Protein 4GVO (pdb70)

Secondary structure (DSSP, 8-state):
-EEEEEEE-SEETTTEEE-TTS-EESHHHHHHHHHHHT-TTEEEEEEE--GGGHHHHHHTTS-SEE-S-PBP-HHHHHHSEEPSS--EE--EEEEEETT--S-SSGGGGTT-EEEE-TT-HHHHHHHHHHHHTTS-SEEEE--SGGGSHHHHHHHTS-SBEEE-HHHHHHHHHT-SS-EEEEEEEEE--EE--EE-TT-HHHHHHHHHHHHHHHHTTHHHHHHHHHH-GGG--S--/-EEEEEEE-SEETTTEEE-TTS-EESHHHHHHHHHHHT-TTEEEEEEE--GGGHHHHHHTTS-SEE-S-PBP-HHHHHHSEEPSS--EE--BEEEEETT--S-SSGGG-TT-EEEE-TTSHHHHHHHHHHHHTTS-SEEEE--TT---HHHHHHHTS-SEEEE-HHHHHHHHHH-SS-EEE-SS--B-PEE--EE-TT-HHHHHHHHHHHHHHHHTTHHHHHHHHHH-GGG--S--

Nearest PDB structures (foldseek):
  4gvo-assembly2_B  TM=9.803E-01  e=1.180E-50  Listeria monocytogenes EGD-e
  2o1m-assembly1_A  TM=8.447E-01  e=1.083E-42  Bacillus subtilis
  4eq9-assembly1_A  TM=9.065E-01  e=2.666E-21  Streptococcus pneumoniae str. Canada MDR_19A
  4p11-assembly1_A  TM=8.706E-01  e=7.811E-17  Pseudomonas aeruginosa PAO1
  5aa4-assembly3_C  TM=8.455E-01  e=3.619E-16  Pseudomonas aeruginosa BWHPSA013

B-factor: mean 17.38, std 9.11, range [6.52, 59.14]

Organism: Listeria monocytogenes serovar 1/2a (strain ATCC BAA-679 / EGD-e) (NCBI:txid169963)

Foldseek 3Di:
DAEFEEEEEAPQAQCWHADPVRDTDHLQVVLVVLLQVVDVVYHYDYDYDPPQCRVVCQQVVVGFKYGYQAFDDPVQVVFWDWFDFFQFKWFKFKKAFPPDPQDADPVSQFPFEEEEAPPHPQLVLVVVVCVVVVVRHHYYYADDDCRHRLNCRVVRVHGIYMGGVLRLVVQCVPDPGHMDGHYDGSDITTGTMIGGPVCVVVSVSSVVSVVVCLVVCNSQVSCCVRRNPVGGDSGD/DAEFEEEEEAQQAQCWHADPVRDTDHLQVVLVVLLCVVCVVYHYDYDYFAPQCRVVCQLVVVGFKYGYQAFDDPVVVVFWDWFDFFQFKWFKFKKAFPPDDQDQHVLSAFPFEEEEAPPHPQLVLVVVVCVVVVVRHHYHYADTPDDCRLVCRVVVVHGIYMGGVLRLVVCCVVDPGHMDGHYDGSDITTGTMIGGPPPPVVSVSSVVSVVVCLVVQNSQVSCCVRRNNVGGDSGD

Solvent-accessible surface area: 22197 Å² total

CATH classification: 3.40.190.10 (+1 more: 3.40.190.10)

Structure (mmCIF, N/CA/C/O backbone):
data_4GVO
#
_entry.id   4GVO
#
_cell.length_a   31.990
_cell.length_b   170.628
_cell.length_c   45.049
_cell.angle_alpha   90.00
_cell.angle_beta   96.37
_cell.angle_gamma   90.00
#
_symmetry.space_group_name_H-M   'P 1 21 1'
#
loop_
_entity.id
_entity.type
_entity.pdbx_description
1 polymer 'Lmo2349 protein'
2 non-polymer 'CHLORIDE ION'
3 non-polymer 'SODIUM ION'
4 non-polymer HISTIDINE
5 non-polymer 'S-OXY CYSTEINE'
6 water water
#
loop_
_atom_site.group_PDB
_atom_site.id
_atom_site.type_symbol
_atom_site.label_atom_id
_atom_site.label_alt_id
_atom_site.label_comp_id
_atom_site.label_asym_id
_atom_site.label_entity_id
_atom_s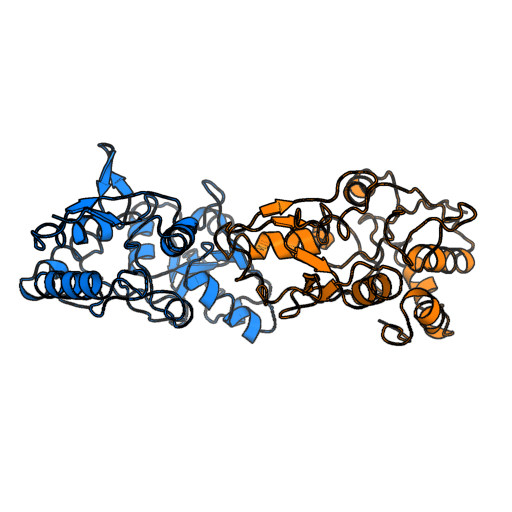ite.label_seq_id
_atom_site.pdbx_PDB_ins_code
_atom_site.Cartn_x
_atom_site.Cartn_y
_atom_site.Cartn_z
_atom_site.occupancy
_atom_site.B_iso_or_equiv
_atom_site.auth_seq_id
_atom_site.auth_comp_id
_atom_site.auth_asym_id
_atom_site.auth_atom_id
_atom_site.pdbx_PDB_model_num
ATOM 1 N N . VAL A 1 8 ? 2.789 59.426 14.176 1.00 30.23 34 VAL A N 1
ATOM 2 C CA . VAL A 1 8 ? 2.395 58.614 12.959 1.00 24.07 34 VAL A CA 1
ATOM 3 C C . VAL A 1 8 ? 2.919 57.166 13.046 1.00 27.45 34 VAL A C 1
ATOM 4 O O . VAL A 1 8 ? 4.119 56.949 13.225 1.00 29.34 34 VAL A O 1
ATOM 8 N N . GLN A 1 9 ? 2.019 56.182 12.915 1.00 20.14 35 GLN A N 1
ATOM 9 C CA A GLN A 1 9 ? 2.404 54.761 12.964 0.60 19.91 35 GLN A CA 1
ATOM 10 C CA B GLN A 1 9 ? 2.411 54.772 12.963 0.40 19.59 35 GLN A CA 1
ATOM 11 C C . GLN A 1 9 ? 2.627 54.206 11.556 1.00 16.59 35 GLN A C 1
ATOM 12 O O . GLN A 1 9 ? 1.770 54.325 10.689 1.00 15.63 35 GLN A O 1
ATOM 23 N N . THR A 1 10 ? 3.774 53.551 11.341 1.00 16.72 36 THR A N 1
ATOM 24 C CA . THR A 1 10 ? 4.062 52.899 10.051 1.00 14.47 36 THR A CA 1
ATOM 25 C C . THR A 1 10 ? 3.410 51.536 10.025 1.00 13.71 36 THR A C 1
ATOM 26 O O . THR A 1 10 ? 3.577 50.730 10.935 1.00 17.26 36 THR A O 1
ATOM 30 N N . ILE A 1 11 ? 2.676 51.286 8.947 1.00 11.47 37 ILE A N 1
ATOM 31 C CA . ILE A 1 11 ? 1.963 50.032 8.726 1.00 10.97 37 ILE A CA 1
ATOM 32 C C . ILE A 1 11 ? 2.567 49.394 7.500 1.00 11.51 37 ILE A C 1
ATOM 33 O O . ILE A 1 11 ? 2.653 50.025 6.468 1.00 13.62 37 ILE A O 1
ATOM 38 N N . THR A 1 12 ? 2.982 48.143 7.631 1.00 9.67 38 THR A N 1
ATOM 39 C CA . THR A 1 12 ? 3.530 47.383 6.518 1.00 10.66 38 THR A CA 1
ATOM 40 C C . THR A 1 12 ? 2.470 46.492 5.893 1.00 9.76 38 THR A C 1
ATOM 41 O O . THR A 1 12 ? 1.830 45.696 6.570 1.00 11.35 38 THR A O 1
ATOM 45 N N . VAL A 1 13 ? 2.264 46.704 4.614 1.00 9.45 39 VAL A N 1
ATOM 46 C CA . VAL A 1 13 ? 1.269 45.991 3.816 1.00 9.05 39 VAL A CA 1
ATOM 47 C C . VAL A 1 13 ? 1.945 44.984 2.915 1.00 9.13 39 VAL A C 1
ATOM 48 O O . VAL A 1 13 ? 2.714 45.351 2.021 1.00 10.95 39 VAL A O 1
ATOM 52 N N . GLY A 1 14 ? 1.659 43.705 3.116 1.00 8.67 40 GLY A N 1
ATOM 53 C CA . GLY A 1 14 ? 2.115 42.698 2.209 1.00 9.37 40 GLY A CA 1
ATOM 54 C C . GLY A 1 14 ? 1.252 42.645 0.970 1.00 9.13 40 GLY A C 1
ATOM 55 O O . GLY A 1 14 ? 0.028 42.629 1.068 1.00 9.47 40 GLY A O 1
ATOM 56 N N . THR A 1 15 ? 1.905 42.597 -0.176 1.00 8.60 41 THR A N 1
ATOM 57 C CA . THR A 1 15 ? 1.234 42.385 -1.437 1.00 8.81 41 THR A CA 1
ATOM 58 C C . THR A 1 15 ? 2.142 41.664 -2.403 1.00 9.12 41 THR A C 1
ATOM 59 O O . THR A 1 15 ? 3.291 41.346 -2.065 1.00 8.69 41 THR A O 1
ATOM 63 N N . GLY A 1 16 ? 1.640 41.392 -3.595 1.00 10.17 42 GLY A N 1
ATOM 64 C CA . GLY A 1 16 ? 2.394 40.714 -4.640 1.00 10.35 42 GLY A CA 1
ATOM 65 C C . GLY A 1 16 ? 2.774 41.649 -5.787 1.00 10.08 42 GLY A C 1
ATOM 66 O O . GLY A 1 16 ? 2.548 42.869 -5.754 1.00 10.50 42 GLY A O 1
ATOM 67 N N . THR A 1 17 ? 3.375 41.045 -6.802 1.00 10.82 43 THR A N 1
ATOM 68 C CA . THR A 1 17 ? 3.697 41.740 -8.043 1.00 10.93 43 THR A CA 1
ATOM 69 C C . THR A 1 17 ? 3.239 40.978 -9.273 1.00 10.27 43 THR A C 1
ATOM 70 O O . THR A 1 17 ? 3.507 41.425 -10.398 1.00 12.56 43 THR A O 1
ATOM 74 N N . GLN A 1 18 ? 2.459 39.904 -9.094 1.00 10.43 44 GLN A N 1
ATOM 75 C CA A GLN A 1 18 ? 2.150 39.001 -10.196 0.70 12.57 44 GLN A CA 1
ATOM 76 C CA B GLN A 1 18 ? 2.156 38.993 -10.187 0.30 12.26 44 GLN A CA 1
ATOM 77 C C . GLN A 1 18 ? 0.662 38.876 -10.442 1.00 11.21 44 GLN A C 1
ATOM 78 O O . GLN A 1 18 ? 0.199 37.859 -10.956 1.00 13.67 44 GLN A O 1
ATOM 89 N N . PHE A 1 19 ? -0.094 39.927 -10.119 1.00 10.60 45 PHE A N 1
ATOM 90 C CA . PHE A 1 19 ? -1.527 39.985 -10.451 1.00 9.83 45 PHE A CA 1
ATOM 91 C C . PHE A 1 19 ? -1.767 41.221 -11.301 1.00 8.56 45 PHE A C 1
ATOM 92 O O . PHE A 1 19 ? -1.919 42.353 -10.791 1.00 9.27 45 PHE A O 1
ATOM 100 N N . PRO A 1 20 ? -1.791 41.043 -12.632 1.00 9.87 46 PRO A N 1
ATOM 101 C CA . PRO A 1 20 ? -1.956 42.210 -13.497 1.00 10.10 46 PRO A CA 1
ATOM 102 C C . PRO A 1 20 ? -3.175 43.042 -13.141 1.00 9.53 46 PRO A C 1
ATOM 103 O O . PRO A 1 20 ? -4.241 42.495 -12.843 1.00 10.16 46 PRO A O 1
ATOM 107 N N . ASN A 1 21 ? -2.994 44.359 -13.139 1.00 10.00 47 ASN A N 1
ATOM 108 C CA . ASN A 1 21 ? -4.008 45.309 -12.776 1.00 8.71 47 ASN A CA 1
ATOM 109 C C . ASN A 1 21 ? -4.447 45.329 -11.322 1.00 9.03 47 ASN A C 1
ATOM 110 O O . ASN A 1 21 ? -5.333 46.121 -10.961 1.00 10.07 47 ASN A O 1
ATOM 115 N N . VAL A 1 22 ? -3.818 44.509 -10.498 1.00 9.61 48 VAL A N 1
ATOM 116 C CA . VAL A 1 22 ? -4.180 44.379 -9.069 1.00 8.14 48 VAL A CA 1
ATOM 117 C C . VAL A 1 22 ? -2.990 44.714 -8.174 1.00 8.57 48 VAL A C 1
ATOM 118 O O . VAL A 1 22 ? -3.074 45.556 -7.286 1.00 8.99 48 VAL A O 1
ATOM 122 N N . CYS A 1 23 ? -1.869 44.052 -8.437 1.00 8.38 49 CYS A N 1
ATOM 123 C CA . CYS A 1 23 ? -0.606 44.318 -7.733 1.00 8.92 49 CYS A CA 1
ATOM 124 C C . CYS A 1 23 ? 0.515 43.860 -8.654 1.00 8.56 49 CYS A C 1
ATOM 125 O O . CYS A 1 23 ? 0.719 42.692 -8.887 1.00 10.17 49 CYS A O 1
ATOM 128 N N . PHE A 1 24 ? 1.208 44.836 -9.221 1.00 9.76 50 PHE A N 1
ATOM 129 C CA . PHE A 1 24 ? 2.177 44.586 -10.249 1.00 10.68 50 PHE A CA 1
ATOM 130 C C . PHE A 1 24 ? 3.094 45.792 -10.390 1.00 10.53 50 PHE A C 1
ATOM 131 O O . PHE A 1 24 ? 2.804 46.846 -9.882 1.00 10.63 50 PHE A O 1
ATOM 139 N N . LEU A 1 25 ? 4.230 45.594 -11.061 1.00 12.72 51 LEU A N 1
ATOM 140 C CA . LEU A 1 25 ? 5.176 46.649 -11.320 1.00 14.95 51 LEU A CA 1
ATOM 141 C C . LEU A 1 25 ? 4.969 47.167 -12.746 1.00 15.89 51 LEU A C 1
ATOM 142 O O . LEU A 1 25 ? 4.960 46.382 -13.709 1.00 18.66 51 LEU A O 1
ATOM 147 N N . ASP A 1 26 ? 4.814 48.474 -12.885 1.00 18.88 52 ASP A N 1
ATOM 148 C CA . ASP A 1 26 ? 4.649 49.073 -14.231 1.00 20.25 52 ASP A CA 1
ATOM 149 C C . ASP A 1 26 ? 6.000 49.225 -14.953 1.00 26.09 52 ASP A C 1
ATOM 150 O O . ASP A 1 26 ? 7.022 48.750 -14.451 1.00 27.39 52 ASP A O 1
ATOM 155 N N . GLU A 1 27 ? 5.994 49.947 -16.076 1.00 32.66 53 GLU A N 1
ATOM 156 C CA A GLU A 1 27 ? 7.187 50.089 -16.921 0.60 34.23 53 GLU A CA 1
ATOM 157 C CA B GLU A 1 27 ? 7.181 50.116 -16.928 0.40 33.18 53 GLU A CA 1
ATOM 158 C C . GLU A 1 27 ? 8.308 50.864 -16.229 1.00 30.12 53 GLU A C 1
ATOM 159 O O . GLU A 1 27 ? 9.475 50.808 -16.663 1.00 45.35 53 GLU A O 1
ATOM 170 N N . ASN A 1 28 ? 7.966 51.633 -15.209 1.00 27.32 54 ASN A N 1
ATOM 171 C CA . ASN A 1 28 ? 8.946 52.429 -14.497 1.00 30.19 54 ASN A CA 1
ATOM 172 C C . ASN A 1 28 ? 9.321 51.827 -13.153 1.00 28.34 54 ASN A C 1
ATOM 173 O O . ASN A 1 28 ? 9.874 52.546 -12.274 1.00 30.00 54 ASN A O 1
ATOM 178 N N . GLY A 1 29 ? 8.972 50.533 -12.977 1.00 26.35 55 GLY A N 1
ATOM 179 C CA . GLY A 1 29 ? 9.304 49.778 -11.775 1.00 29.13 55 GLY A CA 1
ATOM 180 C C . GLY A 1 29 ? 8.551 50.262 -10.565 1.00 22.64 55 GLY A C 1
ATOM 181 O O . GLY A 1 29 ? 9.007 50.128 -9.411 1.00 22.82 55 GLY A O 1
ATOM 182 N N . LYS A 1 30 ? 7.392 50.849 -10.831 1.00 21.58 56 LYS A N 1
ATOM 183 C CA . LYS A 1 30 ? 6.552 51.404 -9.785 1.00 19.60 56 LYS A CA 1
ATOM 184 C C . LYS A 1 30 ? 5.430 50.394 -9.482 1.00 16.06 56 LYS A C 1
ATOM 185 O O . LYS A 1 30 ? 4.796 49.864 -10.398 1.00 15.47 56 LYS A O 1
ATOM 191 N N . LEU A 1 31 ? 5.259 50.111 -8.199 1.00 16.04 57 LEU A N 1
ATOM 192 C CA . LEU A 1 31 ? 4.226 49.182 -7.767 1.00 11.97 57 LEU A CA 1
ATOM 193 C C . LEU A 1 31 ? 2.849 49.867 -7.908 1.00 10.42 57 LEU A C 1
ATOM 194 O O . LEU A 1 31 ? 2.647 50.983 -7.438 1.00 13.47 57 LEU A 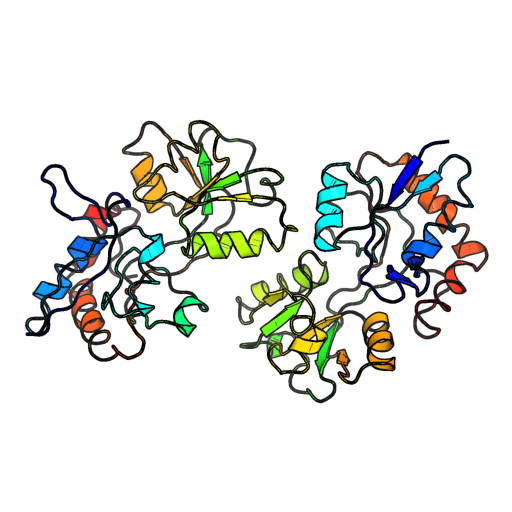O 1
ATOM 199 N N . THR A 1 32 ? 1.925 49.181 -8.571 1.00 11.63 58 THR A N 1
ATOM 200 C CA . THR A 1 32 ? 0.616 49.778 -8.809 1.00 11.32 58 THR A CA 1
ATOM 201 C C . THR A 1 32 ? -0.431 48.675 -9.013 1.00 10.31 58 THR A C 1
ATOM 202 O O . THR A 1 32 ? -0.167 47.530 -8.707 1.00 10.23 58 THR A O 1
ATOM 206 N N . GLY A 1 33 ? -1.631 49.035 -9.491 1.00 10.04 59 GLY A N 1
ATOM 207 C CA . GLY A 1 33 ? -2.773 48.162 -9.608 1.00 10.74 59 GLY A CA 1
ATOM 208 C C . GLY A 1 33 ? -3.832 48.492 -8.573 1.00 9.12 59 GLY A C 1
ATOM 209 O O . GLY A 1 33 ? -3.581 49.233 -7.632 1.00 9.47 59 GLY A O 1
ATOM 210 N N . TYR A 1 34 ? -5.017 47.906 -8.747 1.00 8.86 60 TYR A N 1
ATOM 211 C CA . TYR A 1 34 ? -6.179 48.216 -7.914 1.00 8.23 60 TYR A CA 1
ATOM 212 C C . TYR A 1 34 ? -5.882 48.172 -6.411 1.00 8.56 60 TYR A C 1
ATOM 213 O O . TYR A 1 34 ? -6.180 49.087 -5.699 1.00 9.92 60 TYR A O 1
ATOM 222 N N . ASP A 1 35 ? -5.316 47.077 -5.915 1.00 8.72 61 ASP A N 1
ATOM 223 C CA . ASP A 1 35 ? -5.147 46.918 -4.477 1.00 8.95 61 ASP A CA 1
ATOM 224 C C . ASP A 1 35 ? -4.121 47.910 -3.951 1.00 7.96 61 ASP A C 1
ATOM 225 O O . ASP A 1 35 ? -4.303 48.489 -2.861 1.00 9.04 61 ASP A O 1
ATOM 230 N N . VAL A 1 36 ? -3.045 48.082 -4.702 1.00 9.06 62 VAL A N 1
ATOM 231 C CA . VAL A 1 36 ? -1.993 49.016 -4.326 1.00 9.45 62 VAL A CA 1
ATOM 232 C C . VAL A 1 36 ? -2.509 50.436 -4.287 1.00 9.50 62 VAL A C 1
ATOM 233 O O . VAL A 1 36 ? -2.296 51.155 -3.285 1.00 9.93 62 VAL A O 1
ATOM 237 N N . GLU A 1 37 ? -3.213 50.847 -5.346 1.00 10.05 63 GLU A N 1
ATOM 238 C CA . GLU A 1 37 ? -3.750 52.190 -5.398 1.00 10.23 63 GLU A CA 1
ATOM 239 C C . GLU A 1 37 ? -4.833 52.420 -4.346 1.00 9.54 63 GLU A C 1
ATOM 240 O O . GLU A 1 37 ? -4.925 53.514 -3.770 1.00 10.32 63 GLU A O 1
ATOM 246 N N . LEU A 1 38 ? -5.632 51.392 -4.043 1.00 9.01 64 LEU A N 1
ATOM 247 C CA . LEU A 1 38 ? -6.613 51.529 -2.959 1.00 8.75 64 LEU A CA 1
ATOM 248 C C . LEU A 1 38 ? -5.913 51.771 -1.620 1.00 8.63 64 LEU A C 1
ATOM 249 O O . LEU A 1 38 ? -6.323 52.618 -0.861 1.00 9.69 64 LEU A O 1
ATOM 254 N N . VAL A 1 39 ? -4.888 50.998 -1.301 1.00 8.79 65 VAL A N 1
ATOM 255 C CA . VAL A 1 39 ? -4.134 51.190 -0.068 1.00 8.74 65 VAL A CA 1
ATOM 256 C C . VAL A 1 39 ? -3.553 52.610 -0.013 1.00 9.44 65 VAL A C 1
ATOM 257 O O . VAL A 1 39 ? -3.550 53.254 1.030 1.00 10.69 65 VAL A O 1
ATOM 261 N N . LYS A 1 40 ? -3.023 53.109 -1.118 1.00 9.67 66 LYS A N 1
ATOM 262 C CA A LYS A 1 40 ? -2.486 54.477 -1.147 0.60 9.96 66 LYS A CA 1
ATOM 263 C CA B LYS A 1 40 ? -2.483 54.475 -1.139 0.40 10.02 66 LYS A CA 1
ATOM 264 C C . LYS A 1 40 ? -3.567 55.531 -0.877 1.00 10.28 66 LYS A C 1
ATOM 265 O O . LYS A 1 40 ? -3.332 56.526 -0.220 1.00 12.13 66 LYS A O 1
ATOM 276 N N . GLU A 1 41 ? -4.756 55.309 -1.405 1.00 10.27 67 GLU A N 1
ATOM 277 C CA . GLU A 1 41 ? -5.898 56.174 -1.147 1.00 9.56 67 GLU A CA 1
ATOM 278 C C . GLU A 1 41 ? -6.324 56.123 0.317 1.00 10.19 67 GLU A C 1
ATOM 279 O O . GLU A 1 41 ? -6.625 57.144 0.925 1.00 12.41 67 GLU A O 1
ATOM 285 N N . ILE A 1 42 ? -6.304 54.929 0.915 1.00 10.58 68 ILE A N 1
ATOM 286 C CA . ILE A 1 42 ? -6.580 54.779 2.318 1.00 9.58 68 ILE A CA 1
ATOM 287 C C . ILE A 1 42 ? -5.549 55.522 3.163 1.00 9.50 68 ILE A C 1
ATOM 288 O O . ILE A 1 42 ? -5.900 56.259 4.095 1.00 11.02 68 ILE A O 1
ATOM 293 N N . ASP A 1 43 ? -4.286 55.380 2.822 1.00 9.86 69 ASP A N 1
ATOM 294 C CA . ASP A 1 43 ? -3.207 56.065 3.541 1.00 10.91 69 ASP A CA 1
ATOM 295 C C . ASP A 1 43 ? -3.439 57.588 3.541 1.00 11.55 69 ASP A C 1
ATOM 296 O O . ASP A 1 43 ? -3.300 58.238 4.577 1.00 11.79 69 ASP A O 1
ATOM 301 N N . LYS A 1 44 ? -3.849 58.129 2.394 1.00 11.68 70 LYS A N 1
ATOM 302 C CA A LYS A 1 44 ? -4.067 59.549 2.263 0.50 12.79 70 LYS A CA 1
ATOM 303 C CA B LYS A 1 44 ? -4.099 59.582 2.274 0.50 13.07 70 LYS A CA 1
ATOM 304 C C . LYS A 1 44 ? -5.131 60.048 3.269 1.00 12.03 70 LYS A C 1
ATOM 305 O O . LYS A 1 44 ? -5.056 61.179 3.775 1.00 14.31 70 LYS A O 1
ATOM 316 N N . ARG A 1 45 ? -6.106 59.191 3.555 1.00 11.54 71 ARG A N 1
ATOM 317 C CA . ARG A 1 45 ? -7.198 59.498 4.410 1.00 10.58 71 ARG A CA 1
ATOM 318 C C . ARG A 1 45 ? -6.999 59.128 5.865 1.00 11.26 71 ARG A C 1
ATOM 319 O O . ARG A 1 45 ? -7.910 59.319 6.699 1.00 13.19 71 ARG A O 1
ATOM 327 N N . LEU A 1 46 ? -5.802 58.668 6.214 1.00 11.47 72 LEU A N 1
ATOM 328 C CA . LEU A 1 46 ? -5.488 58.283 7.609 1.00 11.42 72 LEU A CA 1
ATOM 329 C C . LEU A 1 46 ? -4.199 58.985 8.006 1.00 12.82 72 LEU A C 1
ATOM 330 O O . LEU A 1 46 ? -3.095 58.437 7.861 1.00 13.40 72 LEU A O 1
ATOM 335 N N . PRO A 1 47 ? -4.316 60.221 8.471 1.00 17.14 73 PRO A N 1
ATOM 336 C CA . PRO A 1 47 ? -3.103 60.962 8.800 1.00 18.99 73 PRO A CA 1
ATOM 337 C C . PRO A 1 47 ? -2.281 60.423 9.968 1.00 15.73 73 PRO A C 1
ATOM 338 O O . PRO A 1 47 ? -1.085 60.702 10.047 1.00 20.86 73 PRO A O 1
ATOM 342 N N . GLY A 1 48 ? -2.885 59.570 10.793 1.00 14.06 74 GLY A N 1
ATOM 343 C CA . GLY A 1 48 ? -2.139 58.962 11.894 1.00 14.74 74 GLY A CA 1
ATOM 344 C C . GLY A 1 48 ? -1.340 57.733 11.510 1.00 16.26 74 GLY A C 1
ATOM 345 O O . GLY A 1 48 ? -0.688 57.118 12.348 1.00 16.83 74 GLY A O 1
ATOM 346 N N . TYR A 1 49 ? -1.375 57.365 10.230 1.00 13.81 75 TYR A N 1
ATOM 347 C CA . TYR A 1 49 ? -0.723 56.156 9.784 1.00 14.46 75 TYR A CA 1
ATOM 348 C C . TYR A 1 49 ? 0.068 56.468 8.501 1.00 17.18 75 TYR A C 1
ATOM 349 O O . TYR A 1 49 ? -0.302 57.362 7.741 1.00 19.01 75 TYR A O 1
ATOM 358 N N . LYS A 1 50 ? 1.124 55.707 8.268 1.00 13.50 76 LYS A N 1
ATOM 359 C CA . LYS A 1 50 ? 1.877 55.736 7.004 1.00 15.45 76 LYS A CA 1
ATOM 360 C C . LYS A 1 50 ? 1.955 54.305 6.540 1.00 14.66 76 LYS A C 1
ATOM 361 O O . LYS A 1 50 ? 2.446 53.476 7.243 1.00 18.98 76 LYS A O 1
ATOM 367 N N . PHE A 1 51 ? 1.503 54.045 5.332 1.00 13.31 77 PHE A N 1
ATOM 368 C CA . PHE A 1 51 ? 1.469 52.683 4.797 1.00 12.90 77 PHE A CA 1
ATOM 369 C C . PHE A 1 51 ? 2.645 52.511 3.864 1.00 15.52 77 PHE A C 1
ATOM 370 O O . PHE A 1 51 ? 2.889 53.336 2.975 1.00 20.27 77 PHE A O 1
ATOM 378 N N . LYS A 1 52 ? 3.354 51.422 4.044 1.00 11.20 78 LYS A N 1
ATOM 379 C CA . LYS A 1 52 ? 4.397 51.048 3.138 1.00 13.09 78 LYS A CA 1
ATOM 380 C C . LYS A 1 52 ? 4.203 49.603 2.706 1.00 13.13 78 LYS A C 1
ATOM 381 O O . LYS A 1 52 ? 3.613 48.833 3.427 1.00 17.47 78 LYS A O 1
ATOM 387 N N . PHE A 1 53 ? 4.737 49.248 1.545 1.00 10.89 79 PHE A N 1
ATOM 388 C CA . PHE A 1 53 ? 4.549 47.922 1.019 1.00 10.72 79 PHE A CA 1
ATOM 389 C C . PHE A 1 53 ? 5.778 47.041 1.236 1.00 9.85 79 PHE A C 1
ATOM 390 O O . PHE A 1 53 ? 6.921 47.500 1.236 1.00 13.50 79 PHE A O 1
ATOM 398 N N . LYS A 1 54 ? 5.480 45.746 1.357 1.00 9.82 80 LYS A N 1
ATOM 399 C CA A LYS A 1 54 ? 6.465 44.678 1.352 0.50 9.79 80 LYS A CA 1
ATOM 400 C CA B LYS A 1 54 ? 6.466 44.676 1.354 0.50 9.74 80 LYS A CA 1
ATOM 401 C C . LYS A 1 54 ? 5.967 43.639 0.354 1.00 9.64 80 LYS A C 1
ATOM 402 O O . LYS A 1 54 ? 4.956 42.980 0.588 1.00 11.97 80 LYS A O 1
ATOM 413 N N . THR A 1 55 ? 6.659 43.537 -0.789 1.00 10.02 81 THR A N 1
ATOM 414 C CA . THR A 1 55 ? 6.254 42.626 -1.841 1.00 10.07 81 THR A CA 1
ATOM 415 C C . THR A 1 55 ? 6.880 41.262 -1.632 1.00 11.12 81 THR A C 1
ATOM 416 O O . THR A 1 55 ? 7.976 41.139 -1.120 1.00 11.64 81 THR A O 1
ATOM 420 N N . MET A 1 56 ? 6.119 40.249 -2.010 1.00 8.97 82 MET A N 1
ATOM 421 C CA . MET A 1 56 ? 6.516 38.847 -1.818 1.00 9.43 82 MET A CA 1
ATOM 422 C C . MET A 1 56 ? 5.699 37.982 -2.747 1.00 9.31 82 MET A C 1
ATOM 423 O O . MET A 1 56 ? 4.733 38.452 -3.361 1.00 9.88 82 MET A O 1
ATOM 428 N N . ASP A 1 57 ? 6.071 36.722 -2.842 1.00 9.29 83 ASP A N 1
ATOM 429 C CA . ASP A 1 57 ? 5.219 35.738 -3.518 1.00 9.51 83 ASP A CA 1
ATOM 430 C C . ASP A 1 57 ? 3.853 35.702 -2.808 1.00 9.48 83 ASP A C 1
ATOM 431 O O . ASP A 1 57 ? 3.788 35.725 -1.561 1.00 8.83 83 ASP A O 1
ATOM 436 N N . PHE A 1 58 ? 2.796 35.560 -3.604 1.00 9.16 84 PHE A N 1
ATOM 437 C CA . PHE A 1 58 ? 1.453 35.400 -3.027 1.00 8.56 84 PHE A CA 1
ATOM 438 C C . PHE A 1 58 ? 1.438 34.310 -1.956 1.00 8.16 84 PHE A C 1
ATOM 439 O O . PHE A 1 58 ? 0.815 34.488 -0.895 1.00 8.45 84 PHE A O 1
ATOM 447 N N . SER A 1 59 ? 2.102 33.195 -2.215 1.00 9.23 85 SER A N 1
ATOM 448 C CA . SER A 1 59 ? 2.077 32.061 -1.293 1.00 9.24 85 SER A CA 1
ATOM 449 C C . SER A 1 59 ? 2.701 32.326 0.059 1.00 8.22 85 SER A C 1
ATOM 450 O O . SER A 1 59 ? 2.469 31.541 0.976 1.00 10.34 85 SER A O 1
ATOM 453 N N . ASN A 1 60 ? 3.461 33.422 0.197 1.00 8.66 86 ASN A N 1
ATOM 454 C CA . ASN A 1 60 ? 4.062 33.759 1.469 1.00 8.98 86 ASN A CA 1
ATOM 455 C C . ASN A 1 60 ? 3.294 34.790 2.260 1.00 9.44 86 ASN A C 1
ATOM 456 O O . ASN A 1 60 ? 3.656 35.059 3.394 1.00 9.05 86 ASN A O 1
ATOM 461 N N . LEU A 1 61 ? 2.224 35.367 1.694 1.00 8.08 87 LEU A N 1
ATOM 462 C CA . LEU A 1 61 ? 1.605 36.521 2.328 1.00 8.46 87 LEU A CA 1
ATOM 463 C C . LEU A 1 61 ? 1.031 36.195 3.719 1.00 8.52 87 LEU A C 1
ATOM 464 O O . LEU A 1 61 ? 1.256 36.922 4.686 1.00 8.84 87 LEU A O 1
ATOM 469 N N . LEU A 1 62 ? 0.289 35.087 3.825 1.00 9.55 88 LEU A N 1
ATOM 470 C CA . LEU A 1 62 ? -0.314 34.753 5.130 1.00 9.31 88 LEU A CA 1
ATOM 471 C C . LEU A 1 62 ? 0.702 34.083 6.083 1.00 10.45 88 LEU A C 1
ATOM 472 O O . LEU A 1 62 ? 0.555 34.165 7.316 1.00 11.77 88 LEU A O 1
ATOM 477 N N . VAL A 1 63 ? 1.773 33.509 5.537 1.00 10.78 89 VAL A N 1
ATOM 478 C CA . VAL A 1 63 ? 2.882 33.030 6.383 1.00 10.41 89 VAL A CA 1
ATOM 479 C C . VAL A 1 63 ? 3.464 34.287 7.035 1.00 9.89 89 VAL A C 1
ATOM 480 O O . VAL A 1 63 ? 3.686 34.305 8.262 1.00 11.71 89 VAL A O 1
ATOM 484 N N . SER A 1 64 ? 3.712 35.341 6.256 1.00 9.80 90 SER A N 1
ATOM 485 C CA . SER A 1 64 ? 4.283 36.585 6.769 1.00 9.69 90 SER A CA 1
ATOM 486 C C . SER A 1 64 ? 3.362 37.258 7.779 1.00 10.00 90 SER A C 1
ATOM 487 O O . SER A 1 64 ? 3.791 37.685 8.865 1.00 11.18 90 SER A O 1
ATOM 490 N N . LEU A 1 65 ? 2.078 37.305 7.468 1.00 10.64 91 LEU A N 1
ATOM 491 C CA . LEU A 1 65 ? 1.103 37.919 8.366 1.00 10.47 91 LEU A CA 1
ATOM 492 C C . LEU A 1 65 ? 1.042 37.153 9.684 1.00 10.57 91 LEU A C 1
ATOM 493 O O . LEU A 1 65 ? 1.050 37.776 10.771 1.00 13.36 91 LEU A O 1
ATOM 498 N N . GLY A 1 66 ? 1.017 35.827 9.592 1.00 10.99 92 GLY A N 1
ATOM 499 C CA . GLY A 1 66 ? 0.983 35.047 10.785 1.00 12.53 92 GLY A CA 1
ATOM 500 C C . GLY A 1 66 ? 2.217 35.206 11.646 1.00 14.37 92 GLY A C 1
ATOM 501 O O . GLY A 1 66 ? 2.129 35.126 12.888 1.00 17.15 92 GLY A O 1
ATOM 502 N N . ALA A 1 67 ? 3.353 35.426 11.019 1.00 12.43 93 ALA A N 1
ATOM 503 C CA . ALA A 1 67 ? 4.598 35.650 11.761 1.00 14.46 93 ALA A CA 1
ATOM 504 C C . ALA A 1 67 ? 4.806 37.112 12.230 1.00 14.91 93 ALA A C 1
ATOM 505 O O . ALA A 1 67 ? 5.801 37.449 12.856 1.00 17.94 93 ALA A O 1
ATOM 507 N N . GLY A 1 68 ? 3.859 37.979 11.913 1.00 14.57 94 GLY A N 1
ATOM 508 C CA . GLY A 1 68 ? 3.921 39.381 12.281 1.00 15.32 94 GLY A CA 1
ATOM 509 C C . GLY A 1 68 ? 4.870 40.213 11.474 1.00 14.72 94 GLY A C 1
ATOM 510 O O . GLY A 1 68 ? 5.238 41.345 11.892 1.00 17.18 94 GLY A O 1
ATOM 511 N N . LYS A 1 69 ? 5.244 39.704 10.303 1.00 13.79 95 LYS A N 1
ATOM 512 C CA . LYS A 1 69 ? 6.227 40.413 9.477 1.00 15.27 95 LYS A CA 1
ATOM 513 C C . LYS A 1 69 ? 5.607 41.441 8.502 1.00 12.95 95 LYS A C 1
ATOM 514 O O . LYS A 1 69 ? 6.319 42.227 7.870 1.00 15.97 95 LYS A O 1
ATOM 520 N N . VAL A 1 70 ? 4.286 41.360 8.355 1.00 11.58 96 VAL A N 1
ATOM 521 C CA . VAL A 1 70 ? 3.477 42.426 7.788 1.00 10.96 96 VAL A CA 1
ATOM 522 C C . VAL A 1 70 ? 2.287 42.671 8.751 1.00 11.36 96 VAL A C 1
ATOM 523 O O . VAL A 1 70 ? 1.948 41.807 9.559 1.00 12.25 96 VAL A O 1
ATOM 527 N N . ASP A 1 71 ? 1.672 43.845 8.654 1.00 10.47 97 ASP A N 1
ATOM 528 C CA . ASP A 1 71 ? 0.513 44.205 9.431 1.00 10.08 97 ASP A CA 1
ATOM 529 C C . ASP A 1 71 ? -0.822 43.986 8.746 1.00 9.59 97 ASP A C 1
ATOM 530 O O . ASP A 1 71 ? -1.845 43.760 9.406 1.00 10.45 97 ASP A O 1
ATOM 535 N N . ILE A 1 72 ? -0.820 44.052 7.428 1.00 9.42 98 ILE A N 1
ATOM 536 C CA A ILE A 1 72 ? -2.010 43.904 6.597 0.70 9.81 98 ILE A CA 1
ATOM 537 C CA B ILE A 1 72 ? -2.017 43.867 6.659 0.30 9.38 98 ILE A CA 1
ATOM 538 C C . ILE A 1 72 ? -1.605 43.185 5.360 1.00 8.48 98 ILE A C 1
ATOM 539 O O . ILE A 1 72 ? -0.474 43.396 4.891 1.00 10.34 98 ILE A O 1
ATOM 548 N N . VAL A 1 73 ? -2.519 42.386 4.813 1.00 8.40 99 VAL A N 1
ATOM 549 C CA . VAL A 1 73 ? -2.312 41.793 3.468 1.00 8.08 99 VAL A CA 1
ATOM 550 C C . VAL A 1 73 ? -3.390 42.345 2.549 1.00 8.07 99 VAL A C 1
ATOM 551 O O . VAL A 1 73 ? -4.586 42.364 2.926 1.00 9.44 99 VAL A O 1
ATOM 555 N N . ALA A 1 74 ? -2.953 42.772 1.364 1.00 8.94 100 ALA A N 1
ATOM 556 C CA . ALA A 1 74 ? -3.832 43.247 0.267 1.00 8.69 100 ALA A CA 1
ATOM 557 C C . ALA A 1 74 ? -3.499 42.495 -0.998 1.00 9.03 100 ALA A C 1
ATOM 558 O O . ALA A 1 74 ? -2.456 42.747 -1.585 1.00 11.51 100 ALA A O 1
ATOM 560 N N . HIS A 1 75 ? -4.308 41.503 -1.358 1.00 8.96 101 HIS A N 1
ATOM 561 C CA . HIS A 1 75 ? -4.095 40.734 -2.552 1.00 8.08 101 HIS A CA 1
ATOM 562 C C . HIS A 1 75 ? -5.376 40.058 -2.976 1.00 7.73 101 HIS A C 1
ATOM 563 O O . HIS A 1 75 ? -5.422 38.840 -3.118 1.00 8.49 101 HIS A O 1
ATOM 570 N N . GLN A 1 76 ? -6.439 40.833 -3.121 1.00 8.20 102 GLN A N 1
ATOM 571 C CA . GLN A 1 76 ? -7.742 40.270 -3.509 1.00 7.59 102 GLN A CA 1
ATOM 572 C C . GLN A 1 76 ? -8.137 39.103 -2.601 1.00 7.59 102 GLN A C 1
ATOM 573 O O . GLN A 1 76 ? -8.608 38.052 -3.074 1.00 8.27 102 GLN A O 1
ATOM 579 N N . MET A 1 77 ? -7.942 39.260 -1.286 1.00 7.44 103 MET A N 1
ATOM 580 C CA . MET A 1 77 ? -8.131 38.117 -0.385 1.00 8.22 103 MET A CA 1
ATOM 581 C C . MET A 1 77 ? -9.613 37.873 -0.079 1.00 6.86 103 MET A C 1
ATOM 582 O O . MET A 1 77 ? -10.301 38.716 0.510 1.00 8.64 103 MET A O 1
ATOM 587 N N . GLU A 1 78 ? -10.057 36.672 -0.458 1.00 7.59 104 GLU A N 1
ATOM 588 C CA . GLU A 1 78 ? -11.395 36.198 -0.200 1.00 8.20 104 GLU A CA 1
ATOM 589 C C . GLU A 1 78 ? -11.597 35.825 1.239 1.00 8.73 104 GLU A C 1
ATOM 590 O O . GLU A 1 78 ? -10.766 35.136 1.838 1.00 9.35 104 GLU A O 1
ATOM 596 N N . LYS A 1 79 ? -12.740 36.211 1.811 1.00 8.98 105 LYS A N 1
ATOM 597 C CA A LYS A 1 79 ? -13.079 35.778 3.140 0.60 9.88 105 LYS A CA 1
ATOM 598 C CA B LYS A 1 79 ? -13.067 35.777 3.145 0.40 9.93 105 LYS A CA 1
ATOM 599 C C . LYS A 1 79 ? -13.481 34.313 3.129 1.00 11.38 105 LYS A C 1
ATOM 600 O O . LYS A 1 79 ? -14.278 33.898 2.316 1.00 16.77 105 LYS A O 1
ATOM 611 N N . SER A 1 80 ? -12.901 33.536 4.006 1.00 11.19 106 SER A N 1
ATOM 612 C CA . SER A 1 80 ? -13.273 32.130 4.226 1.00 12.11 106 SER A CA 1
ATOM 613 C C . SER A 1 80 ? -13.288 31.870 5.714 1.00 13.51 106 SER A C 1
ATOM 614 O O . SER A 1 80 ? -12.574 32.513 6.476 1.00 12.20 106 SER A O 1
ATOM 617 N N . LYS A 1 81 ? -14.056 30.866 6.112 1.00 14.92 107 LYS A N 1
ATOM 618 C CA A LYS A 1 81 ? -14.081 30.507 7.518 0.60 15.79 107 LYS A CA 1
ATOM 619 C CA B LYS A 1 81 ? -14.106 30.383 7.493 0.40 15.91 107 LYS A CA 1
ATOM 620 C C . LYS A 1 81 ? -12.715 30.020 8.011 1.00 12.91 107 LYS A C 1
ATOM 621 O O . LYS A 1 81 ? -12.313 30.334 9.148 1.00 14.29 107 LYS A O 1
ATOM 632 N N . GLU A 1 82 ? -11.948 29.342 7.163 1.00 12.87 108 GLU A N 1
ATOM 633 C CA . GLU A 1 82 ? -10.588 28.912 7.511 1.00 13.45 108 GLU A CA 1
ATOM 634 C C . GLU A 1 82 ? -9.686 30.083 7.827 1.00 13.22 108 GLU A C 1
ATOM 635 O O . GLU A 1 82 ? -8.960 30.086 8.834 1.00 14.34 108 GLU A O 1
ATOM 641 N N . ARG A 1 83 ? -9.749 31.117 7.006 1.00 10.98 109 ARG A N 1
ATOM 642 C CA . ARG A 1 83 ? -8.939 32.294 7.248 1.00 10.93 109 ARG A CA 1
ATOM 643 C C . ARG A 1 83 ? -9.405 33.107 8.444 1.00 12.49 109 ARG A C 1
ATOM 644 O O . ARG A 1 83 ? -8.553 33.614 9.185 1.00 14.01 109 ARG A O 1
ATOM 652 N N . GLU A 1 84 ? -10.729 33.176 8.673 1.00 14.88 110 GLU A N 1
ATOM 653 C CA . GLU A 1 84 ? -11.256 33.897 9.822 1.00 18.28 110 GLU A CA 1
ATOM 654 C C . GLU A 1 84 ? -10.899 33.254 11.132 1.00 17.29 110 GLU A C 1
ATOM 655 O O . GLU A 1 84 ? -10.891 33.936 12.167 1.00 20.81 110 GLU A O 1
ATOM 661 N N . LYS A 1 85 ? -10.598 31.961 11.110 1.00 18.61 111 LYS A N 1
ATOM 662 C CA A LYS A 1 85 ? -10.198 31.314 12.350 0.60 21.45 111 LYS A CA 1
ATOM 663 C CA B LYS A 1 85 ? -10.138 31.223 12.296 0.40 20.26 111 LYS A CA 1
ATOM 664 C C . LYS A 1 85 ? -8.817 31.809 12.792 1.00 18.18 111 LYS A C 1
ATOM 665 O O . LYS A 1 85 ? -8.531 31.816 13.984 1.00 26.25 111 LYS A O 1
ATOM 676 N N . LYS A 1 86 ? -7.996 32.296 11.851 1.00 15.67 112 LYS A N 1
ATOM 677 C CA A LYS A 1 86 ? -6.630 32.734 12.122 0.70 13.47 112 LYS A CA 1
ATOM 678 C CA B LYS A 1 86 ? -6.639 32.733 12.166 0.30 14.91 112 LYS A CA 1
ATOM 679 C C . LYS A 1 86 ? -6.429 34.243 12.116 1.00 12.91 112 LYS A C 1
ATOM 680 O O . LYS A 1 86 ? -5.579 34.766 12.855 1.00 14.38 112 LYS A O 1
ATOM 691 N N . PHE A 1 87 ? -7.196 34.943 11.271 1.00 10.27 113 PHE A N 1
ATOM 692 C CA . PHE A 1 87 ? -6.942 36.360 10.954 1.00 9.96 113 PHE A CA 1
ATOM 693 C C . PHE A 1 87 ? -8.211 37.217 11.093 1.00 10.47 113 PHE A C 1
ATOM 694 O O . PHE A 1 87 ? -9.347 36.702 11.056 1.00 11.62 113 PHE A O 1
ATOM 702 N N . LEU A 1 88 ? -7.990 38.522 11.217 1.00 10.73 114 LEU A N 1
ATOM 703 C CA . LEU A 1 88 ? -9.027 39.530 11.192 1.00 10.41 114 LEU A CA 1
ATOM 704 C C . LEU A 1 88 ? -9.269 40.017 9.777 1.00 9.77 114 LEU A C 1
ATOM 705 O O . LEU A 1 88 ? -8.336 40.349 9.065 1.00 11.53 114 LEU A O 1
ATOM 710 N N . PHE A 1 89 ? -10.530 40.053 9.378 1.00 10.50 115 PHE A N 1
ATOM 711 C CA . PHE A 1 89 ? -10.950 40.731 8.149 1.00 9.87 115 PHE A CA 1
ATOM 712 C C . PHE A 1 89 ? -11.596 42.061 8.513 1.00 10.34 115 PHE A C 1
ATOM 713 O O . PHE A 1 89 ? -12.367 42.124 9.472 1.00 11.46 115 PHE A O 1
ATOM 721 N N . ASN A 1 90 ? -11.311 43.126 7.760 1.00 9.60 116 ASN A N 1
ATOM 722 C CA . ASN A 1 90 ? -12.056 44.354 7.970 1.00 9.99 116 ASN A CA 1
ATOM 723 C C . ASN A 1 90 ? -13.519 44.124 7.536 1.00 10.30 116 ASN A C 1
ATOM 724 O O . ASN A 1 90 ? -13.827 43.103 6.904 1.00 11.23 116 ASN A O 1
ATOM 729 N N . ASP A 1 91 ? -14.418 45.055 7.887 1.00 11.91 117 ASP A N 1
ATOM 730 C CA A ASP A 1 91 ? -15.864 44.903 7.617 0.60 12.37 117 ASP A CA 1
ATOM 731 C CA B ASP A 1 91 ? -15.858 44.888 7.611 0.40 12.52 117 ASP A CA 1
ATOM 732 C C . ASP A 1 91 ? -16.296 45.294 6.228 1.00 13.30 117 ASP A C 1
ATOM 733 O O . ASP A 1 91 ? -17.353 44.830 5.756 1.00 17.96 117 ASP A O 1
ATOM 742 N N . VAL A 1 92 ? -15.536 46.165 5.566 1.00 10.78 118 VAL A N 1
ATOM 743 C CA . VAL A 1 92 ? -15.988 46.730 4.303 1.00 10.30 118 VAL A CA 1
ATOM 744 C C . VAL A 1 92 ? -15.281 46.046 3.123 1.00 10.71 118 VAL A C 1
ATOM 745 O O . VAL A 1 92 ? -14.066 46.148 2.985 1.00 10.49 118 VAL A O 1
ATOM 749 N N . ALA A 1 93 ? -16.027 45.377 2.256 1.00 9.79 119 ALA A N 1
ATOM 750 C CA . ALA A 1 93 ? -15.445 44.681 1.107 1.00 8.76 119 ALA A CA 1
ATOM 751 C C . ALA A 1 93 ? -15.041 45.682 0.041 1.00 8.24 119 ALA A C 1
ATOM 752 O O . ALA A 1 93 ? -15.625 46.798 -0.077 1.00 10.86 119 ALA A O 1
ATOM 754 N N . TYR A 1 94 ? -14.045 45.318 -0.759 1.00 8.94 120 TYR A N 1
ATOM 755 C CA . TYR A 1 94 ? -13.666 46.142 -1.876 1.00 8.66 120 TYR A CA 1
ATOM 756 C C . TYR A 1 94 ? -13.633 45.447 -3.244 1.00 8.82 120 TYR A C 1
ATOM 757 O O . TYR A 1 94 ? -13.224 46.045 -4.245 1.00 9.95 120 TYR A O 1
ATOM 766 N N . ASN A 1 95 ? -14.128 44.221 -3.309 1.00 7.93 121 ASN A N 1
ATOM 767 C CA . ASN A 1 95 ? -14.366 43.545 -4.592 1.00 8.16 121 ASN A CA 1
ATOM 768 C C . ASN A 1 95 ? -15.251 42.313 -4.315 1.00 9.51 121 ASN A C 1
ATOM 769 O O . ASN A 1 95 ? -15.407 41.924 -3.147 1.00 9.72 121 ASN A O 1
ATOM 774 N N . ASN A 1 96 ? -15.757 41.728 -5.382 1.00 10.50 122 ASN A N 1
ATOM 775 C CA . ASN A 1 96 ? -16.359 40.389 -5.404 1.00 11.50 122 ASN A CA 1
ATOM 776 C C . ASN A 1 96 ? -15.395 39.455 -6.168 1.00 10.34 122 ASN A C 1
ATOM 777 O O . ASN A 1 96 ? -14.824 39.870 -7.154 1.00 13.55 122 ASN A O 1
ATOM 782 N N . PHE A 1 97 ? -15.268 38.193 -5.765 1.00 9.21 123 PHE A N 1
ATOM 783 C CA . PHE A 1 97 ? -14.350 37.280 -6.424 1.00 8.95 123 PHE A CA 1
ATOM 784 C C . PHE A 1 97 ? -15.082 35.926 -6.640 1.00 9.13 123 PHE A C 1
ATOM 785 O O . PHE A 1 97 ? -14.654 34.882 -6.137 1.00 9.48 123 PHE A O 1
ATOM 793 N N . PRO A 1 98 ? -16.154 35.935 -7.465 1.00 8.38 124 PRO A N 1
ATOM 794 C CA . PRO A 1 98 ? -16.900 34.686 -7.683 1.00 9.01 124 PRO A CA 1
ATOM 795 C C . PRO A 1 98 ? -16.053 33.729 -8.516 1.00 7.26 124 PRO A C 1
ATOM 796 O O . PRO A 1 98 ? -15.505 34.108 -9.568 1.00 9.99 124 PRO A O 1
ATOM 800 N N . LEU A 1 99 ? -15.921 32.487 -8.079 1.00 7.44 125 LEU A N 1
ATOM 801 C CA . LEU A 1 99 ? -15.049 31.500 -8.727 1.00 7.44 125 LEU A CA 1
ATOM 802 C C . LEU A 1 99 ? -15.832 30.507 -9.589 1.00 7.38 125 LEU A C 1
ATOM 803 O O . LEU A 1 99 ? -16.863 30.003 -9.183 1.00 8.50 125 LEU A O 1
ATOM 808 N N . GLN A 1 100 ? -15.296 30.225 -10.756 1.00 8.00 126 GLN A N 1
ATOM 809 C CA . GLN A 1 100 ? -15.795 29.215 -11.660 1.00 7.80 126 GLN A CA 1
ATOM 810 C C . GLN A 1 100 ? -14.641 28.410 -12.223 1.00 6.91 126 GLN A C 1
ATOM 811 O O . GLN A 1 100 ? -13.536 28.953 -12.400 1.00 7.96 126 GLN A O 1
ATOM 817 N N . LEU A 1 101 ? -14.891 27.156 -12.570 1.00 7.25 127 LEU A N 1
ATOM 818 C CA . LEU A 1 101 ? -13.962 26.432 -13.421 1.00 8.16 127 LEU A CA 1
ATOM 819 C C . LEU A 1 101 ? -13.677 27.250 -14.660 1.00 7.72 127 LEU A C 1
ATOM 820 O O . LEU A 1 101 ? -14.547 27.917 -15.207 1.00 8.98 127 LEU A O 1
ATOM 825 N N . THR A 1 102 ? -12.424 27.189 -15.091 1.00 7.98 128 THR A N 1
ATOM 826 C CA . THR A 1 102 ? -11.970 27.987 -16.216 1.00 9.00 128 THR A CA 1
ATOM 827 C C . THR A 1 102 ? -11.166 27.041 -17.114 1.00 8.66 128 THR A C 1
ATOM 828 O O . THR A 1 102 ? -10.354 26.259 -16.646 1.00 8.94 128 THR A O 1
ATOM 832 N N . VAL A 1 103 ? -11.458 27.089 -18.412 1.00 8.75 129 VAL A N 1
ATOM 833 C CA . VAL A 1 103 ? -10.902 26.170 -19.394 1.00 8.77 129 VAL A CA 1
ATOM 834 C C . VAL A 1 103 ? -10.445 26.926 -20.643 1.00 8.31 129 VAL A C 1
ATOM 835 O O . VAL A 1 103 ? -10.711 28.107 -20.807 1.00 9.54 129 VAL A O 1
ATOM 839 N N . LEU A 1 104 ? -9.721 26.239 -21.518 1.00 10.42 130 LEU A N 1
ATOM 840 C CA . LEU A 1 104 ? -9.475 26.789 -22.870 1.00 11.37 130 LEU A CA 1
ATOM 841 C C . LEU A 1 104 ? -10.800 27.083 -23.568 1.00 11.15 130 LEU A C 1
ATOM 842 O O . LEU A 1 104 ? -11.767 26.338 -23.442 1.00 10.96 130 LEU A O 1
ATOM 847 N N . ASP A 1 105 ? -10.844 28.154 -24.340 1.00 12.79 131 ASP A N 1
ATOM 848 C CA . ASP A 1 105 ? -12.082 28.557 -24.973 1.00 12.25 131 ASP A CA 1
ATOM 849 C C . ASP A 1 105 ? -12.667 27.461 -25.871 1.00 11.47 131 ASP A C 1
ATOM 850 O O . ASP A 1 105 ? -13.888 27.336 -25.984 1.00 13.54 131 ASP A O 1
ATOM 855 N N . SER A 1 106 ? -11.794 26.639 -26.455 1.00 11.72 132 SER A N 1
ATOM 856 C CA . SER A 1 106 ? -12.251 25.548 -27.356 1.00 11.24 132 SER A CA 1
ATOM 857 C C . SER A 1 106 ? -12.851 24.342 -26.606 1.00 9.81 132 SER A C 1
ATOM 858 O O . SER A 1 106 ? -13.413 23.426 -27.220 1.00 12.42 132 SER A O 1
ATOM 861 N N . ASN A 1 107 ? -12.645 24.284 -25.292 1.00 10.02 133 ASN A N 1
ATOM 862 C CA . ASN A 1 107 ? -13.002 23.070 -24.524 1.00 9.76 133 ASN A CA 1
ATOM 863 C C . ASN A 1 107 ? -14.433 23.178 -24.005 1.00 10.83 133 ASN A C 1
ATOM 864 O O . ASN A 1 107 ? -14.749 24.096 -23.231 1.00 11.44 133 ASN A O 1
ATOM 869 N N . ASN A 1 108 ? -15.304 22.291 -24.479 1.00 10.16 134 ASN A N 1
ATOM 870 C CA . ASN A 1 108 ? -16.670 22.185 -24.007 1.00 8.96 134 ASN A CA 1
ATOM 871 C C . ASN A 1 108 ? -16.953 20.891 -23.256 1.00 10.06 134 ASN A C 1
ATOM 872 O O . ASN A 1 108 ? -18.112 20.526 -23.024 1.00 11.10 134 ASN A O 1
ATOM 877 N N . SER A 1 109 ? -15.883 20.216 -22.845 1.00 8.75 135 SER A N 1
ATOM 878 C CA . SER A 1 109 ? -16.047 18.920 -22.193 1.00 9.15 135 SER A CA 1
ATOM 879 C C . SER A 1 109 ? -16.368 18.985 -20.709 1.00 9.28 135 SER A C 1
ATOM 880 O O . SER A 1 109 ? -16.789 17.993 -20.101 1.00 10.70 135 SER A O 1
ATOM 883 N N . ILE A 1 110 ? -16.216 20.176 -20.131 1.00 9.21 136 ILE A N 1
ATOM 884 C CA . ILE A 1 110 ? -16.390 20.364 -18.675 1.00 9.24 136 ILE A CA 1
ATOM 885 C C . ILE A 1 110 ? -17.444 21.461 -18.391 1.00 9.43 136 ILE A C 1
ATOM 886 O O . ILE A 1 110 ? -17.357 22.566 -18.912 1.00 10.55 136 ILE A O 1
ATOM 891 N N . ASN A 1 111 ? -18.431 21.104 -17.586 1.00 10.67 137 ASN A N 1
ATOM 892 C CA . ASN A 1 111 ? -19.369 22.045 -17.032 1.00 11.35 137 ASN A CA 1
ATOM 893 C C . ASN A 1 111 ? -19.414 21.842 -15.531 1.00 11.77 137 ASN A C 1
ATOM 894 O O . ASN A 1 111 ? -18.957 22.696 -14.806 1.00 13.95 137 ASN A O 1
ATOM 899 N N . SER A 1 112 ? -19.937 20.724 -15.059 1.00 11.71 138 SER A N 1
ATOM 900 C CA . SER A 1 112 ? -19.925 20.369 -13.652 1.00 10.79 138 SER A CA 1
ATOM 901 C C . SER A 1 112 ? -18.512 19.979 -13.221 1.00 9.46 138 SER A C 1
ATOM 902 O O . SER A 1 112 ? -17.722 19.457 -14.003 1.00 11.41 138 SER A O 1
ATOM 905 N N . THR A 1 113 ? -18.239 20.106 -11.914 1.00 10.49 139 THR A N 1
ATOM 906 C CA . THR A 1 113 ? -17.036 19.503 -11.360 1.00 9.88 139 THR A CA 1
ATOM 907 C C . THR A 1 113 ? -17.025 17.986 -11.521 1.00 9.74 139 THR A C 1
ATOM 908 O O . THR A 1 113 ? -15.970 17.363 -11.488 1.00 8.92 139 THR A O 1
ATOM 912 N N . LYS A 1 114 ? -18.192 17.374 -11.664 1.00 10.47 140 LYS A N 1
ATOM 913 C CA . LYS A 1 114 ? -18.236 15.923 -11.909 1.00 9.69 140 LYS A CA 1
ATOM 914 C C . LYS A 1 114 ? -17.524 15.586 -13.237 1.00 9.22 140 LYS A C 1
ATOM 915 O O . LYS A 1 114 ? -16.952 14.501 -13.368 1.00 11.60 140 LYS A O 1
ATOM 921 N N . ASP A 1 115 ? -17.490 16.529 -14.185 1.00 9.05 141 ASP A N 1
ATOM 922 C CA . ASP A 1 115 ? -16.842 16.334 -15.464 1.00 9.72 141 ASP A CA 1
ATOM 923 C C . ASP A 1 115 ? -15.325 16.362 -15.378 1.00 10.48 141 ASP A C 1
ATOM 924 O O . ASP A 1 115 ? -14.653 16.143 -16.380 1.00 11.33 141 ASP A O 1
ATOM 929 N N . LEU A 1 116 ? -14.774 16.647 -14.207 1.00 8.87 142 LEU A N 1
ATOM 930 C CA . LEU A 1 116 ? -13.349 16.577 -13.985 1.00 9.19 142 LEU A CA 1
ATOM 931 C C . LEU A 1 116 ? -12.823 15.191 -13.676 1.00 9.96 142 LEU A C 1
ATOM 932 O O . LEU A 1 116 ? -11.623 15.038 -13.548 1.00 9.39 142 LEU A O 1
ATOM 937 N N . ALA A 1 117 ? -13.686 14.176 -13.620 1.00 10.42 143 ALA A N 1
ATOM 938 C CA . ALA A 1 117 ? -13.225 12.852 -13.278 1.00 10.22 143 ALA A CA 1
ATOM 939 C C . ALA A 1 117 ? -12.102 12.423 -14.218 1.00 9.65 143 ALA A C 1
ATOM 940 O O . ALA A 1 117 ? -12.252 12.496 -15.462 1.00 12.05 143 ALA A O 1
ATOM 942 N N . GLY A 1 118 ? -10.972 11.991 -13.645 1.00 10.60 144 GLY A N 1
ATOM 943 C CA . GLY A 1 118 ? -9.814 11.541 -14.425 1.00 11.81 144 GLY A CA 1
ATOM 944 C C . GLY A 1 118 ? -8.964 12.630 -15.050 1.00 11.54 144 GLY A C 1
ATOM 945 O O . GLY A 1 118 ? -8.073 12.324 -15.807 1.00 15.71 144 GLY A O 1
ATOM 946 N N . LYS A 1 119 ? -9.279 13.887 -14.753 1.00 9.35 145 LYS A N 1
ATOM 947 C CA . LYS A 1 119 ? -8.622 15.036 -15.330 1.00 10.55 145 LYS A CA 1
ATOM 948 C C . LYS A 1 119 ? -7.740 15.741 -14.300 1.00 10.16 145 LYS A C 1
ATOM 949 O O . LYS A 1 119 ? -7.652 15.338 -13.151 1.00 10.60 145 LYS A O 1
ATOM 955 N N . ARG A 1 120 ? -7.018 16.739 -14.769 1.00 10.09 146 ARG A N 1
ATOM 956 C CA . ARG A 1 120 ? -6.014 17.429 -13.969 1.00 9.60 146 ARG A CA 1
ATOM 957 C C . ARG A 1 120 ? -6.305 18.923 -13.951 1.00 9.81 146 ARG A C 1
ATOM 958 O O . ARG A 1 120 ? -6.439 19.564 -15.017 1.00 11.41 146 ARG A O 1
ATOM 966 N N . VAL A 1 121 ? -6.422 19.477 -12.736 1.00 9.61 147 VAL A N 1
ATOM 967 C CA . VAL A 1 121 ? -6.745 20.881 -12.544 1.00 9.64 147 VAL A CA 1
ATOM 968 C C . VAL A 1 121 ? -5.517 21.565 -11.975 1.00 10.00 147 VAL A C 1
ATOM 969 O O . VAL A 1 121 ? -4.845 21.043 -11.088 1.00 14.30 147 VAL A O 1
ATOM 973 N N . ILE A 1 122 ? -5.191 22.698 -12.538 1.00 8.81 148 ILE A N 1
ATOM 974 C CA . ILE A 1 122 ? -4.039 23.499 -12.117 1.00 9.49 148 ILE A CA 1
ATOM 975 C C . ILE A 1 122 ? -4.549 24.738 -11.373 1.00 10.67 148 ILE A C 1
ATOM 976 O O . ILE A 1 122 ? -5.533 25.350 -11.761 1.00 11.46 148 ILE A O 1
ATOM 981 N N . THR A 1 123 ? -3.896 25.074 -10.276 1.00 10.65 149 THR A N 1
ATOM 982 C CA . THR A 1 123 ? -4.333 26.184 -9.450 1.00 11.38 149 THR A CA 1
ATOM 983 C C . THR A 1 123 ? -3.141 26.814 -8.741 1.00 11.55 149 THR A C 1
ATOM 984 O O . THR A 1 123 ? -2.013 26.404 -8.974 1.00 12.99 149 THR A O 1
ATOM 988 N N . SER A 1 124 ? -3.401 27.867 -7.973 1.00 10.20 150 SER A N 1
ATOM 989 C CA A SER A 1 124 ? -2.378 28.642 -7.260 0.40 11.62 150 SER A CA 1
ATOM 990 C CA B SER A 1 124 ? -2.354 28.601 -7.264 0.30 11.60 150 SER A CA 1
ATOM 991 C CA C SER A 1 124 ? -2.344 28.590 -7.281 0.30 11.37 150 SER A CA 1
ATOM 992 C C . SER A 1 124 ? -2.331 28.134 -5.827 1.00 11.11 150 SER A C 1
ATOM 993 O O . SER A 1 124 ? -3.354 28.195 -5.117 1.00 9.90 150 SER A O 1
ATOM 1000 N N . ALA A 1 125 ? -1.196 27.647 -5.391 1.00 11.95 151 ALA A N 1
ATOM 1001 C CA . ALA A 1 125 ? -1.035 27.203 -4.046 1.00 12.61 151 ALA A CA 1
ATOM 1002 C C . ALA A 1 125 ? -1.376 28.342 -3.041 1.00 11.31 151 ALA A C 1
ATOM 1003 O O . ALA A 1 125 ? -1.004 29.518 -3.224 1.00 12.58 151 ALA A O 1
ATOM 1005 N N . THR A 1 126 ? -2.050 27.945 -1.994 1.00 11.85 152 THR A N 1
ATOM 1006 C CA . THR A 1 126 ? -2.531 28.728 -0.882 1.00 10.67 152 THR A CA 1
ATOM 1007 C C . THR A 1 126 ? -3.760 29.555 -1.203 1.00 10.58 152 THR A C 1
ATOM 1008 O O . THR A 1 126 ? -4.297 30.208 -0.316 1.00 12.81 152 THR A O 1
ATOM 1012 N N . SER A 1 127 ? -4.223 29.553 -2.464 1.00 9.23 153 SER A N 1
ATOM 1013 C CA . SER A 1 127 ? -5.367 30.381 -2.791 1.00 9.90 153 SER A CA 1
ATOM 1014 C C . SER A 1 127 ? -6.680 29.758 -2.234 1.00 8.39 153 SER A C 1
ATOM 1015 O O . SER A 1 127 ? -6.814 28.538 -2.040 1.00 9.22 153 SER A O 1
ATOM 1018 N N . ASN A 1 128 ? -7.684 30.622 -2.076 1.00 7.96 154 ASN A N 1
ATOM 1019 C CA . ASN A 1 128 ? -8.998 30.129 -1.712 1.00 8.37 154 ASN A CA 1
ATOM 1020 C C . ASN A 1 128 ? -9.526 29.164 -2.775 1.00 8.27 154 ASN A C 1
ATOM 1021 O O . ASN A 1 128 ? -10.153 28.161 -2.447 1.00 9.43 154 ASN A O 1
ATOM 1026 N N . GLY A 1 129 ? -9.293 29.434 -4.038 1.00 8.20 155 GLY A N 1
ATOM 1027 C CA . GLY A 1 129 ? -9.772 28.561 -5.093 1.00 8.20 155 GLY A CA 1
ATOM 1028 C C . GLY A 1 129 ? -9.184 27.166 -4.981 1.00 8.57 155 GLY A C 1
ATOM 1029 O O . GLY A 1 129 ? -9.849 26.172 -5.260 1.00 8.77 155 GLY A O 1
ATOM 1030 N N . ALA A 1 130 ? -7.915 27.065 -4.585 1.00 7.49 156 ALA A N 1
ATOM 1031 C CA . ALA A 1 130 ? -7.330 25.758 -4.365 1.00 8.57 156 ALA A CA 1
ATOM 1032 C C . ALA A 1 130 ? -8.083 24.976 -3.274 1.00 8.41 156 ALA A C 1
ATOM 1033 O O . ALA A 1 130 ? -8.249 23.769 -3.403 1.00 10.12 156 ALA A O 1
ATOM 1035 N N . LEU A 1 131 ? -8.469 25.644 -2.196 1.00 8.75 157 LEU A N 1
ATOM 1036 C CA . LEU A 1 131 ? -9.218 25.040 -1.119 1.00 9.68 157 LEU A CA 1
ATOM 1037 C C . LEU A 1 131 ? -10.604 24.582 -1.582 1.00 8.62 157 LEU A C 1
ATOM 1038 O O . LEU A 1 131 ? -11.055 23.485 -1.245 1.00 9.19 157 LEU A O 1
ATOM 1043 N N . VAL A 1 132 ? -11.272 25.459 -2.333 1.00 7.53 158 VAL A N 1
ATOM 1044 C CA . VAL A 1 132 ? -12.586 25.162 -2.892 1.00 8.11 158 VAL A CA 1
ATOM 1045 C C . VAL A 1 132 ? -12.463 23.894 -3.741 1.00 8.82 158 VAL A C 1
ATOM 1046 O O . VAL A 1 132 ? -13.277 22.969 -3.604 1.00 9.53 158 VAL A O 1
ATOM 1050 N N . LEU A 1 133 ? -11.451 23.795 -4.600 1.00 8.70 159 LEU A N 1
ATOM 1051 C CA . LEU A 1 133 ? -11.251 22.590 -5.383 1.00 8.21 159 LEU A CA 1
ATOM 1052 C C . LEU A 1 133 ? -10.933 21.345 -4.544 1.00 8.02 159 LEU A C 1
ATOM 1053 O O . LEU A 1 133 ? -11.412 20.273 -4.825 1.00 9.09 159 LEU A O 1
ATOM 1058 N N . LYS A 1 134 ? -10.109 21.515 -3.510 1.00 7.97 160 LYS A N 1
ATOM 1059 C CA A LYS A 1 134 ? -9.752 20.406 -2.642 0.60 9.44 160 LYS A CA 1
ATOM 1060 C CA B LYS A 1 134 ? -9.753 20.407 -2.638 0.40 9.31 160 LYS A CA 1
ATOM 1061 C C . LYS A 1 134 ? -11.006 19.814 -2.010 1.00 9.10 160 LYS A C 1
ATOM 1062 O O . LYS A 1 134 ? -11.149 18.582 -1.944 1.00 9.48 160 LYS A O 1
ATOM 1073 N N . LYS A 1 135 ? -11.887 20.674 -1.525 1.00 9.26 161 LYS A N 1
ATOM 1074 C CA . LYS A 1 135 ? -13.093 20.182 -0.870 1.00 9.09 161 LYS A CA 1
ATOM 1075 C C . LYS A 1 135 ? -13.984 19.445 -1.856 1.00 8.52 161 LYS A C 1
ATOM 1076 O O . LYS A 1 135 ? -14.579 18.423 -1.515 1.00 11.01 161 LYS A O 1
ATOM 1082 N N . ILE A 1 136 ? -14.104 19.954 -3.080 1.00 9.04 162 ILE A N 1
ATOM 1083 C CA . ILE A 1 136 ? -14.892 19.271 -4.097 1.00 8.92 162 ILE A CA 1
ATOM 1084 C C . ILE A 1 136 ? -14.310 17.922 -4.498 1.00 8.56 162 ILE A C 1
ATOM 1085 O O . ILE A 1 136 ? -15.019 16.956 -4.670 1.00 9.36 162 ILE A O 1
ATOM 1090 N N . ASN A 1 137 ? -12.988 17.853 -4.639 1.00 9.21 163 ASN A N 1
ATOM 1091 C CA . ASN A 1 137 ? -12.335 16.608 -4.910 1.00 8.14 163 ASN A CA 1
ATOM 1092 C C . ASN A 1 137 ? -12.676 15.564 -3.849 1.00 9.11 163 ASN A C 1
ATOM 1093 O O . ASN A 1 137 ? -13.036 14.432 -4.174 1.00 9.49 163 ASN A O 1
ATOM 1098 N N . GLU A 1 138 ? -12.578 15.962 -2.578 1.00 8.94 164 GLU A N 1
ATOM 1099 C CA . GLU A 1 138 ? -12.868 15.044 -1.492 1.00 9.42 164 GLU A CA 1
ATOM 1100 C C . GLU A 1 138 ? -14.331 14.591 -1.564 1.00 8.20 164 GLU A C 1
ATOM 1101 O O . GLU A 1 138 ? -14.636 13.388 -1.431 1.00 10.05 164 GLU A O 1
ATOM 1107 N N . GLU A 1 139 ? -15.230 15.524 -1.815 1.00 9.92 165 GLU A N 1
ATOM 1108 C CA . GLU A 1 139 ? -16.651 15.180 -1.981 1.00 10.16 165 GLU A CA 1
ATOM 1109 C C . GLU A 1 139 ? -16.905 14.154 -3.072 1.00 8.84 165 GLU A C 1
ATOM 1110 O O . GLU A 1 139 ? -17.794 13.322 -2.953 1.00 10.58 165 GLU A O 1
ATOM 1116 N N . GLN A 1 140 ? -16.065 14.191 -4.120 1.00 8.53 166 GLN A N 1
ATOM 1117 C CA . GLN A 1 140 ? -16.153 13.322 -5.273 1.00 8.80 166 GLN A CA 1
ATOM 1118 C C . GLN A 1 140 ? -15.293 12.054 -5.145 1.00 9.35 166 GLN A C 1
ATOM 1119 O O . GLN A 1 140 ? -15.067 11.348 -6.132 1.00 12.18 166 GLN A O 1
ATOM 1125 N N . GLY A 1 141 ? -14.771 11.774 -3.959 1.00 9.40 167 GLY A N 1
ATOM 1126 C CA . GLY A 1 141 ? -13.972 10.556 -3.784 1.00 10.02 167 GLY A CA 1
ATOM 1127 C C . GLY A 1 141 ? -12.576 10.619 -4.366 1.00 11.61 167 GLY A C 1
ATOM 1128 O O . GLY A 1 141 ? -12.038 9.590 -4.755 1.00 13.93 167 GLY A O 1
ATOM 1129 N N . ASN A 1 142 ? -12.010 11.823 -4.436 1.00 10.54 168 ASN A N 1
ATOM 1130 C CA A ASN A 1 142 ? -10.662 12.005 -4.949 0.70 11.94 168 ASN A CA 1
ATOM 1131 C CA B ASN A 1 142 ? -10.674 12.061 -4.967 0.30 12.08 168 ASN A CA 1
ATOM 1132 C C . ASN A 1 142 ? -10.563 11.558 -6.401 1.00 11.87 168 ASN A C 1
ATOM 1133 O O . ASN A 1 142 ? -9.613 10.874 -6.788 1.00 14.06 168 ASN A O 1
ATOM 1142 N N . ASN A 1 143 ? -11.529 11.981 -7.208 1.00 11.56 169 ASN A N 1
ATOM 1143 C CA . ASN A 1 143 ? -11.608 11.491 -8.570 1.00 11.82 169 ASN A CA 1
ATOM 1144 C C . ASN A 1 143 ? -10.908 12.364 -9.618 1.00 10.68 169 ASN A C 1
ATOM 1145 O O . ASN A 1 143 ? -10.965 12.024 -10.798 1.00 11.09 169 ASN A O 1
ATOM 1150 N N . PHE A 1 144 ? -10.291 13.475 -9.205 1.00 9.29 170 PHE A N 1
ATOM 1151 C CA . PHE A 1 144 ? -9.460 14.254 -10.066 1.00 10.75 170 PHE A CA 1
ATOM 1152 C C . PHE A 1 144 ? -8.150 14.598 -9.383 1.00 10.04 170 PHE A C 1
ATOM 1153 O O . PHE A 1 144 ? -7.961 14.299 -8.212 1.00 11.77 170 PHE A O 1
ATOM 1161 N N . GLU A 1 145 ? -7.229 15.163 -10.143 1.00 11.28 171 GLU A N 1
ATOM 1162 C CA A GLU A 1 145 ? -5.900 15.576 -9.667 0.70 10.45 171 GLU A CA 1
ATOM 1163 C CA B GLU A 1 145 ? -5.931 15.569 -9.614 0.30 11.32 171 GLU A CA 1
ATOM 1164 C C . GLU A 1 145 ? -5.862 17.074 -9.584 1.00 9.47 171 GLU A C 1
ATOM 1165 O O . GLU A 1 145 ? -6.274 17.723 -10.528 1.00 11.03 171 GLU A O 1
ATOM 1176 N N . ILE A 1 146 ? -5.334 17.610 -8.471 1.00 9.70 172 ILE A N 1
ATOM 1177 C CA . ILE A 1 146 ? -5.097 19.021 -8.299 1.00 9.92 172 ILE A CA 1
ATOM 1178 C C . ILE A 1 146 ? -3.570 19.211 -8.241 1.00 11.16 172 ILE A C 1
ATOM 1179 O O . ILE A 1 146 ? -2.865 18.560 -7.451 1.00 14.95 172 ILE A O 1
ATOM 1184 N N . ALA A 1 147 ? -3.095 20.092 -9.104 1.00 11.31 173 ALA A N 1
ATOM 1185 C CA . ALA A 1 147 ? -1.680 20.455 -9.158 1.00 11.30 173 ALA A CA 1
ATOM 1186 C C . ALA A 1 147 ? -1.537 21.954 -9.041 1.00 11.45 173 ALA A C 1
ATOM 1187 O O . ALA A 1 147 ? -2.477 22.706 -9.228 1.00 10.58 173 ALA A O 1
ATOM 1189 N N . TYR A 1 148 ? -0.334 22.404 -8.717 1.00 11.35 174 TYR A N 1
ATOM 1190 C CA . TYR A 1 148 ? -0.076 23.814 -8.501 1.00 12.80 174 TYR A CA 1
ATOM 1191 C C . TYR A 1 148 ? 0.795 24.381 -9.608 1.00 11.77 174 TYR A C 1
ATOM 1192 O O . TYR A 1 148 ? 1.770 23.729 -10.015 1.00 13.42 174 TYR A O 1
ATOM 1201 N N . GLU A 1 149 ? 0.443 25.552 -10.125 1.00 11.42 175 GLU A N 1
ATOM 1202 C CA . GLU A 1 149 ? 1.216 26.143 -11.223 1.00 12.22 175 GLU A CA 1
ATOM 1203 C C . GLU A 1 149 ? 2.617 26.495 -10.786 1.00 15.13 175 GLU A C 1
ATOM 1204 O O . GLU A 1 149 ? 2.896 26.787 -9.613 1.00 14.59 175 GLU A O 1
ATOM 1210 N N . GLY A 1 150 ? 3.480 26.522 -11.783 1.00 16.23 176 GLY A N 1
ATOM 1211 C CA . GLY A 1 150 ? 4.805 27.080 -11.694 1.00 14.57 176 GLY A CA 1
ATOM 1212 C C . GLY A 1 150 ? 4.934 28.332 -12.497 1.00 14.78 176 GLY A C 1
ATOM 1213 O O . GLY A 1 150 ? 3.971 29.089 -12.724 1.00 15.29 176 GLY A O 1
ATOM 1214 N N . GLN A 1 151 ? 6.147 28.585 -12.937 1.00 14.35 177 GLN A N 1
ATOM 1215 C CA . GLN A 1 151 ? 6.470 29.855 -13.634 1.00 16.53 177 GLN A CA 1
ATOM 1216 C C . GLN A 1 151 ? 6.655 29.592 -15.133 1.00 16.41 177 GLN A C 1
ATOM 1217 O O . GLN A 1 151 ? 6.919 28.461 -15.552 1.00 17.97 177 GLN A O 1
ATOM 1223 N N . GLY A 1 152 ? 6.516 30.648 -15.923 1.00 19.05 178 GLY A N 1
ATOM 1224 C CA . GLY A 1 152 ? 6.805 30.570 -17.340 1.00 20.92 178 GLY A CA 1
ATOM 1225 C C . GLY A 1 152 ? 5.881 29.618 -18.034 1.00 21.78 178 GLY A C 1
ATOM 1226 O O . GLY A 1 152 ? 4.662 29.702 -17.867 1.00 20.70 178 GLY A O 1
ATOM 1227 N N . SER A 1 153 ? 6.463 28.686 -18.778 1.00 20.99 179 SER A N 1
ATOM 1228 C CA . SER A 1 153 ? 5.719 27.616 -19.466 1.00 23.28 179 SER A CA 1
ATOM 1229 C C . SER A 1 153 ? 4.927 26.710 -18.521 1.00 16.83 179 SER A C 1
ATOM 1230 O O . SER A 1 153 ? 4.107 25.925 -18.953 1.00 19.68 179 SER A O 1
ATOM 1233 N N . ASN A 1 154 ? 5.215 26.800 -17.223 1.00 16.04 180 ASN A N 1
ATOM 1234 C CA . ASN A 1 154 ? 4.489 25.982 -16.228 1.00 14.68 180 ASN A CA 1
ATOM 1235 C C . ASN A 1 154 ? 3.397 26.782 -15.547 1.00 12.11 180 ASN A C 1
ATOM 1236 O O . ASN A 1 154 ? 2.740 26.253 -14.580 1.00 13.04 180 ASN A O 1
ATOM 1241 N N . ASP A 1 155 ? 3.164 28.010 -15.988 1.00 12.91 181 ASP A N 1
ATOM 1242 C CA . ASP A 1 155 ? 2.026 28.750 -15.392 1.00 12.71 181 ASP A CA 1
ATOM 1243 C C . ASP A 1 155 ? 0.669 28.212 -15.851 1.00 12.29 181 ASP A C 1
ATOM 1244 O O . ASP A 1 155 ? 0.610 27.389 -16.751 1.00 12.76 181 ASP A O 1
ATOM 1249 N N . THR A 1 156 ? -0.399 28.651 -15.181 1.00 12.38 182 THR A N 1
ATOM 1250 C CA . THR A 1 156 ? -1.733 28.117 -15.436 1.00 11.19 182 THR A CA 1
ATOM 1251 C C . THR A 1 156 ? -2.084 28.239 -16.915 1.00 11.27 182 THR A C 1
ATOM 1252 O O . THR A 1 156 ? -2.518 27.278 -17.537 1.00 10.96 182 THR A O 1
ATOM 1256 N N . ALA A 1 157 ? -1.936 29.430 -17.494 1.00 11.42 183 ALA A N 1
ATOM 1257 C CA . ALA A 1 157 ? -2.364 29.607 -18.872 1.00 12.49 183 ALA A CA 1
ATOM 1258 C C . ALA A 1 157 ? -1.635 28.665 -19.817 1.00 13.47 183 ALA A C 1
ATOM 1259 O O . ALA A 1 157 ? -2.237 28.078 -20.722 1.00 13.64 183 ALA A O 1
ATOM 1261 N N . ASN A 1 158 ? -0.326 28.541 -19.624 1.00 13.67 184 ASN A N 1
ATOM 1262 C CA . ASN A 1 158 ? 0.430 27.663 -20.462 1.00 13.64 184 ASN A CA 1
ATOM 1263 C C . ASN A 1 158 ? 0.123 26.179 -20.290 1.00 13.45 184 ASN A C 1
ATOM 1264 O O . ASN A 1 158 ? 0.144 25.450 -21.249 1.00 14.85 184 ASN A O 1
ATOM 1269 N N . GLN A 1 159 ? -0.179 25.741 -19.073 1.00 12.92 185 GLN A N 1
ATOM 1270 C CA . GLN A 1 159 ? -0.562 24.382 -18.903 1.00 10.51 185 GLN A CA 1
ATOM 1271 C C . GLN A 1 159 ? -1.960 24.129 -19.486 1.00 10.82 185 GLN A C 1
ATOM 1272 O O . GLN A 1 159 ? -2.194 23.031 -20.024 1.00 11.24 185 GLN A O 1
ATOM 1278 N N . LEU A 1 160 ? -2.839 25.135 -19.497 1.00 11.35 186 LEU A N 1
ATOM 1279 C CA . LEU A 1 160 ? -4.123 24.942 -20.223 1.00 11.58 186 LEU A CA 1
ATOM 1280 C C . LEU A 1 160 ? -3.889 24.868 -21.739 1.00 12.38 186 LEU A C 1
ATOM 1281 O O . LEU A 1 160 ? -4.465 24.045 -22.433 1.00 13.51 186 LEU A O 1
ATOM 1286 N N . LYS A 1 161 ? -2.999 25.731 -22.235 1.00 12.53 187 LYS A N 1
ATOM 1287 C CA A LYS A 1 161 ? -2.699 25.805 -23.675 0.70 16.21 187 LYS A CA 1
ATOM 1288 C CA B LYS A 1 161 ? -2.710 25.802 -23.667 0.30 15.68 187 LYS A CA 1
ATOM 1289 C C . LYS A 1 161 ? -2.278 24.450 -24.211 1.00 15.45 187 LYS A C 1
ATOM 1290 O O . LYS A 1 161 ? -2.722 24.038 -25.271 1.00 21.07 187 LYS A O 1
ATOM 1301 N N . THR A 1 162 ? -1.343 23.803 -23.504 1.00 16.64 188 THR A N 1
ATOM 1302 C CA . THR A 1 162 ? -0.789 22.529 -23.953 1.00 20.47 188 THR A CA 1
ATOM 1303 C C . THR A 1 162 ? -1.641 21.322 -23.664 1.00 18.20 188 THR A C 1
ATOM 1304 O O . THR A 1 162 ? -1.345 20.236 -24.163 1.00 25.07 188 THR A O 1
ATOM 1308 N N . GLY A 1 163 ? -2.699 21.488 -22.860 1.00 14.49 189 GLY A N 1
ATOM 1309 C CA . GLY A 1 163 ? -3.493 20.385 -22.428 1.00 13.24 189 GLY A CA 1
ATOM 1310 C C . GLY A 1 163 ? -2.946 19.637 -21.219 1.00 14.42 189 GLY A C 1
ATOM 1311 O O . GLY A 1 163 ? -3.540 18.680 -20.771 1.00 16.51 189 GLY A O 1
ATOM 1312 N N . ARG A 1 164 ? -1.830 20.079 -20.663 1.00 13.93 190 ARG A N 1
ATOM 1313 C CA A ARG A 1 164 ? -1.289 19.439 -19.462 0.60 14.59 190 ARG A CA 1
ATOM 1314 C CA B ARG A 1 164 ? -1.308 19.413 -19.509 0.40 14.15 190 ARG A CA 1
ATOM 1315 C C . ARG A 1 164 ? -2.254 19.574 -18.310 1.00 11.78 190 ARG A C 1
ATOM 1316 O O . ARG A 1 164 ? -2.317 18.710 -17.443 1.00 12.90 190 ARG A O 1
ATOM 1331 N N . ALA A 1 165 ? -2.962 20.695 -18.273 1.00 10.28 191 ALA A N 1
ATOM 1332 C CA . ALA A 1 165 ? -4.078 20.892 -17.351 1.00 10.59 191 ALA A CA 1
ATOM 1333 C C . ALA A 1 165 ? -5.355 20.954 -18.175 1.00 9.31 191 ALA A C 1
ATOM 1334 O O . ALA A 1 165 ? -5.366 21.570 -19.229 1.00 10.94 191 ALA A O 1
ATOM 1336 N N . ASP A 1 166 ? -6.446 20.377 -17.655 1.00 8.88 192 ASP A N 1
ATOM 1337 C CA . ASP A 1 166 ? -7.759 20.439 -18.280 1.00 9.19 192 ASP A CA 1
ATOM 1338 C C . ASP A 1 166 ? -8.551 21.694 -17.862 1.00 10.01 192 ASP A C 1
ATOM 1339 O O . ASP A 1 166 ? -9.390 22.187 -18.605 1.00 9.63 192 ASP A O 1
ATOM 1344 N N . ALA A 1 167 ? -8.295 22.186 -16.651 1.00 8.66 193 ALA A N 1
ATOM 1345 C CA . ALA A 1 167 ? -9.041 23.307 -16.081 1.00 8.49 193 ALA A CA 1
ATOM 1346 C C . ALA A 1 167 ? -8.237 23.981 -15.012 1.00 7.94 193 ALA A C 1
ATOM 1347 O O . ALA A 1 167 ? -7.259 23.407 -14.512 1.00 9.63 193 ALA A O 1
ATOM 1349 N N . THR A 1 168 ? -8.642 25.218 -14.724 1.00 8.02 194 THR A N 1
ATOM 1350 C CA . THR A 1 168 ? -8.205 25.925 -13.525 1.00 8.08 194 THR A CA 1
ATOM 1351 C C . THR A 1 168 ? -9.477 26.453 -12.832 1.00 8.16 194 THR A C 1
ATOM 1352 O O . THR A 1 168 ? -10.600 26.077 -13.200 1.00 8.37 194 THR A O 1
ATOM 1356 N N . ILE A 1 169 ? -9.288 27.329 -11.841 1.00 7.50 195 ILE A N 1
ATOM 1357 C CA . ILE A 1 169 ? -10.388 28.016 -11.171 1.00 8.50 195 ILE A CA 1
ATOM 1358 C C . ILE A 1 169 ? -10.036 29.492 -11.127 1.00 9.38 195 ILE A C 1
ATOM 1359 O O . ILE A 1 169 ? -8.901 29.855 -10.814 1.00 10.55 195 ILE A O 1
ATOM 1364 N N . SER A 1 170 ? -10.969 30.336 -11.561 1.00 8.94 196 SER A N 1
ATOM 1365 C CA . SER A 1 170 ? -10.696 31.762 -11.676 1.00 8.43 196 SER A CA 1
ATOM 1366 C C . SER A 1 170 ? -11.963 32.590 -11.595 1.00 8.59 196 SER A C 1
ATOM 1367 O O . SER A 1 170 ? -13.034 32.038 -11.295 1.00 8.40 196 SER A O 1
ATOM 1370 N N . THR A 1 171 ? -11.848 33.910 -11.782 1.00 8.87 197 THR A N 1
ATOM 1371 C CA . THR A 1 171 ? -12.986 34.814 -11.676 1.00 8.33 197 THR A CA 1
ATOM 1372 C C . THR A 1 171 ? -13.083 35.596 -12.986 1.00 8.54 197 THR A C 1
ATOM 1373 O O . THR A 1 171 ? -12.049 35.928 -13.567 1.00 9.38 197 THR A O 1
ATOM 1377 N N . PRO A 1 172 ? -14.300 35.926 -13.429 1.00 9.64 198 PRO A N 1
ATOM 1378 C CA . PRO A 1 172 ? -14.452 36.630 -14.696 1.00 10.19 198 PRO A CA 1
ATOM 1379 C C . PRO A 1 172 ? -13.594 37.879 -14.899 1.00 8.87 198 PRO A C 1
ATOM 1380 O O . PRO A 1 172 ? -13.041 38.046 -16.002 1.00 9.91 198 PRO A O 1
ATOM 1384 N N . PHE A 1 173 ? -13.438 38.784 -13.909 1.00 9.22 199 PHE A N 1
ATOM 1385 C CA . PHE A 1 173 ? -12.682 40.004 -14.196 1.00 9.37 199 PHE A CA 1
ATOM 1386 C C . PHE A 1 173 ? -11.261 39.670 -14.589 1.00 8.58 199 PHE A C 1
ATOM 1387 O O . PHE A 1 173 ? -10.655 40.355 -15.405 1.00 10.01 199 PHE A O 1
ATOM 1395 N N . ALA A 1 174 ? -10.702 38.653 -13.953 1.00 8.60 200 ALA A N 1
ATOM 1396 C CA . ALA A 1 174 ? -9.329 38.283 -14.177 1.00 8.12 200 ALA A CA 1
ATOM 1397 C C . ALA A 1 174 ? -9.156 37.583 -15.528 1.00 8.24 200 ALA A C 1
ATOM 1398 O O . ALA A 1 174 ? -8.198 37.853 -16.265 1.00 9.51 200 ALA A O 1
ATOM 1400 N N . VAL A 1 175 ? -10.066 36.674 -15.854 1.00 9.05 201 VAL A N 1
ATOM 1401 C CA . VAL A 1 175 ? -10.096 35.964 -17.116 1.00 9.12 201 VAL A CA 1
ATOM 1402 C C . VAL A 1 175 ? -10.238 36.974 -18.270 1.00 9.77 201 VAL A C 1
ATOM 1403 O O . VAL A 1 175 ? -9.498 36.911 -19.252 1.00 10.37 201 VAL A O 1
ATOM 1407 N N . ASP A 1 176 ? -11.141 37.909 -18.118 1.00 10.60 202 ASP A N 1
ATOM 1408 C CA . ASP A 1 176 ? -11.388 38.843 -19.174 1.00 10.49 202 ASP A CA 1
ATOM 1409 C C . ASP A 1 176 ? -10.163 39.720 -19.464 1.00 9.70 202 ASP A C 1
ATOM 1410 O O . ASP A 1 176 ? -9.807 39.971 -20.634 1.00 11.46 202 ASP A O 1
ATOM 1415 N N . PHE A 1 177 ? -9.495 40.185 -18.406 1.00 9.47 203 PHE A N 1
ATOM 1416 C CA . PHE A 1 177 ? -8.322 41.031 -18.591 1.00 10.23 203 PHE A CA 1
ATOM 1417 C C . PHE A 1 177 ? -7.181 40.251 -19.254 1.00 10.65 203 PHE A C 1
ATOM 1418 O O . PHE A 1 177 ? -6.558 40.716 -20.245 1.00 12.96 203 PHE A O 1
ATOM 1426 N N . GLN A 1 178 ? -6.957 39.022 -18.797 1.00 9.94 204 GLN A N 1
ATOM 1427 C CA . GLN A 1 178 ? -5.900 38.208 -19.379 1.00 11.68 204 GLN A CA 1
ATOM 1428 C C . GLN A 1 178 ? -6.155 37.926 -20.891 1.00 9.97 204 GLN A C 1
ATOM 1429 O O . GLN A 1 178 ? -5.204 37.949 -21.680 1.00 12.82 204 GLN A O 1
ATOM 1435 N N . ASN A 1 179 ? -7.415 37.677 -21.240 1.00 9.28 205 ASN A N 1
ATOM 1436 C CA . ASN A 1 179 ? -7.762 37.362 -22.606 1.00 10.14 205 ASN A CA 1
ATOM 1437 C C . ASN A 1 179 ? -7.462 38.493 -23.588 1.00 13.54 205 ASN A C 1
ATOM 1438 O O . ASN A 1 179 ? -7.202 38.231 -24.760 1.00 15.02 205 ASN A O 1
ATOM 1443 N N . LYS A 1 180 ? -7.473 39.730 -23.096 1.00 11.76 206 LYS A N 1
ATOM 1444 C CA . LYS A 1 180 ? -7.332 40.896 -24.003 1.00 12.83 206 LYS A CA 1
ATOM 1445 C C . LYS A 1 180 ? -6.045 40.881 -24.807 1.00 13.02 206 LYS A C 1
ATOM 1446 O O . LYS A 1 180 ? -6.026 41.323 -25.944 1.00 13.83 206 LYS A O 1
ATOM 1452 N N . THR A 1 181 ? -4.975 40.356 -24.223 1.00 11.41 207 THR A N 1
ATOM 1453 C CA . THR A 1 181 ? -3.662 40.426 -24.807 1.00 11.84 207 THR A CA 1
ATOM 1454 C C . THR A 1 181 ? -2.974 39.084 -24.983 1.00 14.49 207 THR A C 1
ATOM 1455 O O . THR A 1 181 ? -1.750 39.021 -25.226 1.00 18.22 207 THR A O 1
ATOM 1459 N N . SER A 1 182 ? -3.730 38.006 -24.896 1.00 17.32 208 SER A N 1
ATOM 1460 C CA . SER A 1 182 ? -3.094 36.702 -24.837 1.00 17.17 208 SER A CA 1
ATOM 1461 C C . SER A 1 182 ? -3.499 35.910 -26.053 1.00 16.28 208 SER A C 1
ATOM 1462 O O . SER A 1 182 ? -4.610 36.041 -26.553 1.00 17.77 208 SER A O 1
ATOM 1465 N N . ALA A 1 183 ? -2.597 35.072 -26.548 1.00 16.76 209 ALA A N 1
ATOM 1466 C CA . ALA A 1 183 ? -2.948 34.040 -27.536 1.00 17.90 209 ALA A CA 1
ATOM 1467 C C . ALA A 1 183 ? -3.751 32.907 -26.908 1.00 18.40 209 ALA A C 1
ATOM 1468 O O . ALA A 1 183 ? -4.543 32.269 -27.598 1.00 19.23 209 ALA A O 1
ATOM 1470 N N . ILE A 1 184 ? -3.580 32.683 -25.596 1.00 14.35 210 ILE A N 1
ATOM 1471 C CA . ILE A 1 184 ? -4.268 31.595 -24.919 1.00 14.74 210 ILE A CA 1
ATOM 1472 C C . ILE A 1 184 ? -5.579 32.206 -24.417 1.00 14.80 210 ILE A C 1
ATOM 1473 O O . ILE A 1 184 ? -5.559 33.000 -23.462 1.00 20.48 210 ILE A O 1
ATOM 1478 N N . LYS A 1 185 ? -6.700 31.863 -25.032 1.00 14.08 211 LYS A N 1
ATOM 1479 C CA . LYS A 1 185 ? -8.026 32.350 -24.544 1.00 12.60 211 LYS A CA 1
ATOM 1480 C C . LYS A 1 185 ? -8.638 31.355 -23.588 1.00 13.43 211 LYS A C 1
ATOM 1481 O O . LYS A 1 185 ? -8.753 30.159 -23.887 1.00 15.48 211 LYS A O 1
ATOM 1487 N N . GLU A 1 186 ? -9.068 31.875 -22.450 1.00 13.06 212 GLU A N 1
ATOM 1488 C CA . GLU A 1 186 ? -9.736 31.096 -21.424 1.00 11.91 212 GLU A CA 1
ATOM 1489 C C . GLU A 1 186 ? -11.169 31.517 -21.328 1.00 10.18 212 GLU A C 1
ATOM 1490 O O . GLU A 1 186 ? -11.572 32.598 -21.766 1.00 12.01 212 GLU A O 1
ATOM 1496 N N . LYS A 1 187 ? -11.990 30.637 -20.786 1.00 10.42 213 LYS A N 1
ATOM 1497 C CA . LYS A 1 187 ? -13.411 30.974 -20.514 1.00 9.22 213 LYS A CA 1
ATOM 1498 C C . LYS A 1 187 ? -13.837 30.324 -19.198 1.00 8.13 213 LYS A C 1
ATOM 1499 O O . LYS A 1 187 ? -13.391 29.217 -18.881 1.00 8.99 213 LYS A O 1
ATOM 1505 N N . VAL A 1 188 ? -14.737 30.994 -18.474 1.00 9.44 214 VAL A N 1
ATOM 1506 C CA . VAL A 1 188 ? -15.399 30.358 -17.328 1.00 10.14 214 VAL A CA 1
ATOM 1507 C C . VAL A 1 188 ? -16.500 29.435 -17.832 1.00 10.17 214 VAL A C 1
ATOM 1508 O O . VAL A 1 188 ? -17.140 29.691 -18.880 1.00 10.64 214 VAL A O 1
ATOM 1512 N N . VAL A 1 189 ? -16.709 28.343 -17.108 1.00 9.33 215 VAL A N 1
ATOM 1513 C CA . VAL A 1 189 ? -17.752 27.372 -17.422 1.00 9.64 215 VAL A CA 1
ATOM 1514 C C . VAL A 1 189 ? -18.438 26.983 -16.130 1.00 11.27 215 VAL A C 1
ATOM 1515 O O . VAL A 1 189 ? -17.862 27.058 -15.052 1.00 11.07 215 VAL A O 1
ATOM 1519 N N . GLY A 1 190 ? -19.658 26.494 -16.228 1.00 10.70 216 GLY A N 1
ATOM 1520 C CA . GLY A 1 190 ? -20.277 25.876 -15.091 1.00 10.72 216 GLY A CA 1
ATOM 1521 C C . GLY A 1 190 ? -20.772 26.864 -14.066 1.00 11.22 216 GLY A C 1
ATOM 1522 O O . GLY A 1 190 ? -20.880 28.092 -14.292 1.00 11.57 216 GLY A O 1
ATOM 1523 N N . ASP A 1 191 ? -21.028 26.312 -12.891 1.00 10.70 217 ASP A N 1
ATOM 1524 C CA . ASP A 1 191 ? -21.658 27.081 -11.822 1.00 10.27 217 ASP A CA 1
ATOM 1525 C C . ASP A 1 191 ? -20.638 27.838 -11.000 1.00 9.14 217 ASP A C 1
ATOM 1526 O O . ASP A 1 191 ? -19.438 27.491 -10.981 1.00 10.42 217 ASP A O 1
ATOM 1531 N N . VAL A 1 192 ? -21.093 28.878 -10.338 1.00 9.95 218 VAL A N 1
ATOM 1532 C CA . VAL A 1 192 ? -20.251 29.580 -9.368 1.00 9.09 218 VAL A CA 1
ATOM 1533 C C . VAL A 1 192 ? -20.033 28.676 -8.149 1.00 9.50 218 VAL A C 1
ATOM 1534 O O . VAL A 1 192 ? -20.988 28.225 -7.516 1.00 12.59 218 VAL A O 1
ATOM 1538 N N . LEU A 1 193 ? -18.753 28.380 -7.872 1.00 8.87 219 LEU A N 1
ATOM 1539 C CA . LEU A 1 193 ? -18.340 27.444 -6.846 1.00 8.46 219 LEU A CA 1
ATOM 1540 C C . LEU A 1 193 ? -18.069 28.104 -5.513 1.00 8.67 219 LEU A C 1
ATOM 1541 O O . LEU A 1 193 ? -18.022 27.409 -4.502 1.00 11.48 219 LEU A O 1
ATOM 1546 N N . SER A 1 194 ? -17.887 29.413 -5.519 1.00 8.77 220 SER A N 1
ATOM 1547 C CA . SER A 1 194 ? -17.651 30.195 -4.318 1.00 9.47 220 SER A CA 1
ATOM 1548 C C . SER A 1 194 ? -17.953 31.644 -4.687 1.00 9.20 220 SER A C 1
ATOM 1549 O O . SER A 1 194 ? -17.621 32.068 -5.792 1.00 10.07 220 SER A O 1
ATOM 1552 N N . ASN A 1 195 ? -18.540 32.390 -3.753 1.00 8.87 221 ASN A N 1
ATOM 1553 C CA . ASN A 1 195 ? -18.900 33.780 -3.994 1.00 9.42 221 ASN A CA 1
ATOM 1554 C C . ASN A 1 195 ? -18.474 34.682 -2.815 1.00 10.63 221 ASN A C 1
ATOM 1555 O O . ASN A 1 195 ? -19.256 35.499 -2.334 1.00 13.34 221 ASN A O 1
ATOM 1560 N N . ALA A 1 196 ? -17.226 34.509 -2.367 1.00 10.48 222 ALA A N 1
ATOM 1561 C CA . ALA A 1 196 ? -16.643 35.332 -1.308 1.00 9.51 222 ALA A CA 1
ATOM 1562 C C . ALA A 1 196 ? -16.393 36.750 -1.780 1.00 10.59 222 ALA A C 1
ATOM 1563 O O . ALA A 1 196 ? -16.049 36.991 -2.965 1.00 12.00 222 ALA A O 1
ATOM 1565 N N . LYS A 1 197 ? -16.552 37.703 -0.877 1.00 10.82 223 LYS A N 1
ATOM 1566 C CA . LYS A 1 197 ? -16.079 39.058 -1.152 1.00 9.76 223 LYS A CA 1
ATOM 1567 C C . LYS A 1 197 ? -14.616 39.198 -0.706 1.00 9.07 223 LYS A C 1
ATOM 1568 O O . LYS A 1 197 ? -14.083 38.350 -0.006 1.00 8.71 223 LYS A O 1
ATOM 1574 N N . VAL A 1 198 ? -14.014 40.304 -1.123 1.00 8.41 224 VAL A N 1
ATOM 1575 C CA . VAL A 1 198 ? -12.596 40.608 -0.949 1.00 7.13 224 VAL A CA 1
ATOM 1576 C C . VAL A 1 198 ? -12.455 41.689 0.131 1.00 7.78 224 VAL A C 1
ATOM 1577 O O . VAL A 1 198 ? -13.161 42.716 0.104 1.00 8.12 224 VAL A O 1
ATOM 1581 N N . TYR A 1 199 ? -11.538 41.447 1.056 1.00 7.79 225 TYR A N 1
ATOM 1582 C CA . TYR A 1 199 ? -11.259 42.308 2.161 1.00 7.98 225 TYR A CA 1
ATOM 1583 C C . TYR A 1 199 ? -9.751 42.352 2.419 1.00 7.75 225 TYR A C 1
ATOM 1584 O O . TYR A 1 199 ? -9.011 41.504 1.947 1.00 8.66 225 TYR A O 1
ATOM 1593 N N . PHE A 1 200 ? -9.323 43.302 3.243 1.00 8.44 226 PHE A N 1
ATOM 1594 C CA . PHE A 1 200 ? -7.984 43.253 3.824 1.00 8.22 226 PHE A CA 1
ATOM 1595 C C . PHE A 1 200 ? -7.923 42.234 4.964 1.00 7.87 226 PHE A C 1
ATOM 1596 O O . PHE A 1 200 ? -8.931 41.981 5.633 1.00 9.71 226 PHE A O 1
ATOM 1604 N N . MET A 1 201 ? -6.740 41.667 5.171 1.00 8.46 227 MET A N 1
ATOM 1605 C CA . MET A 1 201 ? -6.523 40.756 6.249 1.00 8.86 227 MET A CA 1
ATOM 1606 C C . MET A 1 201 ? -5.501 41.310 7.188 1.00 8.89 227 MET A C 1
ATOM 1607 O O . MET A 1 201 ? -4.485 41.863 6.749 1.00 9.18 227 MET A O 1
ATOM 1612 N N . LEU A 1 202 ? -5.766 41.158 8.478 1.00 8.30 228 LEU A N 1
ATOM 1613 C CA . LEU A 1 202 ? -4.919 41.706 9.548 1.00 9.44 228 LEU A CA 1
ATOM 1614 C C . LEU A 1 202 ? -4.729 40.648 10.631 1.00 9.80 228 LEU A C 1
ATOM 1615 O O . LEU A 1 202 ? -5.405 39.650 10.672 1.00 9.75 228 LEU A O 1
ATOM 1620 N N . GLY A 1 203 ? -3.826 40.927 11.559 1.00 10.33 229 GLY A N 1
ATOM 1621 C CA . GLY A 1 203 ? -3.767 40.125 12.776 1.00 10.69 229 GLY A CA 1
ATOM 1622 C C . GLY A 1 203 ? -4.965 40.364 13.651 1.00 10.29 229 GLY A C 1
ATOM 1623 O O . GLY A 1 203 ? -5.525 41.456 13.653 1.00 11.71 229 GLY A O 1
ATOM 1624 N N . LYS A 1 204 ? -5.344 39.352 14.434 1.00 11.92 230 LYS A N 1
ATOM 1625 C CA . LYS A 1 204 ? -6.535 39.427 15.286 1.00 12.06 230 LYS A CA 1
ATOM 1626 C C . LYS A 1 204 ? -6.444 40.556 16.322 1.00 12.00 230 LYS A C 1
ATOM 1627 O O . LYS A 1 204 ? -7.480 41.061 16.734 1.00 13.81 230 LYS A O 1
ATOM 1633 N N . ASP A 1 205 ? -5.226 40.939 16.733 1.00 12.37 231 ASP A N 1
ATOM 1634 C CA A ASP A 1 205 ? -5.018 42.021 17.693 0.70 13.89 231 ASP A CA 1
ATOM 1635 C CA B ASP A 1 205 ? -5.080 42.014 17.726 0.30 13.84 231 ASP A CA 1
ATOM 1636 C C . ASP A 1 205 ? -5.228 43.417 17.134 1.00 12.97 231 ASP A C 1
ATOM 1637 O O . ASP A 1 205 ? -5.312 44.381 17.896 1.00 18.11 231 ASP A O 1
ATOM 1646 N N . GLU A 1 206 ? -5.279 43.529 15.795 1.00 11.04 232 GLU A N 1
ATOM 1647 C CA . GLU A 1 206 ? -5.219 44.833 15.095 1.00 11.52 232 GLU A CA 1
ATOM 1648 C C . GLU A 1 206 ? -6.586 45.460 14.846 1.00 12.01 232 GLU A C 1
ATOM 1649 O O . GLU A 1 206 ? -6.908 45.939 13.766 1.00 10.95 232 GLU A O 1
ATOM 1655 N N . THR A 1 207 ? -7.419 45.417 15.873 1.00 11.94 233 THR A N 1
ATOM 1656 C CA . THR A 1 207 ? -8.773 45.926 15.773 1.00 11.39 233 THR A CA 1
ATOM 1657 C C . THR A 1 207 ? -8.887 47.425 15.543 1.00 11.87 233 THR A C 1
ATOM 1658 O O . THR A 1 207 ? -9.719 47.862 14.776 1.00 11.99 233 THR A O 1
ATOM 1662 N N . LYS A 1 208 ? -7.972 48.196 16.094 1.00 11.41 234 LYS A N 1
ATOM 1663 C CA . LYS A 1 208 ? -8.005 49.629 15.899 1.00 11.52 234 LYS A CA 1
ATOM 1664 C C . LYS A 1 208 ? -7.681 49.955 14.467 1.00 12.01 234 LYS A C 1
ATOM 1665 O O . LYS A 1 208 ? -8.393 50.729 13.819 1.00 11.96 234 LYS A O 1
ATOM 1671 N N . LEU A 1 209 ? -6.609 49.375 13.971 1.00 11.71 235 LEU A N 1
ATOM 1672 C CA . LEU A 1 209 ? -6.235 49.583 12.555 1.00 12.50 235 LEU A CA 1
ATOM 1673 C C . LEU A 1 209 ? -7.348 49.145 11.606 1.00 11.24 235 LEU A C 1
ATOM 1674 O O . LEU A 1 209 ? -7.678 49.838 10.641 1.00 11.56 235 LEU A O 1
ATOM 1679 N N . SER A 1 210 ? -7.954 47.992 11.875 1.00 11.28 236 SER A N 1
ATOM 1680 C CA . SER A 1 210 ? -9.045 47.499 11.022 1.00 9.97 236 SER A CA 1
ATOM 1681 C C . SER A 1 210 ? -10.205 48.494 10.960 1.00 10.40 236 SER A C 1
ATOM 1682 O O . SER A 1 210 ? -10.766 48.761 9.869 1.00 10.82 236 SER A O 1
ATOM 1685 N N . LYS A 1 211 ? -10.567 49.048 12.123 1.00 10.69 237 LYS A N 1
ATOM 1686 C CA . LYS A 1 211 ? -11.629 50.058 12.171 1.00 10.88 237 LYS A CA 1
ATOM 1687 C C . LYS A 1 211 ? -11.278 51.311 11.353 1.00 12.61 237 LYS A C 1
ATOM 1688 O O . LYS A 1 211 ? -12.149 51.842 10.649 1.00 11.92 237 LYS A O 1
ATOM 1694 N N . LYS A 1 212 ? -10.024 51.759 11.459 1.00 12.55 238 LYS A N 1
ATOM 1695 C CA . LYS A 1 212 ? -9.542 52.927 10.717 1.00 11.89 238 LYS A CA 1
ATOM 1696 C C . LYS A 1 212 ? -9.604 52.656 9.221 1.00 11.19 238 LYS A C 1
ATOM 1697 O O . LYS A 1 212 ? -10.037 53.507 8.430 1.00 10.92 238 LYS A O 1
ATOM 1703 N N . VAL A 1 213 ? -9.154 51.485 8.819 1.00 10.39 239 VAL A N 1
ATOM 1704 C CA . VAL A 1 213 ? -9.220 51.100 7.408 1.00 9.12 239 VAL A CA 1
ATOM 1705 C C . VAL A 1 213 ? -10.664 51.145 6.921 1.00 10.06 239 VAL A C 1
ATOM 1706 O O . VAL A 1 213 ? -10.942 51.623 5.816 1.00 10.98 239 VAL A O 1
ATOM 1710 N N . ASP A 1 214 ? -11.596 50.591 7.705 1.00 11.19 240 ASP A N 1
ATOM 1711 C CA . ASP A 1 214 ? -13.022 50.635 7.339 1.00 11.79 240 ASP A CA 1
ATOM 1712 C C . ASP A 1 214 ? -13.544 52.051 7.219 1.00 10.11 240 ASP A C 1
ATOM 1713 O O . ASP A 1 214 ? -14.291 52.328 6.302 1.00 12.27 240 ASP A O 1
ATOM 1718 N N . GLU A 1 215 ? -13.121 52.951 8.096 1.00 10.69 241 GLU A N 1
ATOM 1719 C CA . GLU A 1 215 ? -13.540 54.352 8.009 1.00 11.95 241 GLU A CA 1
ATOM 1720 C C . GLU A 1 215 ? -13.049 54.975 6.703 1.00 11.46 241 GLU A C 1
ATOM 1721 O O . GLU A 1 215 ? -13.797 55.606 5.960 1.00 12.02 241 GLU A O 1
ATOM 1727 N N . ALA A 1 216 ? -11.786 54.740 6.401 1.00 10.42 242 ALA A N 1
ATOM 1728 C CA . ALA A 1 216 ? -11.229 55.279 5.179 1.00 10.49 242 ALA A CA 1
ATOM 1729 C C . ALA A 1 216 ? -11.909 54.686 3.930 1.00 10.56 242 ALA A C 1
ATOM 1730 O O . ALA A 1 216 ? -12.269 55.404 2.987 1.00 10.93 242 ALA A O 1
ATOM 1732 N N . LEU A 1 217 ? -12.052 53.359 3.905 1.00 9.88 243 LEU A N 1
ATOM 1733 C CA . LEU A 1 217 ? -12.653 52.707 2.766 1.00 10.44 243 LEU A CA 1
ATOM 1734 C C . LEU A 1 217 ? -14.110 53.184 2.610 1.00 11.35 243 LEU A C 1
ATOM 1735 O O . LEU A 1 217 ? -14.558 53.379 1.486 1.00 11.50 243 LEU A O 1
ATOM 1740 N N . GLN A 1 218 ? -14.862 53.338 3.699 1.00 10.54 244 GLN A N 1
ATOM 1741 C CA . GLN A 1 218 ? -16.234 53.805 3.558 1.00 12.24 244 GLN A CA 1
ATOM 1742 C C . GLN A 1 218 ? -16.271 55.197 2.935 1.00 11.21 244 GLN A C 1
ATOM 1743 O O . GLN A 1 218 ? -17.127 55.487 2.129 1.00 13.47 244 GLN A O 1
ATOM 1749 N N . SER A 1 219 ? -15.340 56.070 3.317 1.00 11.73 245 SER A N 1
ATOM 1750 C CA A SER A 1 219 ? -15.311 57.406 2.697 0.60 12.18 245 SER A CA 1
ATOM 1751 C CA B SER A 1 219 ? -15.236 57.416 2.722 0.40 12.33 245 SER A CA 1
ATOM 1752 C C . SER A 1 219 ? -14.940 57.355 1.216 1.00 11.77 245 SER A C 1
ATOM 1753 O O . SER A 1 219 ? -15.423 58.156 0.422 1.00 13.78 245 SER A O 1
ATOM 1758 N N . ILE A 1 220 ? -14.101 56.404 0.831 1.00 11.39 246 ILE A N 1
ATOM 1759 C CA . ILE A 1 220 ? -13.751 56.151 -0.558 1.00 10.50 246 ILE A CA 1
ATOM 1760 C C . ILE A 1 220 ? -14.945 55.647 -1.364 1.00 11.58 246 ILE A C 1
ATOM 1761 O O . ILE A 1 220 ? -15.119 56.008 -2.527 1.00 11.81 246 ILE A O 1
ATOM 1766 N N . ILE A 1 221 ? -15.740 54.785 -0.758 1.00 11.50 247 ILE A N 1
ATOM 1767 C CA . ILE A 1 221 ? -17.012 54.404 -1.365 1.00 12.67 247 ILE A CA 1
ATOM 1768 C C . ILE A 1 221 ? -17.924 55.624 -1.510 1.00 12.84 247 ILE A C 1
ATOM 1769 O O . ILE A 1 221 ? -18.487 55.879 -2.597 1.00 14.43 247 ILE A O 1
ATOM 1774 N N . ASP A 1 222 ? -18.060 56.367 -0.441 1.00 14.44 248 ASP A N 1
ATOM 1775 C CA . ASP A 1 222 ? -19.128 57.372 -0.328 1.00 15.51 248 ASP A CA 1
ATOM 1776 C C . ASP A 1 222 ? -18.927 58.550 -1.292 1.00 15.92 248 ASP A C 1
ATOM 1777 O O . ASP A 1 222 ? -19.907 59.149 -1.764 1.00 19.71 248 ASP A O 1
ATOM 1782 N N . ASP A 1 223 ? -17.666 58.869 -1.592 1.00 15.44 249 ASP A N 1
ATOM 1783 C CA . ASP A 1 223 ? -17.372 59.946 -2.521 1.00 15.84 249 ASP A CA 1
ATOM 1784 C C . ASP A 1 223 ? -17.188 59.544 -3.994 1.00 14.46 249 ASP A C 1
ATOM 1785 O O . ASP A 1 223 ? -16.874 60.400 -4.826 1.00 18.61 249 ASP A O 1
ATOM 1790 N N . GLY A 1 224 ? -17.434 58.265 -4.304 1.00 14.46 250 GLY A N 1
ATOM 1791 C CA . GLY A 1 224 ? -17.362 57.775 -5.654 1.00 14.31 250 GLY A CA 1
ATOM 1792 C C . GLY A 1 224 ? -15.984 57.338 -6.096 1.00 12.73 250 GLY A C 1
ATOM 1793 O O . GLY A 1 224 ? -15.817 56.905 -7.224 1.00 13.40 250 GLY A O 1
ATOM 1794 N N . THR A 1 225 ? -15.019 57.389 -5.195 1.00 13.26 251 THR A N 1
ATOM 1795 C CA . THR A 1 225 ? -13.631 57.022 -5.545 1.00 12.37 251 THR A CA 1
ATOM 1796 C C . THR A 1 225 ? -13.522 55.522 -5.846 1.00 10.72 251 THR A C 1
ATOM 1797 O O . THR A 1 225 ? -12.805 55.135 -6.771 1.00 13.00 251 THR A O 1
ATOM 1801 N N . LEU A 1 226 ? -14.210 54.654 -5.113 1.00 11.46 252 LEU A N 1
ATOM 1802 C CA . LEU A 1 226 ? -14.081 53.231 -5.405 1.00 11.52 252 LEU A CA 1
ATOM 1803 C C . LEU A 1 226 ? -14.651 52.898 -6.755 1.00 12.14 252 LEU A C 1
ATOM 1804 O O . LEU A 1 226 ? -14.108 52.041 -7.456 1.00 12.35 252 LEU A O 1
ATOM 1809 N N . LYS A 1 227 ? -15.758 53.552 -7.115 1.00 11.31 253 LYS A N 1
ATOM 1810 C CA . LYS A 1 227 ? -16.293 53.378 -8.475 1.00 12.11 253 LYS A CA 1
ATOM 1811 C C . LYS A 1 227 ? -15.260 53.704 -9.561 1.00 11.93 253 LYS A C 1
ATOM 1812 O O . LYS A 1 227 ? -15.055 52.944 -10.511 1.00 12.33 253 LYS A O 1
ATOM 1818 N N . LYS A 1 228 ? -14.598 54.829 -9.398 1.00 12.79 254 LYS A N 1
ATOM 1819 C CA . LYS A 1 228 ? -13.584 55.261 -10.355 1.00 12.66 254 LYS A CA 1
ATOM 1820 C C . LYS A 1 228 ? -12.361 54.310 -10.397 1.00 13.68 254 LYS A C 1
ATOM 1821 O O . LYS A 1 228 ? -11.869 53.946 -11.466 1.00 13.57 254 LYS A O 1
ATOM 1827 N N . LEU A 1 229 ? -11.904 53.898 -9.227 1.00 11.76 255 LEU A N 1
ATOM 1828 C CA A LEU A 1 229 ? -10.730 53.018 -9.131 0.60 12.91 255 LEU A CA 1
ATOM 1829 C CA B LEU A 1 229 ? -10.738 53.044 -9.145 0.40 12.84 255 LEU A CA 1
ATOM 1830 C C . LEU A 1 229 ? -11.048 51.668 -9.753 1.00 12.79 255 LEU A C 1
ATOM 1831 O O . LEU A 1 229 ? -10.247 51.114 -10.483 1.00 11.27 255 LEU A O 1
ATOM 1840 N N . SER A 1 230 ? -12.227 51.122 -9.432 1.00 10.93 256 SER A N 1
ATOM 1841 C CA . SER A 1 230 ? -12.593 49.834 -9.988 1.00 12.24 256 SER A CA 1
ATOM 1842 C C . SER A 1 230 ? -12.810 49.905 -11.496 1.00 12.32 256 SER A C 1
ATOM 1843 O O . SER A 1 230 ? -12.439 49.006 -12.201 1.00 12.84 256 SER A O 1
ATOM 1846 N N . GLU A 1 231 ? -13.374 50.993 -12.016 1.00 11.12 257 GLU A N 1
ATOM 1847 C CA A GLU A 1 231 ? -13.482 51.113 -13.467 0.60 12.45 257 GLU A CA 1
ATOM 1848 C CA B GLU A 1 231 ? -13.481 51.122 -13.463 0.40 12.32 257 GLU A CA 1
ATOM 1849 C C . GLU A 1 231 ? -12.105 51.115 -14.138 1.00 12.80 257 GLU A C 1
ATOM 1850 O O . GLU A 1 231 ? -11.885 50.426 -15.142 1.00 14.61 257 GLU A O 1
ATOM 1861 N N . LYS A 1 232 ? -11.183 51.868 -13.559 1.00 12.12 258 LYS A N 1
ATOM 1862 C CA . LYS A 1 232 ? -9.835 51.979 -14.133 1.00 11.75 258 LYS A CA 1
ATOM 1863 C C . LYS A 1 232 ? -9.144 50.622 -14.233 1.00 11.56 258 LYS A C 1
ATOM 1864 O O . LYS A 1 232 ? -8.516 50.287 -15.238 1.00 14.89 258 LYS A O 1
ATOM 1870 N N . TRP A 1 233 ? -9.191 49.863 -13.149 1.00 10.72 259 TRP A N 1
ATOM 1871 C CA . TRP A 1 233 ? -8.358 48.678 -13.028 1.00 10.22 259 TRP A CA 1
ATOM 1872 C C . TRP A 1 233 ? -9.076 47.395 -13.354 1.00 12.25 259 TRP A C 1
ATOM 1873 O O . TRP A 1 233 ? -8.450 46.466 -13.829 1.00 13.20 259 TRP A O 1
ATOM 1884 N N . LEU A 1 234 ? -10.359 47.303 -13.004 1.00 12.74 260 LEU A N 1
ATOM 1885 C CA . LEU A 1 234 ? -11.129 46.082 -13.208 1.00 12.16 260 LEU A CA 1
ATOM 1886 C C . LEU A 1 234 ? -11.955 46.097 -14.485 1.00 13.24 260 LEU A C 1
ATOM 1887 O O . LEU A 1 234 ? -12.372 45.037 -14.940 1.00 12.95 260 LEU A O 1
ATOM 1892 N N . GLY A 1 235 ? -12.247 47.286 -15.013 1.00 13.87 261 GLY A N 1
ATOM 1893 C CA . GLY A 1 235 ? -13.093 47.443 -16.178 1.00 14.04 261 GLY A CA 1
ATOM 1894 C C . GLY A 1 235 ? -14.513 47.788 -15.815 1.00 14.35 261 GLY A C 1
ATOM 1895 O O . GLY A 1 235 ? -15.013 47.406 -14.770 1.00 14.03 261 GLY A O 1
ATOM 1896 N N . ALA A 1 236 ? -15.179 48.500 -16.715 1.00 15.41 262 ALA A N 1
ATOM 1897 C CA . ALA A 1 236 ? -16.529 48.915 -16.505 1.00 16.68 262 ALA A CA 1
ATOM 1898 C C . ALA A 1 236 ? -17.455 47.747 -16.135 1.00 16.74 262 ALA A C 1
ATOM 1899 O O . ALA A 1 236 ? -18.314 47.918 -15.284 1.00 20.52 262 ALA A O 1
ATOM 1901 N N . ASP A 1 237 ? -17.271 46.577 -16.760 1.00 18.45 263 ASP A N 1
ATOM 1902 C CA . ASP A 1 237 ? -18.131 45.400 -16.512 1.00 19.01 263 ASP A CA 1
ATOM 1903 C C . ASP A 1 237 ? -18.055 44.898 -15.041 1.00 15.44 263 ASP A C 1
ATOM 1904 O O . ASP A 1 237 ? -18.914 44.146 -14.559 1.00 17.02 263 ASP A O 1
ATOM 1909 N N . TYR A 1 238 ? -16.975 45.280 -14.363 1.00 13.02 264 TYR A N 1
ATOM 1910 C CA . TYR A 1 238 ? -16.664 44.782 -13.010 1.00 12.30 264 TYR A CA 1
ATOM 1911 C C . TYR A 1 238 ? -16.607 45.867 -11.952 1.00 13.71 264 TYR A C 1
ATOM 1912 O O . TYR A 1 238 ? -16.163 45.634 -10.834 1.00 15.62 264 TYR A O 1
ATOM 1921 N N . SER A 1 239 ? -17.001 47.065 -12.347 1.00 13.95 265 SER A N 1
ATOM 1922 C CA . SER A 1 239 ? -16.888 48.240 -11.523 1.00 12.60 265 SER A CA 1
ATOM 1923 C C . SER A 1 239 ? -18.254 48.542 -10.879 1.00 13.33 265 SER A C 1
ATOM 1924 O O . SER A 1 239 ? -19.284 48.654 -11.568 1.00 15.15 265 SER A O 1
ATOM 1927 N N . LYS A 1 240 ? -18.228 48.754 -9.568 1.00 11.96 266 LYS A N 1
ATOM 1928 C CA . LYS A 1 240 ? -19.408 49.063 -8.762 1.00 13.69 266 LYS A CA 1
ATOM 1929 C C . LYS A 1 240 ? -19.113 50.217 -7.786 1.00 14.58 266 LYS A C 1
ATOM 1930 O O . LYS A 1 240 ? -17.935 50.561 -7.518 1.00 14.01 266 LYS A O 1
ATOM 1936 N N . GLU A 1 241 ? -20.181 50.868 -7.303 1.00 15.65 267 GLU A N 1
ATOM 1937 C CA A GLU A 1 241 ? -20.041 51.892 -6.294 0.70 15.65 267 GLU A CA 1
ATOM 1938 C CA B GLU A 1 241 ? -20.065 51.894 -6.261 0.30 16.28 267 GLU A CA 1
ATOM 1939 C C . GLU A 1 241 ? -19.537 51.309 -4.962 1.00 15.85 267 GLU A C 1
ATOM 1940 O O . GLU A 1 241 ? -18.768 51.964 -4.230 1.00 15.22 267 GLU A O 1
ATOM 1951 N N . GLN A 1 242 ? -19.945 50.068 -4.670 1.00 14.49 268 GLN A N 1
ATOM 1952 C CA . GLN A 1 242 ? -19.566 49.403 -3.436 1.00 14.29 268 GLN A CA 1
ATOM 1953 C C . GLN A 1 242 ? -19.746 47.916 -3.714 1.00 13.18 268 GLN A C 1
ATOM 1954 O O . GLN A 1 242 ? -20.389 47.526 -4.690 1.00 14.11 268 GLN A O 1
ATOM 1960 N N . TYR A 1 243 ? -19.201 47.077 -2.845 1.00 14.43 269 TYR A N 1
ATOM 1961 C CA . TYR A 1 243 ? -19.198 45.630 -3.065 1.00 13.07 269 TYR A CA 1
ATOM 1962 C C . TYR A 1 243 ? -19.823 44.931 -1.889 1.00 16.54 269 TYR A C 1
ATOM 1963 O O . TYR A 1 243 ? -20.381 43.868 -2.146 1.00 19.58 269 TYR A O 1
ATOM 1973 N N . VAL B 1 8 ? 16.903 -21.707 -14.541 1.00 29.75 34 VAL B N 1
ATOM 1974 C CA . VAL B 1 8 ? 16.579 -20.825 -13.369 1.00 24.46 34 VAL B CA 1
ATOM 1975 C C . VAL B 1 8 ? 17.104 -19.403 -13.585 1.00 28.22 34 VAL B C 1
ATOM 1976 O O . VAL B 1 8 ? 18.266 -19.196 -13.907 1.00 27.66 34 VAL B O 1
ATOM 1980 N N . GLN B 1 9 ? 16.220 -18.429 -13.454 1.00 21.69 35 GLN B N 1
ATOM 1981 C CA . GLN B 1 9 ? 16.555 -17.035 -13.685 1.00 19.78 35 GLN B CA 1
ATOM 1982 C C . GLN B 1 9 ? 16.830 -16.385 -12.334 1.00 16.50 35 GLN B C 1
ATOM 1983 O O . GLN B 1 9 ? 16.016 -16.474 -11.432 1.00 19.71 35 GLN B O 1
ATOM 1989 N N . THR B 1 10 ? 17.979 -15.731 -12.207 1.00 18.88 36 THR B N 1
ATOM 1990 C CA . THR B 1 10 ? 18.307 -15.026 -10.984 1.00 17.42 36 THR B CA 1
ATOM 1991 C C . THR B 1 10 ? 17.669 -13.637 -10.983 1.00 16.39 36 THR B C 1
ATOM 1992 O O . THR B 1 10 ? 17.781 -12.896 -11.998 1.00 19.62 36 THR B O 1
ATOM 1996 N N . ILE B 1 11 ? 16.980 -13.319 -9.876 1.00 13.48 37 ILE B N 1
ATOM 1997 C CA . ILE B 1 11 ? 16.282 -12.043 -9.717 1.00 14.41 37 ILE B CA 1
ATOM 1998 C C . ILE B 1 11 ? 16.919 -11.328 -8.528 1.00 14.83 37 ILE B C 1
ATOM 1999 O O . ILE B 1 11 ? 16.994 -11.883 -7.435 1.00 16.12 37 ILE B O 1
ATOM 2004 N N . THR B 1 12 ? 17.322 -10.075 -8.744 1.00 12.85 38 THR B N 1
ATOM 2005 C CA . THR B 1 12 ? 17.934 -9.274 -7.713 1.00 14.20 38 THR B CA 1
ATOM 2006 C C . THR B 1 12 ? 16.873 -8.350 -7.129 1.00 12.64 38 THR B C 1
ATOM 2007 O O . THR B 1 12 ? 16.207 -7.594 -7.842 1.00 14.16 38 THR B O 1
ATOM 2011 N N . VAL B 1 13 ? 16.710 -8.488 -5.835 1.00 11.55 39 VAL B N 1
ATOM 2012 C CA . VAL B 1 13 ? 15.750 -7.721 -5.070 1.00 11.74 39 VAL B CA 1
ATOM 2013 C C . VAL B 1 13 ? 16.487 -6.640 -4.260 1.00 10.55 39 VAL B C 1
ATOM 2014 O O . VAL B 1 13 ? 17.303 -6.948 -3.374 1.00 12.45 39 VAL B O 1
ATOM 2018 N N . GLY B 1 14 ? 16.168 -5.378 -4.533 1.00 10.23 40 GLY B N 1
ATOM 2019 C CA . GLY B 1 14 ? 16.681 -4.309 -3.709 1.00 10.42 40 GLY B CA 1
ATOM 2020 C C . GLY B 1 14 ? 15.840 -4.127 -2.487 1.00 10.81 40 GLY B C 1
ATOM 2021 O O . GLY B 1 14 ? 14.586 -4.091 -2.544 1.00 10.94 40 GLY B O 1
ATOM 2022 N N . THR B 1 15 ? 16.542 -4.044 -1.365 1.00 10.36 41 THR B N 1
ATOM 2023 C CA . THR B 1 15 ? 15.887 -3.782 -0.085 1.00 9.07 41 THR B CA 1
ATOM 2024 C C . THR B 1 15 ? 16.828 -2.957 0.807 1.00 10.55 41 THR B C 1
ATOM 2025 O O . THR B 1 15 ? 17.925 -2.590 0.355 1.00 11.24 41 THR B O 1
ATOM 2029 N N . GLY B 1 16 ? 16.398 -2.638 2.017 1.00 11.02 42 GLY B N 1
ATOM 2030 C CA . GLY B 1 16 ? 17.196 -1.857 2.964 1.00 12.27 42 GLY B CA 1
ATOM 2031 C C . GLY B 1 16 ? 17.593 -2.688 4.167 1.00 11.23 42 GLY B C 1
ATOM 2032 O O . GLY B 1 16 ? 17.338 -3.910 4.230 1.00 12.55 42 GLY B O 1
ATOM 2033 N N . THR B 1 17 ? 18.192 -1.999 5.140 1.00 12.72 43 THR B N 1
ATOM 2034 C CA . THR B 1 17 ? 18.547 -2.608 6.406 1.00 12.66 43 THR B CA 1
ATOM 2035 C C . THR B 1 17 ? 18.075 -1.794 7.599 1.00 11.62 43 THR B C 1
ATOM 2036 O O . THR B 1 17 ? 18.390 -2.135 8.730 1.00 14.08 43 THR B O 1
ATOM 2040 N N . GLN B 1 18 ? 17.356 -0.683 7.343 1.00 12.49 44 GLN B N 1
ATOM 2041 C CA . GLN B 1 18 ? 17.064 0.303 8.358 1.00 13.90 44 GLN B CA 1
ATOM 2042 C C . GLN B 1 18 ? 15.580 0.371 8.731 1.00 13.21 44 GLN B C 1
ATOM 2043 O O . GLN B 1 18 ? 15.122 1.376 9.284 1.00 15.34 44 GLN B O 1
ATOM 2049 N N . PHE B 1 19 ? 14.833 -0.718 8.470 1.00 11.49 45 PHE B N 1
ATOM 2050 C CA . PHE B 1 19 ? 13.404 -0.788 8.842 1.00 10.75 45 PHE B CA 1
ATOM 2051 C C . PHE B 1 19 ? 13.195 -1.994 9.760 1.00 11.38 45 PHE B C 1
ATOM 2052 O O . PHE B 1 19 ? 12.988 -3.115 9.292 1.00 11.21 45 PHE B O 1
ATOM 2060 N N . PRO B 1 20 ? 13.257 -1.774 11.079 1.00 13.17 46 PRO B N 1
ATOM 2061 C CA . PRO B 1 20 ? 13.081 -2.875 12.002 1.00 12.57 46 PRO B CA 1
ATOM 2062 C C . PRO B 1 20 ? 11.822 -3.705 11.721 1.00 12.59 46 PRO B C 1
ATOM 2063 O O . PRO B 1 20 ? 10.758 -3.163 11.435 1.00 12.79 46 PRO B O 1
ATOM 2067 N N . ASN B 1 21 ? 11.980 -5.015 11.78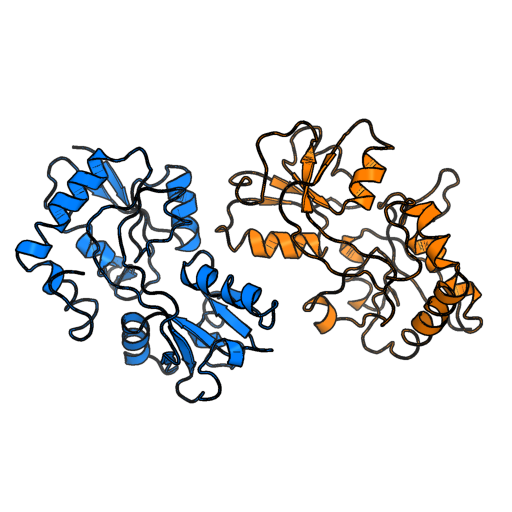8 1.00 12.01 47 ASN B N 1
ATOM 2068 C CA . ASN B 1 21 ? 10.949 -6.006 11.511 1.00 10.68 47 ASN B CA 1
ATOM 2069 C C . ASN B 1 21 ? 10.447 -6.058 10.068 1.00 11.04 47 ASN B C 1
ATOM 2070 O O . ASN B 1 21 ? 9.542 -6.840 9.785 1.00 12.10 47 ASN B O 1
ATOM 2075 N N . VAL B 1 22 ? 11.074 -5.295 9.175 1.00 11.13 48 VAL B N 1
ATOM 2076 C CA . VAL B 1 22 ? 10.730 -5.248 7.765 1.00 11.16 48 VAL B CA 1
ATOM 2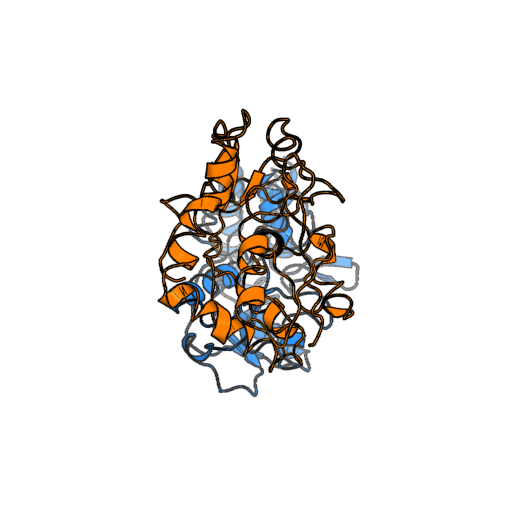077 C C . VAL B 1 22 ? 11.895 -5.624 6.867 1.00 10.72 48 VAL B C 1
ATOM 2078 O O . VAL B 1 22 ? 11.758 -6.513 6.009 1.00 10.31 48 VAL B O 1
ATOM 2082 N N . CYS B 1 23 ? 13.039 -4.965 7.066 1.00 10.13 49 CYS B N 1
ATOM 2083 C CA . CYS B 1 23 ? 14.257 -5.296 6.338 1.00 10.21 49 CYS B CA 1
ATOM 2084 C C . CYS B 1 23 ? 15.397 -4.786 7.213 1.00 10.98 49 CYS B C 1
ATOM 2085 O O . CYS B 1 23 ? 15.592 -3.580 7.354 1.00 11.20 49 CYS B O 1
ATOM 2088 N N . PHE B 1 24 ? 16.107 -5.724 7.832 1.00 10.62 50 PHE B N 1
ATOM 2089 C CA . PHE B 1 24 ? 17.120 -5.410 8.858 1.00 11.79 50 PHE B CA 1
ATOM 2090 C C . PHE B 1 24 ? 18.006 -6.619 9.081 1.00 12.16 50 PHE B C 1
ATOM 2091 O O . PHE B 1 24 ? 17.698 -7.736 8.618 1.00 12.47 50 PHE B O 1
ATOM 2099 N N . LEU B 1 25 ? 19.165 -6.358 9.669 1.00 13.33 51 LEU B N 1
ATOM 2100 C CA . LEU B 1 25 ? 20.080 -7.397 10.034 1.00 14.20 51 LEU B CA 1
ATOM 2101 C C . LEU B 1 25 ? 19.872 -7.801 11.462 1.00 15.97 51 LEU B C 1
ATOM 2102 O O . LEU B 1 25 ? 19.861 -6.924 12.345 1.00 17.92 51 LEU B O 1
ATOM 2107 N N . ASP B 1 26 ? 19.702 -9.109 11.677 1.00 17.26 52 ASP B N 1
ATOM 2108 C CA . ASP B 1 26 ? 19.542 -9.634 13.019 1.00 17.99 52 ASP B CA 1
ATOM 2109 C C . ASP B 1 26 ? 20.932 -9.757 13.710 1.00 22.45 52 ASP B C 1
ATOM 2110 O O . ASP B 1 26 ? 21.951 -9.334 13.170 1.00 19.27 52 ASP B O 1
ATOM 2115 N N . GLU B 1 27 ? 20.939 -10.355 14.892 1.00 22.74 53 GLU B N 1
ATOM 2116 C CA A GLU B 1 27 ? 22.154 -10.393 15.734 0.60 24.70 53 GLU B CA 1
ATOM 2117 C CA B GLU B 1 27 ? 22.113 -10.451 15.769 0.40 25.44 53 GLU B CA 1
ATOM 2118 C C . GLU B 1 27 ? 23.251 -11.295 15.170 1.00 25.69 53 GLU B C 1
ATOM 2119 O O . GLU B 1 27 ? 24.409 -11.217 15.614 1.00 30.87 53 GLU B O 1
ATOM 2130 N N . ASN B 1 28 ? 22.902 -12.131 14.199 1.00 24.42 54 ASN B N 1
ATOM 2131 C CA . ASN B 1 28 ? 23.849 -13.022 13.528 1.00 22.76 54 ASN B CA 1
ATOM 2132 C C . ASN B 1 28 ? 24.181 -12.522 12.144 1.00 19.14 54 ASN B C 1
ATOM 2133 O O . ASN B 1 28 ? 24.731 -13.268 11.310 1.00 20.35 54 ASN B O 1
ATOM 2138 N N . GLY B 1 29 ? 23.838 -11.262 11.877 1.00 19.10 55 GLY B N 1
ATOM 2139 C CA . GLY B 1 29 ? 24.175 -10.634 10.606 1.00 18.00 55 GLY B CA 1
ATOM 2140 C C . GLY B 1 29 ? 23.376 -11.148 9.428 1.00 16.76 55 GLY B C 1
ATOM 2141 O O . GLY B 1 29 ? 23.815 -11.081 8.262 1.00 16.34 55 GLY B O 1
ATOM 2142 N N . LYS B 1 30 ? 22.213 -11.711 9.720 1.00 16.92 56 LYS B N 1
ATOM 2143 C CA A LYS B 1 30 ? 21.333 -12.270 8.696 0.60 15.08 56 LYS B CA 1
ATOM 2144 C CA B LYS B 1 30 ? 21.337 -12.264 8.683 0.40 15.21 56 LYS B CA 1
ATOM 2145 C C . LYS B 1 30 ? 20.257 -11.234 8.319 1.00 13.98 56 LYS B C 1
ATOM 2146 O O . LYS B 1 30 ? 19.678 -10.639 9.186 1.00 14.25 56 LYS B O 1
ATOM 2157 N N . LEU B 1 31 ? 20.027 -11.042 7.035 1.00 12.97 57 LEU B N 1
ATOM 2158 C CA . LEU B 1 31 ? 19.021 -10.134 6.549 1.00 12.49 57 LEU B CA 1
ATOM 2159 C C . LEU B 1 31 ? 17.640 -10.796 6.751 1.00 11.80 57 LEU B C 1
ATOM 2160 O O . LEU B 1 31 ? 17.388 -11.924 6.342 1.00 14.31 57 LEU B O 1
ATOM 2165 N N . THR B 1 32 ? 16.748 -10.091 7.426 1.00 12.33 58 THR B N 1
ATOM 2166 C CA . THR B 1 32 ? 15.452 -10.656 7.736 1.00 11.74 58 THR B CA 1
ATOM 2167 C C . THR B 1 32 ? 14.398 -9.546 7.876 1.00 10.45 58 THR B C 1
ATOM 2168 O O . THR B 1 32 ? 14.650 -8.408 7.482 1.00 10.14 58 THR B O 1
ATOM 2172 N N . GLY B 1 33 ? 13.231 -9.902 8.394 1.00 11.11 59 GLY B N 1
ATOM 2173 C CA . GLY B 1 33 ? 12.102 -8.989 8.476 1.00 10.82 59 GLY B CA 1
ATOM 2174 C C . GLY B 1 33 ? 11.004 -9.401 7.523 1.00 10.38 59 GLY B C 1
ATOM 2175 O O . GLY B 1 33 ? 11.212 -10.223 6.616 1.00 11.33 59 GLY B O 1
ATOM 2176 N N . TYR B 1 34 ? 9.856 -8.759 7.675 1.00 11.48 60 TYR B N 1
ATOM 2177 C CA . TYR B 1 34 ? 8.658 -9.132 6.922 1.00 10.88 60 TYR B CA 1
ATOM 2178 C C . TYR B 1 34 ? 8.886 -9.195 5.400 1.00 10.45 60 TYR B C 1
ATOM 2179 O O . TYR B 1 34 ? 8.564 -10.210 4.772 1.00 10.58 60 TYR B O 1
ATOM 2188 N N . ASP B 1 35 ? 9.431 -8.112 4.813 1.00 9.74 61 ASP B N 1
ATOM 2189 C CA . ASP B 1 35 ? 9.576 -8.071 3.383 1.00 10.32 61 ASP B CA 1
ATOM 2190 C C . ASP B 1 35 ? 10.577 -9.130 2.907 1.00 9.73 61 ASP B C 1
ATOM 2191 O O . ASP B 1 35 ? 10.375 -9.766 1.864 1.00 10.10 61 ASP B O 1
ATOM 2196 N N . VAL B 1 36 ? 11.688 -9.252 3.633 1.00 10.52 62 VAL B N 1
ATOM 2197 C CA . VAL B 1 36 ? 12.705 -10.197 3.259 1.00 10.97 62 VAL B CA 1
ATOM 2198 C C . VAL B 1 36 ? 12.177 -11.639 3.329 1.00 10.48 62 VAL B C 1
ATOM 2199 O O . VAL B 1 36 ? 12.375 -12.420 2.382 1.00 11.07 62 VAL B O 1
ATOM 2203 N N . GLU B 1 37 ? 11.514 -11.978 4.428 1.00 11.11 63 GLU B N 1
ATOM 2204 C CA . GLU B 1 37 ? 10.964 -13.314 4.606 1.00 10.13 63 GLU B CA 1
ATOM 2205 C C . GLU B 1 37 ? 9.867 -13.590 3.597 1.00 9.81 63 GLU B C 1
ATOM 2206 O O . GLU B 1 37 ? 9.743 -14.716 3.111 1.00 10.92 63 GLU B O 1
ATOM 2212 N N . LEU B 1 38 ? 9.051 -12.589 3.285 1.00 10.40 64 LEU B N 1
ATOM 2213 C CA . LEU B 1 38 ? 8.051 -12.770 2.245 1.00 9.73 64 LEU B CA 1
ATOM 2214 C C . LEU B 1 38 ? 8.671 -13.090 0.892 1.00 9.89 64 LEU B C 1
ATOM 2215 O O . LEU B 1 38 ? 8.230 -14.020 0.207 1.00 11.01 64 LEU B O 1
ATOM 2220 N N . VAL B 1 39 ? 9.722 -12.374 0.504 1.00 10.34 65 VAL B N 1
ATOM 2221 C CA . VAL B 1 39 ? 10.428 -12.673 -0.728 1.00 11.09 65 VAL B CA 1
ATOM 2222 C C . VAL B 1 39 ? 11.017 -14.070 -0.695 1.00 11.30 65 VAL B C 1
ATOM 2223 O O . VAL B 1 39 ? 10.945 -14.781 -1.723 1.00 11.68 65 VAL B O 1
ATOM 2227 N N . LYS B 1 40 ? 11.584 -14.482 0.432 1.00 11.14 66 LYS B N 1
ATOM 2228 C CA A LYS B 1 40 ? 12.111 -15.863 0.543 0.60 11.33 66 LYS B CA 1
ATOM 2229 C CA B LYS B 1 40 ? 12.120 -15.851 0.513 0.40 11.49 66 LYS B CA 1
ATOM 2230 C C . LYS B 1 40 ? 11.012 -16.901 0.335 1.00 11.58 66 LYS B C 1
ATOM 2231 O O . LYS B 1 40 ? 11.222 -17.947 -0.296 1.00 13.08 66 LYS B O 1
ATOM 2242 N N . GLU B 1 41 ? 9.840 -16.635 0.895 1.00 11.59 67 GLU B N 1
ATOM 2243 C CA . GLU B 1 41 ? 8.688 -17.539 0.708 1.00 12.30 67 GLU B CA 1
ATOM 2244 C C . GLU B 1 41 ? 8.199 -17.586 -0.751 1.00 11.37 67 GLU B C 1
ATOM 2245 O O . GLU B 1 41 ? 7.866 -18.655 -1.303 1.00 13.95 67 GLU B O 1
ATOM 2251 N N . ILE B 1 42 ? 8.185 -16.436 -1.411 1.00 11.03 68 ILE B N 1
ATOM 2252 C CA . ILE B 1 42 ? 7.868 -16.373 -2.830 1.00 11.12 68 ILE B CA 1
ATOM 2253 C C . ILE B 1 42 ? 8.886 -17.182 -3.629 1.00 11.30 68 ILE B C 1
ATOM 2254 O O . ILE B 1 42 ? 8.502 -17.966 -4.503 1.00 11.96 68 ILE B O 1
ATOM 2259 N N . ASP B 1 43 ? 10.175 -17.024 -3.301 1.00 10.57 69 ASP B N 1
ATOM 2260 C CA . ASP B 1 43 ? 11.266 -17.730 -3.994 1.00 11.29 69 ASP B CA 1
ATOM 2261 C C . ASP B 1 43 ? 11.012 -19.242 -3.914 1.00 12.41 69 ASP B C 1
ATOM 2262 O O . ASP B 1 43 ? 11.120 -19.950 -4.924 1.00 12.49 69 ASP B O 1
ATOM 2267 N N . LYS B 1 44 ? 10.634 -19.727 -2.737 1.00 13.12 70 LYS B N 1
ATOM 2268 C CA . LYS B 1 44 ? 10.404 -21.170 -2.495 1.00 15.00 70 LYS B CA 1
ATOM 2269 C C . LYS B 1 44 ? 9.314 -21.710 -3.449 1.00 12.17 70 LYS B C 1
ATOM 2270 O O . LYS B 1 44 ? 9.328 -22.874 -3.940 1.00 15.01 70 LYS B O 1
ATOM 2276 N N . ARG B 1 45 ? 8.334 -20.861 -3.738 1.00 12.66 71 ARG B N 1
ATOM 2277 C CA . ARG B 1 45 ? 7.189 -21.215 -4.525 1.00 13.01 71 ARG B CA 1
ATOM 2278 C C . ARG B 1 45 ? 7.351 -20.960 -6.035 1.00 11.37 71 ARG B C 1
ATOM 2279 O O . ARG B 1 45 ? 6.401 -21.198 -6.806 1.00 13.89 71 ARG B O 1
ATOM 2287 N N . LEU B 1 46 ? 8.545 -20.494 -6.452 1.00 11.85 72 LEU B N 1
ATOM 2288 C CA . LEU B 1 46 ? 8.856 -20.195 -7.859 1.00 11.94 72 LEU B CA 1
ATOM 2289 C C . LEU B 1 46 ? 10.154 -20.906 -8.240 1.00 13.07 72 LEU B C 1
ATOM 2290 O O . LEU B 1 46 ? 11.239 -20.337 -8.185 1.00 14.27 72 LEU B O 1
ATOM 2295 N N . PRO B 1 47 ? 10.049 -22.194 -8.579 1.00 16.72 73 PRO B N 1
ATOM 2296 C CA . PRO B 1 47 ? 11.261 -22.978 -8.798 1.00 18.83 73 PRO B CA 1
ATOM 2297 C C . PRO B 1 47 ? 12.045 -22.528 -10.044 1.00 18.74 73 PRO B C 1
ATOM 2298 O O . PRO B 1 47 ? 13.233 -22.814 -10.137 1.00 20.58 73 PRO B O 1
ATOM 2302 N N . GLY B 1 48 ? 11.409 -21.781 -10.957 1.00 16.20 74 GLY B N 1
ATOM 2303 C CA . GLY B 1 48 ? 12.136 -21.225 -12.101 1.00 16.50 74 GLY B CA 1
ATOM 2304 C C . GLY B 1 48 ? 12.911 -19.942 -11.891 1.00 16.73 74 GLY B C 1
ATOM 2305 O O . GLY B 1 48 ? 13.535 -19.447 -12.821 1.00 17.96 74 GLY B O 1
ATOM 2306 N N . TYR B 1 49 ? 12.898 -19.441 -10.652 1.00 15.22 75 TYR B N 1
ATOM 2307 C CA . TYR B 1 49 ? 13.569 -18.220 -10.262 1.00 15.18 75 TYR B CA 1
ATOM 2308 C C . TYR B 1 49 ? 14.392 -18.458 -8.994 1.00 16.42 75 TYR B C 1
ATOM 2309 O O . TYR B 1 49 ? 14.094 -19.386 -8.189 1.00 17.73 75 TYR B O 1
ATOM 2318 N N . LYS B 1 50 ? 15.456 -17.664 -8.835 1.00 15.53 76 LYS B N 1
ATOM 2319 C CA A LYS B 1 50 ? 16.211 -17.628 -7.601 0.60 16.53 76 LYS B CA 1
ATOM 2320 C CA B LYS B 1 50 ? 16.238 -17.618 -7.594 0.40 16.16 76 LYS B CA 1
ATOM 2321 C C . LYS B 1 50 ? 16.325 -16.149 -7.205 1.00 14.62 76 LYS B C 1
ATOM 2322 O O . LYS B 1 50 ? 16.834 -15.343 -7.972 1.00 17.59 76 LYS B O 1
ATOM 2333 N N . PHE B 1 51 ? 15.850 -15.797 -6.025 1.00 14.59 77 PHE B N 1
ATOM 2334 C CA . PHE B 1 51 ? 15.851 -14.413 -5.591 1.00 14.47 77 PHE B CA 1
ATOM 2335 C C . PHE B 1 51 ? 17.073 -14.150 -4.686 1.00 15.80 77 PHE B C 1
ATOM 2336 O O . PHE B 1 51 ? 17.359 -14.914 -3.746 1.00 19.33 77 PHE B O 1
ATOM 2344 N N . LYS B 1 52 ? 17.822 -13.092 -4.982 1.00 14.09 78 LYS B N 1
ATOM 2345 C CA . LYS B 1 52 ? 18.936 -12.681 -4.143 1.00 14.73 78 LYS B CA 1
ATOM 2346 C C . LYS B 1 52 ? 18.699 -11.219 -3.780 1.00 13.21 78 LYS B C 1
ATOM 2347 O O . LYS B 1 52 ? 18.013 -10.503 -4.510 1.00 18.51 78 LYS B O 1
ATOM 2353 N N . PHE B 1 53 ? 19.278 -10.795 -2.671 1.00 12.15 79 PHE B N 1
ATOM 2354 C CA . PHE B 1 53 ? 19.089 -9.428 -2.163 1.00 11.32 79 PHE B CA 1
ATOM 2355 C C . PHE B 1 53 ? 20.317 -8.564 -2.405 1.00 12.60 79 PHE B C 1
ATOM 2356 O O . PHE B 1 53 ? 21.449 -9.021 -2.254 1.00 15.34 79 PHE B O 1
ATOM 2364 N N . LYS B 1 54 ? 20.041 -7.308 -2.765 1.00 12.92 80 LYS B N 1
ATOM 2365 C CA A LYS B 1 54 ? 21.017 -6.225 -2.782 0.60 13.02 80 LYS B CA 1
ATOM 2366 C CA B LYS B 1 54 ? 21.024 -6.228 -2.782 0.40 12.80 80 LYS B CA 1
ATOM 2367 C C . LYS B 1 54 ? 20.519 -5.150 -1.837 1.00 12.05 80 LYS B C 1
ATOM 2368 O O . LYS B 1 54 ? 19.465 -4.576 -2.076 1.00 13.46 80 LYS B O 1
ATOM 2379 N N . THR B 1 55 ? 21.250 -4.922 -0.750 1.00 12.16 81 THR B N 1
ATOM 2380 C CA . THR B 1 55 ? 20.864 -3.932 0.199 1.00 12.02 81 THR B CA 1
ATOM 2381 C C . THR B 1 55 ? 21.497 -2.590 -0.127 1.00 11.94 81 THR B C 1
ATOM 2382 O O . THR B 1 55 ? 22.616 -2.519 -0.648 1.00 13.24 81 THR B O 1
ATOM 2386 N N . MET B 1 56 ? 20.758 -1.522 0.191 1.00 11.30 82 MET B N 1
ATOM 2387 C CA . MET B 1 56 ? 21.206 -0.156 -0.059 1.00 11.19 82 MET B CA 1
ATOM 2388 C C . MET B 1 56 ? 20.403 0.797 0.768 1.00 11.08 82 MET B C 1
ATOM 2389 O O . MET B 1 56 ? 19.422 0.407 1.388 1.00 12.65 82 MET B O 1
ATOM 2394 N N . ASP B 1 57 ? 20.815 2.052 0.798 1.00 11.98 83 ASP B N 1
ATOM 2395 C CA . ASP B 1 57 ? 19.991 3.098 1.416 1.00 12.33 83 ASP B CA 1
ATOM 2396 C C . ASP B 1 57 ? 18.645 3.161 0.682 1.00 12.05 83 ASP B C 1
ATOM 2397 O O . ASP B 1 57 ? 18.576 3.072 -0.551 1.00 11.39 83 ASP B O 1
ATOM 2402 N N . PHE B 1 58 ? 17.589 3.387 1.456 1.00 12.11 84 PHE B N 1
ATOM 2403 C CA . PHE B 1 58 ? 16.274 3.524 0.887 1.00 10.70 84 PHE B CA 1
ATOM 2404 C C . PHE B 1 58 ? 16.198 4.482 -0.277 1.00 11.47 84 PHE B C 1
ATOM 2405 O O . PHE B 1 58 ? 15.611 4.185 -1.305 1.00 9.78 84 PHE B O 1
ATOM 2413 N N . SER B 1 59 ? 16.866 5.620 -0.106 1.00 11.67 85 SER B N 1
ATOM 2414 C CA . SER B 1 59 ? 16.837 6.680 -1.100 1.00 12.87 85 SER B CA 1
ATOM 2415 C C . SER B 1 59 ? 17.478 6.343 -2.436 1.00 11.90 85 SER B C 1
ATOM 2416 O O . SER B 1 59 ? 17.329 7.112 -3.377 1.00 13.25 85 SER B O 1
ATOM 2419 N N . ASN B 1 60 ? 18.185 5.200 -2.514 1.00 11.81 86 ASN B N 1
ATOM 2420 C CA . ASN B 1 60 ? 18.733 4.736 -3.770 1.00 12.53 86 ASN B CA 1
ATOM 2421 C C . ASN B 1 60 ? 17.911 3.657 -4.484 1.00 10.37 86 ASN B C 1
ATOM 2422 O O . ASN B 1 60 ? 18.235 3.267 -5.632 1.00 12.40 86 ASN B O 1
ATOM 2427 N N . LEU B 1 61 ? 16.892 3.121 -3.836 1.00 10.51 87 LEU B N 1
ATOM 2428 C CA . LEU B 1 61 ? 16.236 1.932 -4.348 1.00 10.90 87 LEU B CA 1
ATOM 2429 C C . LEU B 1 61 ? 15.608 2.186 -5.704 1.00 12.17 87 LEU B C 1
ATOM 2430 O O . LEU B 1 61 ? 15.784 1.387 -6.619 1.00 11.02 87 LEU B O 1
ATOM 2435 N N . LEU B 1 62 ? 14.853 3.282 -5.870 1.00 11.14 88 LEU B N 1
ATOM 2436 C CA . LEU B 1 62 ? 14.174 3.525 -7.144 1.00 11.93 88 LEU B CA 1
ATOM 2437 C C . LEU B 1 62 ? 15.137 4.009 -8.241 1.00 12.44 88 LEU B C 1
ATOM 2438 O O . LEU B 1 62 ? 14.940 3.669 -9.404 1.00 13.89 88 LEU B O 1
ATOM 2443 N N . VAL B 1 63 ? 16.197 4.732 -7.866 1.00 12.84 89 VAL B N 1
ATOM 2444 C CA . VAL B 1 63 ? 17.285 5.041 -8.814 1.00 13.45 89 VAL B CA 1
ATOM 2445 C C . VAL B 1 63 ? 17.871 3.711 -9.359 1.00 12.48 89 VAL B C 1
ATOM 2446 O O . VAL B 1 63 ? 18.039 3.544 -10.584 1.00 13.58 89 VAL B O 1
ATOM 2450 N N . SER B 1 64 ? 18.092 2.756 -8.461 1.00 12.73 90 SER B N 1
ATOM 2451 C CA A SER B 1 64 ? 18.651 1.456 -8.830 0.70 12.14 90 SER B CA 1
ATOM 2452 C CA B SER B 1 64 ? 18.656 1.462 -8.839 0.30 12.62 90 SER B CA 1
ATOM 2453 C C . SER B 1 64 ? 17.709 0.654 -9.724 1.00 12.34 90 SER B C 1
ATOM 2454 O O . SER B 1 64 ? 18.138 0.111 -10.738 1.00 14.20 90 SER B O 1
ATOM 2459 N N . LEU B 1 65 ? 16.436 0.576 -9.346 1.00 11.52 91 LEU B N 1
ATOM 2460 C CA . LEU B 1 65 ? 15.419 -0.063 -10.161 1.00 13.51 91 LEU B CA 1
ATOM 2461 C C . LEU B 1 65 ? 15.337 0.562 -11.533 1.00 14.75 91 LEU B C 1
ATOM 2462 O O . LEU B 1 65 ? 15.286 -0.144 -12.541 1.00 15.06 91 LEU B O 1
ATOM 2467 N N . GLY B 1 66 ? 15.306 1.888 -11.600 1.00 14.70 92 GLY B N 1
ATOM 2468 C CA . GLY B 1 66 ? 15.192 2.546 -12.893 1.00 14.71 92 GLY B CA 1
ATOM 2469 C C . GLY B 1 66 ? 16.420 2.329 -13.758 1.00 14.54 92 GLY B C 1
ATOM 2470 O O . GLY B 1 66 ? 16.301 2.298 -15.020 1.00 20.42 92 GLY B O 1
ATOM 2471 N N . ALA B 1 67 ? 17.585 2.168 -13.121 1.00 16.13 93 ALA B N 1
ATOM 2472 C CA . ALA B 1 67 ? 18.828 1.866 -13.827 1.00 15.66 93 ALA B CA 1
ATOM 2473 C C . ALA B 1 67 ? 18.966 0.381 -14.257 1.00 16.30 93 ALA B C 1
ATOM 2474 O O . ALA B 1 67 ? 19.926 0.022 -14.903 1.00 21.56 93 ALA B O 1
ATOM 2476 N N . GLY B 1 68 ? 18.034 -0.471 -13.852 1.00 16.98 94 GLY B N 1
ATOM 2477 C CA . GLY B 1 68 ? 18.132 -1.886 -14.077 1.00 16.97 94 GLY B CA 1
ATOM 2478 C C . GLY B 1 68 ? 19.113 -2.627 -13.188 1.00 18.57 94 GLY B C 1
ATOM 2479 O O . GLY B 1 68 ? 19.453 -3.788 -13.485 1.00 20.00 94 GLY B O 1
ATOM 2480 N N . LYS B 1 69 ? 19.564 -1.989 -12.115 1.00 15.88 95 LYS B N 1
ATOM 2481 C CA A LYS B 1 69 ? 20.557 -2.600 -11.215 0.60 17.58 95 LYS B CA 1
ATOM 2482 C CA B LYS B 1 69 ? 20.561 -2.591 -11.223 0.40 14.26 95 LYS B CA 1
ATOM 2483 C C . LYS B 1 69 ? 19.947 -3.544 -10.178 1.00 16.40 95 LYS B C 1
ATOM 2484 O O . LYS B 1 69 ? 20.659 -4.329 -9.546 1.00 19.05 95 LYS B O 1
ATOM 2495 N N . VAL B 1 70 ? 18.640 -3.435 -9.994 1.00 14.29 96 VAL B N 1
ATOM 2496 C CA . VAL B 1 70 ? 17.836 -4.453 -9.296 1.00 12.74 96 VAL B CA 1
ATOM 2497 C C . VAL B 1 70 ? 16.631 -4.719 -10.184 1.00 12.74 96 VAL B C 1
ATOM 2498 O O . VAL B 1 70 ? 16.291 -3.866 -11.058 1.00 13.78 96 VAL B O 1
ATOM 2502 N N . ASP B 1 71 ? 15.964 -5.870 -9.980 1.00 12.99 97 ASP B N 1
ATOM 2503 C CA . ASP B 1 71 ? 14.792 -6.221 -10.769 1.00 13.02 97 ASP B CA 1
ATOM 2504 C C . ASP B 1 71 ? 13.465 -5.948 -10.061 1.00 12.20 97 ASP B C 1
ATOM 2505 O O . ASP B 1 71 ? 12.426 -5.722 -10.685 1.00 14.03 97 ASP B O 1
ATOM 2510 N N . ILE B 1 72 ? 13.521 -5.965 -8.739 1.00 11.74 98 ILE B N 1
ATOM 2511 C CA A ILE B 1 72 ? 12.352 -5.749 -7.882 0.70 11.88 98 ILE B CA 1
ATOM 2512 C CA B ILE B 1 72 ? 12.354 -5.730 -7.923 0.30 12.39 98 ILE B CA 1
ATOM 2513 C C . ILE B 1 72 ? 12.823 -4.960 -6.695 1.00 11.75 98 ILE B C 1
ATOM 2514 O O . ILE B 1 72 ? 13.974 -5.131 -6.248 1.00 13.31 98 ILE B O 1
ATOM 2523 N N . VAL B 1 73 ? 11.969 -4.086 -6.176 1.00 10.71 99 VAL B N 1
ATOM 2524 C CA . VAL B 1 73 ? 12.221 -3.440 -4.863 1.00 10.04 99 VAL B CA 1
ATOM 2525 C C . VAL B 1 73 ? 11.144 -3.923 -3.908 1.00 12.21 99 VAL B C 1
ATOM 2526 O O . VAL B 1 73 ? 9.971 -3.942 -4.238 1.00 11.20 99 VAL B O 1
ATOM 2530 N N . ALA B 1 74 ? 11.599 -4.337 -2.732 1.00 10.74 100 ALA B N 1
ATOM 2531 C CA . ALA B 1 74 ? 10.792 -4.821 -1.617 1.00 9.75 100 ALA B CA 1
ATOM 2532 C C . ALA B 1 74 ? 11.152 -3.970 -0.404 1.00 9.72 100 ALA B C 1
ATOM 2533 O O . ALA B 1 74 ? 12.197 -4.162 0.208 1.00 11.54 100 ALA B O 1
ATOM 2535 N N . HIS B 1 75 ? 10.368 -2.956 -0.109 1.00 9.35 101 HIS B N 1
ATOM 2536 C CA . HIS B 1 75 ? 10.643 -2.047 1.034 1.00 9.09 101 HIS B CA 1
ATOM 2537 C C . HIS B 1 75 ? 9.367 -1.335 1.425 1.00 9.80 101 HIS B C 1
ATOM 2538 O O . HIS B 1 75 ? 9.291 -0.111 1.512 1.00 9.36 101 HIS B O 1
ATOM 2545 N N . GLN B 1 76 ? 8.314 -2.105 1.680 1.00 9.35 102 GLN B N 1
ATOM 2546 C CA . GLN B 1 76 ? 7.007 -1.541 2.063 1.00 8.83 102 GLN B CA 1
ATOM 2547 C C . GLN B 1 76 ? 6.586 -0.430 1.084 1.00 8.03 102 GLN B C 1
ATOM 2548 O O . GLN B 1 76 ? 6.077 0.630 1.500 1.00 9.74 102 GLN B O 1
ATOM 2554 N N . MET B 1 77 ? 6.744 -0.690 -0.219 1.00 8.56 103 MET B N 1
ATOM 2555 C CA . MET B 1 77 ? 6.509 0.351 -1.213 1.00 9.12 103 MET B CA 1
ATOM 2556 C C . MET B 1 77 ? 5.048 0.626 -1.467 1.00 8.34 103 MET B C 1
ATOM 2557 O O . MET B 1 77 ? 4.296 -0.212 -1.947 1.00 9.91 103 MET B O 1
ATOM 2562 N N . GLU B 1 78 ? 4.654 1.845 -1.155 1.00 9.92 104 GLU B N 1
ATOM 2563 C CA . GLU B 1 78 ? 3.274 2.338 -1.346 1.00 9.16 104 GLU B CA 1
ATOM 2564 C C . GLU B 1 78 ? 3.015 2.654 -2.808 1.00 8.86 104 GLU B C 1
ATOM 2565 O O . GLU B 1 78 ? 3.851 3.263 -3.481 1.00 10.62 104 GLU B O 1
ATOM 2571 N N . LYS B 1 79 ? 1.844 2.240 -3.306 1.00 9.13 105 LYS B N 1
ATOM 2572 C CA A LYS B 1 79 ? 1.430 2.589 -4.666 0.70 10.48 105 LYS B CA 1
ATOM 2573 C CA B LYS B 1 79 ? 1.451 2.586 -4.669 0.30 10.64 105 LYS B CA 1
ATOM 2574 C C . LYS B 1 79 ? 1.011 4.043 -4.715 1.00 12.41 105 LYS B C 1
ATOM 2575 O O . LYS B 1 79 ? 0.262 4.489 -3.865 1.00 17.19 105 LYS B O 1
ATOM 2586 N N . SER B 1 80 ? 1.515 4.771 -5.694 1.00 11.91 106 SER B N 1
ATOM 2587 C CA . SER B 1 80 ? 1.078 6.142 -5.985 1.00 12.82 106 SER B CA 1
ATOM 2588 C C . SER B 1 80 ? 0.951 6.331 -7.480 1.00 13.27 106 SER B C 1
ATOM 2589 O O . SER B 1 80 ? 1.627 5.644 -8.255 1.00 14.10 106 SER B O 1
ATOM 2592 N N . LYS B 1 81 ? 0.162 7.332 -7.879 1.00 14.59 107 LYS B N 1
ATOM 2593 C CA A LYS B 1 81 ? 0.018 7.700 -9.289 0.60 16.84 107 LYS B CA 1
ATOM 2594 C CA B LYS B 1 81 ? 0.016 7.685 -9.289 0.40 16.84 107 LYS B CA 1
ATOM 2595 C C . LYS B 1 81 ? 1.377 8.064 -9.882 1.00 14.51 107 LYS B C 1
ATOM 2596 O O . LYS B 1 81 ? 1.719 7.665 -11.007 1.00 15.65 107 LYS B O 1
ATOM 2607 N N . GLU B 1 82 ? 2.173 8.815 -9.123 1.00 14.55 108 GLU B N 1
ATOM 2608 C CA . GLU B 1 82 ? 3.491 9.240 -9.566 1.00 14.86 108 GLU B CA 1
ATOM 2609 C C . GLU B 1 82 ? 4.406 8.051 -9.829 1.00 13.32 108 GLU B C 1
ATOM 2610 O O . GLU B 1 82 ? 5.025 7.960 -10.880 1.00 15.80 108 GLU B O 1
ATOM 2616 N N . ARG B 1 83 ? 4.435 7.082 -8.926 1.00 13.37 109 ARG B N 1
ATOM 2617 C CA . ARG B 1 83 ? 5.287 5.907 -9.132 1.00 11.85 109 ARG B CA 1
ATOM 2618 C C . ARG B 1 83 ? 4.793 5.038 -10.286 1.00 11.53 109 ARG B C 1
ATOM 2619 O O . ARG B 1 83 ? 5.617 4.439 -10.989 1.00 13.21 109 ARG B O 1
ATOM 2627 N N . GLU B 1 84 ? 3.481 4.953 -10.471 1.00 13.12 110 GLU B N 1
ATOM 2628 C CA . GLU B 1 84 ? 2.928 4.140 -11.532 1.00 13.31 110 GLU B CA 1
ATOM 2629 C C . GLU B 1 84 ? 3.287 4.643 -12.936 1.00 15.56 110 GLU B C 1
ATOM 2630 O O . GLU B 1 84 ? 3.283 3.850 -13.875 1.00 17.86 110 GLU B O 1
ATOM 2636 N N . LYS B 1 85 ? 3.573 5.934 -13.070 1.00 16.27 111 LYS B N 1
ATOM 2637 C CA . LYS B 1 85 ? 4.036 6.485 -14.339 1.00 18.21 111 LYS B CA 1
ATOM 2638 C C . LYS B 1 85 ? 5.403 5.923 -14.730 1.00 18.29 111 LYS B C 1
ATOM 2639 O O . LYS B 1 85 ? 5.741 5.868 -15.918 1.00 21.86 111 LYS B O 1
ATOM 2645 N N . LYS B 1 86 ? 6.179 5.519 -13.736 1.00 16.01 112 LYS B N 1
ATOM 2646 C CA . LYS B 1 86 ? 7.572 5.124 -13.949 1.00 16.24 112 LYS B CA 1
ATOM 2647 C C . LYS B 1 86 ? 7.842 3.625 -13.774 1.00 15.29 112 LYS B C 1
ATOM 2648 O O . LYS B 1 86 ? 8.772 3.083 -14.389 1.00 18.14 112 LYS B O 1
ATOM 2654 N N . PHE B 1 87 ? 7.062 2.965 -12.936 1.00 14.12 113 PHE B N 1
ATOM 2655 C CA . PHE B 1 87 ? 7.331 1.583 -12.566 1.00 12.78 113 PHE B CA 1
ATOM 2656 C C . PHE B 1 87 ? 6.042 0.756 -12.581 1.00 13.63 113 PHE B C 1
ATOM 2657 O O . PHE B 1 87 ? 4.931 1.301 -12.587 1.00 15.29 113 PHE B O 1
ATOM 2665 N N . LEU B 1 88 ? 6.224 -0.563 -12.531 1.00 12.56 114 LEU B N 1
ATOM 2666 C CA . LEU B 1 88 ? 5.154 -1.527 -12.463 1.00 14.55 114 LEU B CA 1
ATOM 2667 C C . LEU B 1 88 ? 5.000 -1.960 -11.015 1.00 11.73 114 LEU B C 1
ATOM 2668 O O . LEU B 1 88 ? 5.976 -2.208 -10.329 1.00 15.49 114 LEU B O 1
ATOM 2673 N N . PHE B 1 89 ? 3.759 -2.014 -10.538 1.00 12.15 115 PHE B N 1
ATOM 2674 C CA . PHE B 1 89 ? 3.405 -2.666 -9.281 1.00 13.00 115 PHE B CA 1
ATOM 2675 C C . PHE B 1 89 ? 2.773 -3.997 -9.544 1.00 11.63 115 PHE B C 1
ATOM 2676 O O . PHE B 1 89 ? 1.986 -4.103 -10.480 1.00 13.63 115 PHE B O 1
ATOM 2684 N N . ASN B 1 90 ? 3.092 -5.017 -8.746 1.00 10.99 116 ASN B N 1
ATOM 2685 C CA . ASN B 1 90 ? 2.326 -6.248 -8.862 1.00 11.92 116 ASN B CA 1
ATOM 2686 C C . ASN B 1 90 ? 0.872 -6.010 -8.387 1.00 12.43 116 ASN B C 1
ATOM 2687 O O . ASN B 1 90 ? 0.567 -4.970 -7.801 1.00 13.16 116 ASN B O 1
ATOM 2692 N N . ASP B 1 91 ? -0.045 -6.941 -8.671 1.00 13.71 117 ASP B N 1
ATOM 2693 C CA A ASP B 1 91 ? -1.462 -6.713 -8.390 0.60 13.82 117 ASP B CA 1
ATOM 2694 C CA B ASP B 1 91 ? -1.459 -6.726 -8.392 0.40 13.91 117 ASP B CA 1
ATOM 2695 C C . ASP B 1 91 ? -1.892 -7.064 -6.959 1.00 13.67 117 ASP B C 1
ATOM 2696 O O . ASP B 1 91 ? -2.936 -6.597 -6.495 1.00 17.44 117 ASP B O 1
ATOM 2705 N N . VAL B 1 92 ? -1.114 -7.894 -6.261 1.00 12.73 118 VAL B N 1
ATOM 2706 C CA . VAL B 1 92 ? -1.509 -8.413 -4.975 1.00 11.92 118 VAL B CA 1
ATOM 2707 C C . VAL B 1 92 ? -0.769 -7.658 -3.856 1.00 11.55 118 VAL B C 1
ATOM 2708 O O . VAL B 1 92 ? 0.469 -7.741 -3.745 1.00 10.92 118 VAL B O 1
ATOM 2712 N N . ALA B 1 93 ? -1.512 -6.966 -3.009 1.00 11.70 119 ALA B N 1
ATOM 2713 C CA . ALA B 1 93 ? -0.929 -6.196 -1.914 1.00 9.62 119 ALA B CA 1
ATOM 2714 C C . ALA B 1 93 ? -0.483 -7.086 -0.787 1.00 9.90 119 ALA B C 1
ATOM 2715 O O . ALA B 1 93 ? -1.065 -8.164 -0.582 1.00 12.04 119 ALA B O 1
ATOM 2717 N N . TYR B 1 94 ? 0.502 -6.639 -0.018 1.00 10.96 120 TYR B N 1
ATOM 2718 C CA . TYR B 1 94 ? 0.924 -7.393 1.174 1.00 10.10 120 TYR B CA 1
ATOM 2719 C C . TYR B 1 94 ? 1.023 -6.573 2.454 1.00 10.52 120 TYR B C 1
ATOM 2720 O O . TYR B 1 94 ? 1.442 -7.045 3.488 1.00 11.36 120 TYR B O 1
ATOM 2729 N N . ASN B 1 95 ? 0.563 -5.322 2.397 1.00 9.97 121 ASN B N 1
ATOM 2730 C CA . ASN B 1 95 ? 0.365 -4.558 3.608 1.00 10.36 121 ASN B CA 1
ATOM 2731 C C . ASN B 1 95 ? -0.501 -3.329 3.306 1.00 9.30 121 ASN B C 1
ATOM 2732 O O . ASN B 1 95 ? -0.749 -2.994 2.143 1.00 10.37 121 ASN B O 1
ATOM 2737 N N . ASN B 1 96 ? -0.896 -2.667 4.387 1.00 11.00 122 ASN B N 1
ATOM 2738 C CA . ASN B 1 96 ? -1.440 -1.331 4.363 1.00 11.93 122 ASN B CA 1
ATOM 2739 C C . ASN B 1 96 ? -0.465 -0.376 5.019 1.00 11.06 122 ASN B C 1
ATOM 2740 O O . ASN B 1 96 ? 0.192 -0.763 5.965 1.00 14.32 122 ASN B O 1
ATOM 2745 N N . PHE B 1 97 ? -0.351 0.867 4.532 1.00 10.60 123 PHE B N 1
ATOM 2746 C CA . PHE B 1 97 ? 0.637 1.803 5.115 1.00 10.09 123 PHE B CA 1
ATOM 2747 C C . PHE B 1 97 ? 0.012 3.203 5.273 1.00 9.94 123 PHE B C 1
ATOM 2748 O O . PHE B 1 97 ? 0.466 4.152 4.677 1.00 10.85 123 PHE B O 1
ATOM 2756 N N . PRO B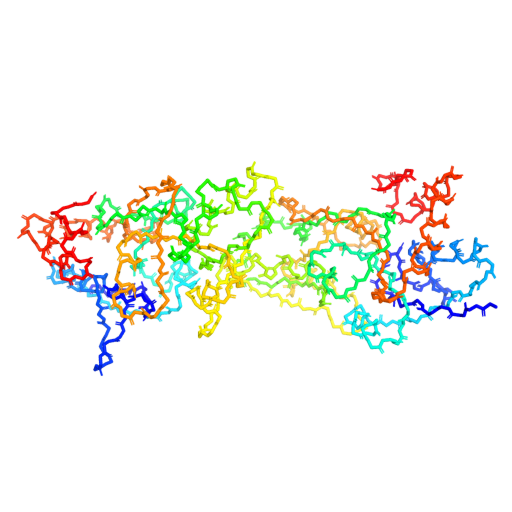 1 98 ? -1.049 3.318 6.071 1.00 9.86 124 PRO B N 1
ATOM 2757 C CA . PRO B 1 98 ? -1.680 4.625 6.251 1.00 10.38 124 PRO B CA 1
ATOM 2758 C C . PRO B 1 98 ? -0.736 5.555 7.025 1.00 9.51 124 PRO B C 1
ATOM 2759 O O . PRO B 1 98 ? -0.194 5.195 8.054 1.00 11.00 124 PRO B O 1
ATOM 2763 N N . LEU B 1 99 ? -0.560 6.763 6.523 1.00 9.43 125 LEU B N 1
ATOM 2764 C CA . LEU B 1 99 ? 0.397 7.702 7.077 1.00 9.79 125 LEU B CA 1
ATOM 2765 C C . LEU B 1 99 ? -0.247 8.782 7.935 1.00 8.73 125 LEU B C 1
ATOM 2766 O O . LEU B 1 99 ? -1.278 9.334 7.564 1.00 10.23 125 LEU B O 1
ATOM 2771 N N . GLN B 1 100 ? 0.423 9.100 9.046 1.00 9.76 126 GLN B N 1
ATOM 2772 C CA . GLN B 1 100 ? 0.076 10.238 9.898 1.00 10.04 126 GLN B CA 1
ATOM 2773 C C . GLN B 1 100 ? 1.326 10.953 10.307 1.00 10.00 126 GLN B C 1
ATOM 2774 O O . GLN B 1 100 ? 2.385 10.342 10.480 1.00 9.08 126 GLN B O 1
ATOM 2780 N N . LEU B 1 101 ? 1.198 12.253 10.509 1.00 10.16 127 LEU B N 1
ATOM 2781 C CA . LEU B 1 101 ? 2.228 13.029 11.196 1.00 10.15 127 LEU B CA 1
ATOM 2782 C C . LEU B 1 101 ? 2.464 12.354 12.540 1.00 9.99 127 LEU B C 1
ATOM 2783 O O . LEU B 1 101 ? 1.545 11.879 13.187 1.00 11.65 127 LEU B O 1
ATOM 2788 N N . THR B 1 102 ? 3.734 12.245 12.900 1.00 10.40 128 THR B N 1
ATOM 2789 C CA . THR B 1 102 ? 4.198 11.522 14.069 1.00 10.64 128 THR B CA 1
ATOM 2790 C C . THR B 1 102 ? 5.152 12.429 14.875 1.00 9.72 128 THR B C 1
ATOM 2791 O O . THR B 1 102 ? 6.034 13.072 14.301 1.00 11.00 128 THR B O 1
ATOM 2795 N N . VAL B 1 103 ? 4.975 12.456 16.192 1.00 10.79 129 VAL B N 1
ATOM 2796 C CA . VAL B 1 103 ? 5.685 13.330 17.099 1.00 9.76 129 VAL B CA 1
ATOM 2797 C C . VAL B 1 103 ? 6.076 12.569 18.367 1.00 10.57 129 VAL B C 1
ATOM 2798 O O . VAL B 1 103 ? 5.628 11.423 18.571 1.00 11.92 129 VAL B O 1
ATOM 2802 N N . LEU B 1 104 ? 6.894 13.174 19.238 1.00 10.95 130 LEU B N 1
ATOM 2803 C CA . LEU B 1 104 ? 7.099 12.607 20.566 1.00 11.78 130 LEU B CA 1
ATOM 2804 C C . LEU B 1 104 ? 5.757 12.416 21.256 1.00 11.07 130 LEU B C 1
ATOM 2805 O O . LEU B 1 104 ? 4.874 13.283 21.135 1.00 11.52 130 LEU B O 1
ATOM 2810 N N . ASP B 1 105 ? 5.611 11.342 22.028 1.00 14.13 131 ASP B N 1
ATOM 2811 C CA . ASP B 1 105 ? 4.382 11.123 22.774 1.00 13.21 131 ASP B CA 1
ATOM 2812 C C . ASP B 1 105 ? 4.140 12.292 23.744 1.00 13.67 131 ASP B C 1
ATOM 2813 O O . ASP B 1 105 ? 2.992 12.691 23.985 1.00 14.44 131 ASP B O 1
ATOM 2818 N N . SER B 1 106 ? 5.225 12.920 24.227 1.00 11.74 132 SER B N 1
ATOM 2819 C CA . SER B 1 106 ? 5.103 14.041 25.151 1.00 12.60 132 SER B CA 1
ATOM 2820 C C . SER B 1 106 ? 4.683 15.344 24.517 1.00 10.86 132 SER B C 1
ATOM 2821 O O . SER B 1 106 ? 4.334 16.297 25.201 1.00 13.44 132 SER B O 1
ATOM 2824 N N . ASN B 1 107 ? 4.651 15.398 23.184 1.00 12.07 133 ASN B N 1
ATOM 2825 C CA . ASN B 1 107 ? 4.289 16.625 22.489 1.00 11.42 133 ASN B CA 1
ATOM 2826 C C . ASN B 1 107 ? 2.833 17.007 22.732 1.00 12.68 133 ASN B C 1
ATOM 2827 O O . ASN B 1 107 ? 1.977 16.160 22.636 1.00 14.52 133 ASN B O 1
ATOM 2832 N N . ASN B 1 108 ? 2.581 18.288 22.976 1.00 13.20 134 ASN B N 1
ATOM 2833 C CA . ASN B 1 108 ? 1.227 18.846 23.095 1.00 16.50 134 ASN B CA 1
ATOM 2834 C C . ASN B 1 108 ? 0.865 19.929 22.069 1.00 17.77 134 ASN B C 1
ATOM 2835 O O . ASN B 1 108 ? -0.291 20.392 22.057 1.00 24.57 134 ASN B O 1
ATOM 2840 N N . SER B 1 109 ? 1.836 20.322 21.249 1.00 16.70 135 SER B N 1
ATOM 2841 C CA . SER B 1 109 ? 1.750 21.497 20.388 1.00 17.59 135 SER B CA 1
ATOM 2842 C C . SER B 1 109 ? 1.431 21.193 18.935 1.00 19.81 135 SER B C 1
ATOM 2843 O O . SER B 1 109 ? 1.118 22.093 18.193 1.00 23.42 135 SER B O 1
ATOM 2846 N N . ILE B 1 110 ? 1.552 19.939 18.524 1.00 13.55 136 ILE B N 1
ATOM 2847 C CA . ILE B 1 110 ? 1.317 19.550 17.112 1.00 13.68 136 ILE B CA 1
ATOM 2848 C C . ILE B 1 110 ? 0.171 18.571 17.014 1.00 13.80 136 ILE B C 1
ATOM 2849 O O . ILE B 1 110 ? 0.262 17.431 17.448 1.00 15.90 136 ILE B O 1
ATOM 2854 N N . ASN B 1 111 ? -0.900 19.011 16.395 1.00 13.92 137 ASN B N 1
ATOM 2855 C CA . ASN B 1 111 ? -2.069 18.181 16.165 1.00 16.07 137 ASN B CA 1
ATOM 2856 C C . ASN B 1 111 ? -2.398 17.982 14.713 1.00 14.18 137 ASN B C 1
ATOM 2857 O O . ASN B 1 111 ? -3.209 17.168 14.361 1.00 17.28 137 ASN B O 1
ATOM 2862 N N . SER B 1 112 ? -1.706 18.703 13.859 1.00 14.68 138 SER B N 1
ATOM 2863 C CA . SER B 1 112 ? -1.809 18.551 12.429 1.00 14.19 138 SER B CA 1
ATOM 2864 C C . SER B 1 112 ? -0.658 19.254 11.782 1.00 11.98 138 SER B C 1
ATOM 2865 O O . SER B 1 112 ? 0.098 19.958 12.426 1.00 11.19 138 SER B O 1
ATOM 2868 N N . THR B 1 113 ? -0.560 19.133 10.465 1.00 11.92 139 THR B N 1
ATOM 2869 C CA . THR B 1 113 ? 0.478 19.809 9.754 1.00 10.62 139 THR B CA 1
ATOM 2870 C C . THR B 1 113 ? 0.369 21.340 9.828 1.00 11.15 139 THR B C 1
ATOM 2871 O O . THR B 1 113 ? 1.357 22.029 9.575 1.00 11.90 139 THR B O 1
ATOM 2875 N N . LYS B 1 114 ? -0.806 21.859 10.154 1.00 13.03 140 LYS B N 1
ATOM 2876 C CA . LYS B 1 114 ? -0.981 23.313 10.279 1.00 13.21 140 LYS B CA 1
ATOM 2877 C C . LYS B 1 114 ? -0.194 23.858 11.475 1.00 13.25 140 LYS B C 1
ATOM 2878 O O . LYS B 1 114 ? 0.024 25.058 11.559 1.00 16.39 140 LYS B O 1
ATOM 2884 N N . ASP B 1 115 ? 0.244 22.981 12.386 1.00 11.74 141 ASP B N 1
ATOM 2885 C CA . ASP B 1 115 ? 1.061 23.363 13.537 1.00 12.41 141 ASP B CA 1
ATOM 2886 C C . ASP B 1 115 ? 2.575 23.350 13.310 1.00 13.48 141 ASP B C 1
ATOM 2887 O O . ASP B 1 115 ? 3.347 23.492 14.247 1.00 17.52 141 ASP B O 1
ATOM 2892 N N . LEU B 1 116 ? 2.984 23.217 12.049 1.00 11.91 142 LEU B N 1
ATOM 2893 C CA . LEU B 1 116 ? 4.408 23.057 11.702 1.00 12.45 142 LEU B CA 1
ATOM 2894 C C . LEU B 1 116 ? 5.119 24.327 11.258 1.00 11.63 142 LEU B C 1
ATOM 2895 O O . LEU B 1 116 ? 6.289 24.252 10.910 1.00 12.41 142 LEU B O 1
ATOM 2900 N N . ALA B 1 117 ? 4.495 25.506 11.355 1.00 13.04 143 ALA B N 1
ATOM 2901 C CA . ALA B 1 117 ? 5.146 26.717 10.874 1.00 13.31 143 ALA B CA 1
ATOM 2902 C C . ALA B 1 117 ? 6.455 26.902 11.594 1.00 12.44 143 ALA B C 1
ATOM 2903 O O . ALA B 1 117 ? 6.480 26.903 12.822 1.00 15.26 143 ALA B O 1
ATOM 2905 N N . GLY B 1 118 ? 7.527 27.025 10.841 1.00 12.91 144 GLY B N 1
ATOM 2906 C CA . GLY B 1 118 ? 8.884 27.265 11.336 1.00 13.58 144 GLY B CA 1
ATOM 2907 C C . GLY B 1 118 ? 9.584 26.054 11.918 1.00 13.71 144 GLY B C 1
ATOM 2908 O O . GLY B 1 118 ? 10.656 26.207 12.498 1.00 14.98 144 GLY B O 1
ATOM 2909 N N . LYS B 1 119 ? 9.009 24.865 11.719 1.00 11.87 145 LYS B N 1
ATOM 2910 C CA . LYS B 1 119 ? 9.521 23.626 12.256 1.00 11.18 145 LYS B CA 1
ATOM 2911 C C . LYS B 1 119 ? 10.146 22.754 11.169 1.00 10.88 145 LYS B C 1
ATOM 2912 O O . LYS B 1 119 ? 10.006 23.039 10.013 1.00 11.33 145 LYS B O 1
ATOM 2918 N N . ARG B 1 120 ? 10.819 21.703 11.593 1.00 9.89 146 ARG B N 1
ATOM 2919 C CA . ARG B 1 120 ? 11.605 20.804 10.762 1.00 9.56 146 ARG B CA 1
ATOM 2920 C C . ARG B 1 120 ? 11.053 19.390 10.888 1.00 9.46 146 ARG B C 1
ATOM 2921 O O . ARG B 1 120 ? 10.994 18.836 11.982 1.00 11.09 146 ARG B O 1
ATOM 2929 N N . VAL B 1 121 ? 10.584 18.816 9.778 1.00 9.38 147 VAL B N 1
ATOM 2930 C CA . VAL B 1 121 ? 10.063 17.467 9.741 1.00 10.01 147 VAL B CA 1
ATOM 2931 C C . VAL B 1 121 ? 11.091 16.608 9.027 1.00 9.79 147 VAL B C 1
ATOM 2932 O O . VAL B 1 121 ? 11.599 17.003 7.976 1.00 13.93 147 VAL B O 1
ATOM 2936 N N . ILE B 1 122 ? 11.398 15.447 9.583 1.00 8.14 148 ILE B N 1
ATOM 2937 C CA . ILE B 1 122 ? 12.349 14.502 8.993 1.00 9.73 148 ILE B CA 1
ATOM 2938 C C . ILE B 1 122 ? 11.617 13.334 8.362 1.00 9.97 148 ILE B C 1
ATOM 2939 O O . ILE B 1 122 ? 10.655 12.802 8.937 1.00 11.11 148 ILE B O 1
ATOM 2944 N N . THR B 1 123 ? 12.075 12.939 7.180 1.00 9.65 149 THR B N 1
ATOM 2945 C CA . THR B 1 123 ? 11.503 11.796 6.487 1.00 11.23 149 THR B CA 1
ATOM 2946 C C . THR B 1 123 ? 12.586 11.111 5.652 1.00 9.79 149 THR B C 1
ATOM 2947 O O . THR B 1 123 ? 13.747 11.489 5.729 1.00 11.61 149 THR B O 1
ATOM 2951 N N . SER B 1 124 ? 12.198 10.067 4.922 1.00 9.23 150 SER B N 1
ATOM 2952 C CA A SER B 1 124 ? 13.110 9.368 4.028 0.60 9.35 150 SER B CA 1
ATOM 2953 C CA B SER B 1 124 ? 13.099 9.364 4.025 0.40 9.33 150 SER B CA 1
ATOM 2954 C C . SER B 1 124 ? 12.956 9.931 2.629 1.00 9.10 150 SER B C 1
ATOM 2955 O O . SER B 1 124 ? 11.854 10.031 2.110 1.00 8.96 150 SER B O 1
ATOM 2960 N N . ALA B 1 125 ? 14.063 10.317 2.027 1.00 8.53 151 ALA B N 1
ATOM 2961 C CA . ALA B 1 125 ? 14.030 10.897 0.680 1.00 7.68 151 ALA B CA 1
ATOM 2962 C C . ALA B 1 125 ? 13.483 9.871 -0.314 1.00 8.53 151 ALA B C 1
ATOM 2963 O O . ALA B 1 125 ? 13.873 8.684 -0.274 1.00 9.15 151 ALA B O 1
ATOM 2965 N N . THR B 1 126 ? 12.606 10.340 -1.192 1.00 9.19 152 THR B N 1
ATOM 2966 C CA . THR B 1 126 ? 11.956 9.591 -2.271 1.00 9.74 152 THR B CA 1
ATOM 2967 C C . THR B 1 126 ? 10.813 8.750 -1.757 1.00 9.19 152 THR B C 1
ATOM 2968 O O . THR B 1 126 ? 10.119 8.070 -2.578 1.00 10.77 152 THR B O 1
ATOM 2972 N N . SER B 1 127 ? 10.541 8.793 -0.449 1.00 8.36 153 SER B N 1
ATOM 2973 C CA . SER B 1 127 ? 9.401 8.021 0.067 1.00 8.85 153 SER B CA 1
ATOM 2974 C C . SER B 1 127 ? 8.080 8.652 -0.286 1.00 7.41 153 SER B C 1
ATOM 2975 O O . SER B 1 127 ? 7.999 9.827 -0.634 1.00 8.93 153 SER B O 1
ATOM 2978 N N . ASN B 1 128 ? 7.002 7.867 -0.228 1.00 8.43 154 ASN B N 1
ATOM 2979 C CA . ASN B 1 128 ? 5.686 8.443 -0.465 1.00 9.00 154 ASN B CA 1
ATOM 2980 C C . ASN B 1 128 ? 5.349 9.497 0.596 1.00 8.43 154 ASN B C 1
ATOM 2981 O O . ASN B 1 128 ? 4.726 10.499 0.310 1.00 9.53 154 ASN B O 1
ATOM 2986 N N . GLY B 1 129 ? 5.757 9.258 1.844 1.00 7.73 155 GLY B N 1
ATOM 2987 C CA . GLY B 1 129 ? 5.549 10.215 2.906 1.00 9.33 155 GLY B CA 1
ATOM 2988 C C . GLY B 1 129 ? 6.229 11.546 2.597 1.00 8.10 155 GLY B C 1
ATOM 2989 O O . GLY B 1 129 ? 5.663 12.623 2.876 1.00 8.51 155 GLY B O 1
ATOM 2990 N N . ALA B 1 130 ? 7.436 11.503 2.018 1.00 8.91 156 ALA B N 1
ATOM 2991 C CA . ALA B 1 130 ? 8.112 12.729 1.615 1.00 8.29 156 ALA B CA 1
ATOM 2992 C C . ALA B 1 130 ? 7.263 13.521 0.582 1.00 8.30 156 ALA B C 1
ATOM 2993 O O . ALA B 1 130 ? 7.175 14.758 0.656 1.00 9.80 156 ALA B O 1
ATOM 2995 N N . LEU B 1 131 ? 6.622 12.831 -0.365 1.00 8.46 157 LEU B N 1
ATOM 2996 C CA . LEU B 1 131 ? 5.796 13.460 -1.387 1.00 9.52 157 LEU B CA 1
ATOM 2997 C C . LEU B 1 131 ? 4.518 14.019 -0.770 1.00 9.46 157 LEU B C 1
ATOM 2998 O O . LEU B 1 131 ? 4.104 15.130 -1.066 1.00 10.33 157 LEU B O 1
ATOM 3003 N N . VAL B 1 132 ? 3.900 13.249 0.099 1.00 8.88 158 VAL B N 1
ATOM 3004 C CA . VAL B 1 132 ? 2.689 13.678 0.805 1.00 9.20 158 VAL B CA 1
ATOM 3005 C C . VAL B 1 132 ? 2.977 14.995 1.574 1.00 8.80 158 VAL B C 1
ATOM 3006 O O . VAL B 1 132 ? 2.230 15.974 1.486 1.00 8.97 158 VAL B O 1
ATOM 3010 N N . LEU B 1 133 ? 4.093 15.014 2.287 1.00 7.93 159 LEU B N 1
ATOM 3011 C CA . LEU B 1 133 ? 4.518 16.218 3.007 1.00 8.49 159 LEU B CA 1
ATOM 3012 C C . LEU B 1 133 ? 4.850 17.380 2.075 1.00 7.97 159 LEU B C 1
ATOM 3013 O O . LEU B 1 133 ? 4.537 18.545 2.392 1.00 9.56 159 LEU B O 1
ATOM 3018 N N . LYS B 1 134 ? 5.495 17.102 0.934 1.00 7.57 160 LYS B N 1
ATOM 3019 C CA . LYS B 1 134 ? 5.878 18.142 -0.020 1.00 8.15 160 LYS B CA 1
ATOM 3020 C C . LYS B 1 134 ? 4.620 18.874 -0.504 1.00 8.29 160 LYS B C 1
ATOM 3021 O O . LYS B 1 134 ? 4.570 20.101 -0.604 1.00 10.22 160 LYS B O 1
ATOM 3027 N N . LYS B 1 135 ? 3.585 18.124 -0.834 1.00 8.66 161 LYS B N 1
ATOM 3028 C CA . LYS B 1 135 ? 2.307 18.696 -1.303 1.00 9.42 161 LYS B CA 1
ATOM 3029 C C . LYS B 1 135 ? 1.636 19.557 -0.224 1.00 9.50 161 LYS B C 1
ATOM 3030 O O . LYS B 1 135 ? 1.168 20.669 -0.514 1.00 10.68 161 LYS B O 1
ATOM 3036 N N . ILE B 1 136 ? 1.635 19.067 1.008 1.00 8.85 162 ILE B N 1
ATOM 3037 C CA . ILE B 1 136 ? 1.085 19.788 2.116 1.00 10.08 162 ILE B CA 1
ATOM 3038 C C . ILE B 1 136 ? 1.869 21.076 2.352 1.00 9.21 162 ILE B C 1
ATOM 3039 O O . ILE B 1 136 ? 1.292 22.143 2.588 1.00 8.96 162 ILE B O 1
ATOM 3044 N N . ASN B 1 137 ? 3.184 20.993 2.294 1.00 9.21 163 ASN B N 1
ATOM 3045 C CA . ASN B 1 137 ? 4.004 22.173 2.515 1.00 8.65 163 ASN B CA 1
ATOM 3046 C C . ASN B 1 137 ? 3.689 23.222 1.451 1.00 9.85 163 ASN B C 1
ATOM 3047 O O . ASN B 1 137 ? 3.532 24.419 1.773 1.00 10.59 163 ASN B O 1
ATOM 3052 N N . GLU B 1 138 ? 3.502 22.814 0.195 1.00 9.14 164 GLU B N 1
ATOM 3053 C CA A GLU B 1 138 ? 3.160 23.764 -0.834 0.60 9.38 164 GLU B CA 1
ATOM 3054 C CA B GLU B 1 138 ? 3.154 23.759 -0.857 0.40 9.37 164 GLU B CA 1
ATOM 3055 C C . GLU B 1 138 ? 1.820 24.419 -0.543 1.00 9.48 164 GLU B C 1
ATOM 3056 O O . GLU B 1 138 ? 1.650 25.646 -0.696 1.00 10.63 164 GLU B O 1
ATOM 3067 N N . GLU B 1 139 ? 0.842 23.609 -0.127 1.00 10.25 165 GLU B N 1
ATOM 3068 C CA A GLU B 1 139 ? -0.466 24.137 0.222 0.60 11.43 165 GLU B CA 1
ATOM 3069 C CA B GLU B 1 139 ? -0.489 24.108 0.256 0.40 11.19 165 GLU B CA 1
ATOM 3070 C C . GLU B 1 139 ? -0.431 25.148 1.358 1.00 10.24 165 GLU B C 1
ATOM 3071 O O . GLU B 1 139 ? -1.274 26.052 1.394 1.00 12.26 165 GLU B O 1
ATOM 3082 N N . GLN B 1 140 ? 0.525 24.991 2.258 1.00 10.36 166 GLN B N 1
ATOM 3083 C CA . GLN B 1 140 ? 0.690 25.869 3.404 1.00 9.10 166 GLN B CA 1
ATOM 3084 C C . GLN B 1 140 ? 1.712 26.969 3.158 1.00 10.40 166 GLN B C 1
ATOM 3085 O O . GLN B 1 140 ? 2.120 27.655 4.077 1.00 13.32 166 GLN B O 1
ATOM 3091 N N . GLY B 1 141 ? 2.111 27.174 1.916 1.00 9.76 167 GLY B N 1
ATOM 3092 C CA . GLY B 1 141 ? 2.978 28.293 1.582 1.00 10.09 167 GLY B CA 1
ATOM 3093 C C . GLY B 1 141 ? 4.458 28.077 1.932 1.00 9.86 167 GLY B C 1
ATOM 3094 O O . GLY B 1 141 ? 5.186 29.024 2.190 1.00 11.49 167 GLY B O 1
ATOM 3095 N N . ASN B 1 142 ? 4.901 26.830 1.954 1.00 9.23 168 ASN B N 1
ATOM 3096 C CA . ASN B 1 142 ? 6.308 26.495 2.255 1.00 10.99 168 ASN B CA 1
ATOM 3097 C C . ASN B 1 142 ? 6.662 26.969 3.671 1.00 10.66 168 ASN B C 1
ATOM 3098 O O . ASN B 1 142 ? 7.734 27.497 3.898 1.00 12.95 168 ASN B O 1
ATOM 3103 N N . ASN B 1 143 ? 5.766 26.703 4.635 1.00 10.11 169 ASN B N 1
ATOM 3104 C CA . ASN B 1 143 ? 5.949 27.189 5.988 1.00 10.31 169 ASN B CA 1
ATOM 3105 C C . ASN B 1 143 ? 6.701 26.272 6.906 1.00 10.52 169 ASN B C 1
ATOM 3106 O O . ASN B 1 143 ? 7.023 26.682 8.016 1.00 10.92 169 ASN B O 1
ATOM 3111 N N . PHE B 1 144 ? 7.059 25.079 6.445 1.00 10.49 170 PHE B N 1
ATOM 3112 C CA . PHE B 1 144 ? 7.938 24.195 7.223 1.00 10.05 170 PHE B CA 1
ATOM 3113 C C . PHE B 1 144 ? 9.086 23.683 6.359 1.00 8.78 170 PHE B C 1
ATOM 3114 O O . PHE B 1 144 ? 9.081 23.879 5.143 1.00 10.79 170 PHE B O 1
ATOM 3122 N N . GLU B 1 145 ? 10.049 23.034 6.993 1.00 9.69 171 GLU B N 1
ATOM 3123 C CA . GLU B 1 145 ? 11.222 22.466 6.362 1.00 9.46 171 GLU B CA 1
ATOM 3124 C C . GLU B 1 145 ? 11.055 20.938 6.370 1.00 9.51 171 GLU B C 1
ATOM 3125 O O . GLU B 1 145 ? 10.717 20.346 7.401 1.00 10.70 171 GLU B O 1
ATOM 3131 N N . ILE B 1 146 ? 11.292 20.311 5.219 1.00 8.81 172 ILE B N 1
ATOM 3132 C CA . ILE B 1 146 ? 11.306 18.854 5.098 1.00 8.32 172 ILE B CA 1
ATOM 3133 C C . ILE B 1 146 ? 12.766 18.462 4.911 1.00 8.31 172 ILE B C 1
ATOM 3134 O O . ILE B 1 146 ? 13.391 18.875 3.914 1.00 11.54 172 ILE B O 1
ATOM 3139 N N . ALA B 1 147 ? 13.305 17.749 5.902 1.00 9.42 173 ALA B N 1
ATOM 3140 C CA . ALA B 1 147 ? 14.666 17.251 5.901 1.00 8.34 173 ALA B CA 1
ATOM 3141 C C . ALA B 1 147 ? 14.643 15.728 5.780 1.00 9.10 173 ALA B C 1
ATOM 3142 O O . ALA B 1 147 ? 13.611 15.100 5.952 1.00 8.61 173 ALA B O 1
ATOM 3144 N N . TYR B 1 148 ? 15.813 15.152 5.513 1.00 9.54 174 TYR B N 1
ATOM 3145 C CA . TYR B 1 148 ? 15.888 13.764 5.167 1.00 10.10 174 TYR B CA 1
ATOM 3146 C C . TYR B 1 148 ? 16.876 12.991 6.050 1.00 11.72 174 TYR B C 1
ATOM 3147 O O . TYR B 1 148 ? 17.911 13.534 6.485 1.00 13.08 174 TYR B O 1
ATOM 3156 N N . GLU B 1 149 ? 16.545 11.712 6.262 1.00 13.16 175 GLU B N 1
ATOM 3157 C CA A GLU B 1 149 ? 17.504 10.804 6.839 0.70 14.59 175 GLU B CA 1
ATOM 3158 C CA B GLU B 1 149 ? 17.460 10.743 6.837 0.30 14.39 175 GLU B CA 1
ATOM 3159 C C . GLU B 1 149 ? 18.744 10.752 5.985 1.00 15.04 175 GLU B C 1
ATOM 3160 O O . GLU B 1 149 ? 18.666 10.748 4.722 1.00 16.20 175 GLU B O 1
ATOM 3171 N N . GLY B 1 150 ? 19.912 10.746 6.621 1.00 18.62 176 GLY B N 1
ATOM 3172 C CA . GLY B 1 150 ? 21.146 10.619 5.874 1.00 22.10 176 GLY B CA 1
ATOM 3173 C C . GLY B 1 150 ? 21.334 9.186 5.382 1.00 17.83 176 GLY B C 1
ATOM 3174 O O . GLY B 1 150 ? 20.553 8.275 5.665 1.00 19.12 176 GLY B O 1
ATOM 3175 N N . GLN B 1 151 ? 22.412 8.997 4.648 1.00 20.07 177 GLN B N 1
ATOM 3176 C CA A GLN B 1 151 ? 22.831 7.669 4.225 0.60 21.65 177 GLN B CA 1
ATOM 3177 C CA B GLN B 1 151 ? 22.777 7.672 4.198 0.40 20.68 177 GLN B CA 1
ATOM 3178 C C . GLN B 1 151 ? 23.190 6.800 5.427 1.00 21.16 177 GLN B C 1
ATOM 3179 O O . GLN B 1 151 ? 23.721 7.299 6.446 1.00 26.02 177 GLN B O 1
ATOM 3190 N N . GLY B 1 152 ? 22.897 5.513 5.338 1.00 23.88 178 GLY B N 1
ATOM 3191 C CA . GLY B 1 152 ? 23.307 4.538 6.339 1.00 24.55 178 GLY B CA 1
ATOM 3192 C C . GLY B 1 152 ? 22.750 4.783 7.719 1.00 25.81 178 GLY B C 1
ATOM 3193 O O . GLY B 1 152 ? 23.363 4.486 8.731 1.00 33.36 178 GLY B O 1
ATOM 3194 N N . SER B 1 153 ? 21.599 5.401 7.777 1.00 28.43 179 SER B N 1
ATOM 3195 C CA . SER B 1 153 ? 21.190 6.016 9.043 1.00 32.38 179 SER B CA 1
ATOM 3196 C C . SER B 1 153 ? 19.716 5.756 9.233 1.00 29.00 179 SER B C 1
ATOM 3197 O O . SER B 1 153 ? 18.938 5.747 8.265 1.00 30.73 179 SER B O 1
ATOM 3200 N N . ASN B 1 154 ? 19.379 5.471 10.488 1.00 23.91 180 ASN B N 1
ATOM 3201 C CA . ASN B 1 154 ? 18.061 5.619 10.990 1.00 20.53 180 ASN B CA 1
ATOM 3202 C C . ASN B 1 154 ? 18.138 6.479 12.277 1.00 20.14 180 ASN B C 1
ATOM 3203 O O . ASN B 1 154 ? 18.175 5.949 13.392 1.00 26.75 180 ASN B O 1
ATOM 3208 N N . ASP B 1 155 ? 18.239 7.799 12.068 1.00 15.70 181 ASP B N 1
ATOM 3209 C CA A ASP B 1 155 ? 18.414 8.785 13.130 0.70 14.83 181 ASP B CA 1
ATOM 3210 C CA B ASP B 1 155 ? 18.399 8.755 13.158 0.30 15.24 181 ASP B CA 1
ATOM 3211 C C . ASP B 1 155 ? 17.109 9.493 13.533 1.00 13.31 181 ASP B C 1
ATOM 3212 O O . ASP B 1 155 ? 17.129 10.351 14.399 1.00 13.68 181 ASP B O 1
ATOM 3221 N N . THR B 1 156 ? 15.980 9.148 12.914 1.00 12.69 182 THR B N 1
ATOM 3222 C CA . THR B 1 156 ? 14.695 9.829 13.151 1.00 11.96 182 THR B CA 1
ATOM 3223 C C . THR B 1 156 ? 14.326 9.843 14.597 1.00 11.48 182 THR B C 1
ATOM 3224 O O . THR B 1 156 ? 14.015 10.923 15.109 1.00 11.25 182 THR B O 1
ATOM 3228 N N . ALA B 1 157 ? 14.293 8.683 15.266 1.00 12.94 183 ALA B N 1
ATOM 3229 C CA . ALA B 1 157 ? 13.891 8.665 16.674 1.00 11.77 183 ALA B CA 1
ATOM 3230 C C . ALA B 1 157 ? 14.784 9.567 17.521 1.00 11.42 183 ALA B C 1
ATOM 3231 O O . ALA B 1 157 ? 14.283 10.312 18.380 1.00 12.61 183 ALA B O 1
ATOM 3233 N N . ASN B 1 158 ? 16.096 9.477 17.331 1.00 12.56 184 ASN B N 1
ATOM 3234 C CA A ASN B 1 158 ? 17.035 10.340 18.056 0.60 12.10 184 ASN B CA 1
ATOM 3235 C CA B ASN B 1 158 ? 17.036 10.319 18.053 0.40 12.18 184 ASN B CA 1
ATOM 3236 C C . ASN B 1 158 ? 16.771 11.803 17.796 1.00 10.78 184 ASN B C 1
ATOM 3237 O O . ASN B 1 158 ? 16.847 12.639 18.696 1.00 12.11 184 ASN B O 1
ATOM 3246 N N . GLN B 1 159 ? 16.525 12.163 16.533 1.00 10.19 185 GLN B N 1
ATOM 3247 C CA . GLN B 1 159 ? 16.275 13.557 16.209 1.00 10.18 185 GLN B CA 1
ATOM 3248 C C . GLN B 1 159 ? 14.983 14.054 16.858 1.00 9.38 185 GLN B C 1
ATOM 3249 O O . GLN B 1 159 ? 14.886 15.216 17.259 1.00 9.69 185 GLN B O 1
ATOM 3255 N N . LEU B 1 160 ? 13.956 13.202 16.910 1.00 9.26 186 LEU B N 1
ATOM 3256 C CA . LEU B 1 160 ? 12.742 13.599 17.653 1.00 9.17 186 LEU B CA 1
ATOM 3257 C C . LEU B 1 160 ? 13.049 13.784 19.143 1.00 9.98 186 LEU B C 1
ATOM 3258 O O . LEU B 1 160 ? 12.614 14.755 19.760 1.00 10.77 186 LEU B O 1
ATOM 3263 N N . LYS B 1 161 ? 13.827 12.854 19.713 1.00 10.22 187 LYS B N 1
ATOM 3264 C CA A LYS B 1 161 ? 14.216 12.926 21.126 0.60 10.15 187 LYS B CA 1
ATOM 3265 C CA B LYS B 1 161 ? 14.130 12.973 21.145 0.40 10.67 187 LYS B CA 1
ATOM 3266 C C . LYS B 1 161 ? 14.873 14.251 21.472 1.00 11.66 187 LYS B C 1
ATOM 3267 O O . LYS B 1 161 ? 14.568 14.867 22.486 1.00 13.46 187 LYS B O 1
ATOM 3278 N N . THR B 1 162 ? 15.846 14.629 20.666 1.00 11.45 188 THR B N 1
ATOM 3279 C CA . THR B 1 162 ? 16.656 15.803 20.985 1.00 10.10 188 THR B CA 1
ATOM 3280 C C . THR B 1 162 ? 15.957 17.120 20.634 1.00 10.40 188 THR B C 1
ATOM 3281 O O . THR B 1 162 ? 16.373 18.184 21.085 1.00 11.50 188 THR B O 1
ATOM 3285 N N . GLY B 1 163 ? 14.962 17.063 19.758 1.00 10.13 189 GLY B N 1
ATOM 3286 C CA . GLY B 1 163 ? 14.344 18.242 19.203 1.00 10.18 189 GLY B CA 1
ATOM 3287 C C . GLY B 1 163 ? 14.995 18.751 17.932 1.00 9.16 189 GLY B C 1
ATOM 3288 O O . GLY B 1 163 ? 14.581 19.786 17.397 1.00 11.02 189 GLY B O 1
ATOM 3289 N N . ARG B 1 164 ? 15.993 18.041 17.415 1.00 10.05 190 ARG B N 1
ATOM 3290 C CA . ARG B 1 164 ? 16.547 18.428 16.102 1.00 9.98 190 ARG B CA 1
ATOM 3291 C C . ARG B 1 164 ? 15.456 18.327 15.036 1.00 10.17 190 ARG B C 1
ATOM 3292 O O . ARG B 1 164 ? 15.455 19.118 14.101 1.00 10.89 190 ARG B O 1
ATOM 3300 N N . ALA B 1 165 ? 14.546 17.374 15.161 1.00 9.41 191 ALA B N 1
ATOM 3301 C CA . ALA B 1 165 ? 13.359 17.272 14.298 1.00 9.48 191 ALA B CA 1
ATOM 3302 C C . ALA B 1 165 ? 12.133 17.466 15.208 1.00 9.27 191 ALA B C 1
ATOM 3303 O O . ALA B 1 165 ? 12.075 16.925 16.325 1.00 11.08 191 ALA B O 1
ATOM 3305 N N . ASP B 1 166 ? 11.161 18.228 14.725 1.00 9.22 192 ASP B N 1
ATOM 3306 C CA . ASP B 1 166 ? 9.898 18.466 15.410 1.00 9.63 192 ASP B CA 1
ATOM 3307 C C . ASP B 1 166 ? 8.861 17.365 15.178 1.00 9.95 192 ASP B C 1
ATOM 3308 O O . ASP B 1 166 ? 7.942 17.178 15.989 1.00 10.03 192 ASP B O 1
ATOM 3313 N N . ALA B 1 167 ? 8.988 16.651 14.062 1.00 8.82 193 ALA B N 1
ATOM 3314 C CA . ALA B 1 167 ? 8.008 15.664 13.687 1.00 8.87 193 ALA B CA 1
ATOM 3315 C C . ALA B 1 167 ? 8.606 14.793 12.591 1.00 7.77 193 ALA B C 1
ATOM 3316 O O . ALA B 1 167 ? 9.626 15.152 11.994 1.00 8.38 193 ALA B O 1
ATOM 3318 N N . THR B 1 168 ? 7.921 13.697 12.291 1.00 8.50 194 THR B N 1
ATOM 3319 C CA . THR B 1 168 ? 8.174 12.847 11.143 1.00 9.55 194 THR B CA 1
ATOM 3320 C C . THR B 1 168 ? 6.808 12.410 10.562 1.00 8.48 194 THR B C 1
ATOM 3321 O O . THR B 1 168 ? 5.744 12.942 10.961 1.00 8.91 194 THR B O 1
ATOM 3325 N N . ILE B 1 169 ? 6.815 11.472 9.627 1.00 9.63 195 ILE B N 1
ATOM 3326 C CA . ILE B 1 169 ? 5.601 10.894 9.064 1.00 8.64 195 ILE B CA 1
ATOM 3327 C C . ILE B 1 169 ? 5.805 9.392 9.115 1.00 8.75 195 ILE B C 1
ATOM 3328 O O . ILE B 1 169 ? 6.839 8.873 8.701 1.00 11.13 195 ILE B O 1
ATOM 3333 N N . SER B 1 170 ? 4.822 8.679 9.607 1.00 9.19 196 SER B N 1
ATOM 3334 C CA . SER B 1 170 ? 4.980 7.242 9.754 1.00 8.81 196 SER B CA 1
ATOM 3335 C C . SER B 1 170 ? 3.593 6.556 9.796 1.00 9.73 196 SER B C 1
ATOM 3336 O O . SER B 1 170 ? 2.578 7.167 9.494 1.00 11.49 196 SER B O 1
ATOM 3339 N N . THR B 1 171 ? 3.610 5.274 10.113 1.00 10.13 197 THR B N 1
ATOM 3340 C CA . THR B 1 171 ? 2.394 4.478 10.120 1.00 9.91 197 THR B CA 1
ATOM 3341 C C . THR B 1 171 ? 2.274 3.771 11.474 1.00 10.53 197 THR B C 1
ATOM 3342 O O . THR B 1 171 ? 3.280 3.388 12.047 1.00 10.34 197 THR B O 1
ATOM 3346 N N . PRO B 1 172 ? 1.035 3.513 11.965 1.00 10.58 198 PRO B N 1
ATOM 3347 C CA . PRO B 1 172 ? 0.918 2.915 13.307 1.00 11.16 198 PRO B CA 1
ATOM 3348 C C . PRO B 1 172 ? 1.670 1.616 13.588 1.00 11.01 198 PRO B C 1
ATOM 3349 O O . PRO B 1 172 ? 2.212 1.477 14.678 1.00 12.00 198 PRO B O 1
ATOM 3353 N N . PHE B 1 173 ? 1.773 0.683 12.638 1.00 12.23 199 PHE B N 1
ATOM 3354 C CA . PHE B 1 173 ? 2.473 -0.572 12.994 1.00 11.69 199 PHE B CA 1
ATOM 3355 C C . PHE B 1 173 ? 3.903 -0.274 13.348 1.00 11.58 199 PHE B C 1
ATOM 3356 O O . PHE B 1 173 ? 4.501 -0.917 14.207 1.00 12.16 199 PHE B O 1
ATOM 3364 N N . ALA B 1 174 ? 4.483 0.689 12.626 1.00 10.52 200 ALA B N 1
ATOM 3365 C CA . ALA B 1 174 ? 5.915 1.008 12.808 1.00 11.02 200 ALA B CA 1
ATOM 3366 C C . ALA B 1 174 ? 6.109 1.798 14.101 1.00 10.84 200 ALA B C 1
ATOM 3367 O O . ALA B 1 174 ? 7.039 1.548 14.885 1.00 11.51 200 ALA B O 1
ATOM 3369 N N . VAL B 1 175 ? 5.199 2.741 14.358 1.00 11.16 201 VAL B N 1
ATOM 3370 C CA . VAL B 1 175 ? 5.248 3.535 15.588 1.00 12.46 201 VAL B CA 1
ATOM 3371 C C . VAL B 1 175 ? 5.094 2.585 16.780 1.00 13.31 201 VAL B C 1
ATOM 3372 O O . VAL B 1 175 ? 5.837 2.678 17.766 1.00 14.57 201 VAL B O 1
ATOM 3376 N N . ASP B 1 176 ? 4.139 1.661 16.698 1.00 12.66 202 ASP B N 1
ATOM 3377 C CA . ASP B 1 176 ? 3.898 0.748 17.835 1.00 13.49 202 ASP B CA 1
ATOM 3378 C C . ASP B 1 176 ? 5.113 -0.120 18.118 1.00 13.89 202 ASP B C 1
ATOM 3379 O O . ASP B 1 176 ? 5.510 -0.358 19.278 1.00 14.11 202 ASP B O 1
ATOM 3384 N N . PHE B 1 177 ? 5.741 -0.620 17.063 1.00 12.47 203 PHE B N 1
ATOM 3385 C CA . PHE B 1 177 ? 6.935 -1.440 17.274 1.00 13.19 203 PHE B CA 1
ATOM 3386 C C . PHE B 1 177 ? 8.084 -0.633 17.887 1.00 15.70 203 PHE B C 1
ATOM 3387 O O . PHE B 1 177 ? 8.757 -1.099 18.787 1.00 17.48 203 PHE B O 1
ATOM 3395 N N . GLN B 1 178 ? 8.279 0.589 17.421 1.00 13.65 204 GLN B N 1
ATOM 3396 C CA . GLN B 1 178 ? 9.272 1.495 18.003 1.00 16.38 204 GLN B CA 1
ATOM 3397 C C . GLN B 1 178 ? 9.061 1.648 19.517 1.00 15.47 204 GLN B C 1
ATOM 3398 O O . GLN B 1 178 ? 9.973 1.546 20.317 1.00 18.44 204 GLN B O 1
ATOM 3404 N N . ASN B 1 179 ? 7.833 1.917 19.885 1.00 13.56 205 ASN B N 1
ATOM 3405 C CA . ASN B 1 179 ? 7.492 2.132 21.279 1.00 15.79 205 ASN B CA 1
ATOM 3406 C C . ASN B 1 179 ? 7.729 0.905 22.137 1.00 19.53 205 ASN B C 1
ATOM 3407 O O . ASN B 1 179 ? 8.015 1.040 23.313 1.00 21.38 205 ASN B O 1
ATOM 3412 N N . LYS B 1 180 ? 7.558 -0.283 21.570 1.00 17.99 206 LYS B N 1
ATOM 3413 C CA A LYS B 1 180 ? 7.800 -1.532 22.307 0.60 19.31 206 LYS B CA 1
ATOM 3414 C CA B LYS B 1 180 ? 7.809 -1.539 22.299 0.40 20.04 206 LYS B CA 1
ATOM 3415 C C . LYS B 1 180 ? 9.287 -1.712 22.580 1.00 25.40 206 LYS B C 1
ATOM 3416 O O . LYS B 1 180 ? 9.655 -2.274 23.606 1.00 32.20 206 LYS B O 1
ATOM 3427 N N . THR B 1 181 ? 10.108 -1.263 21.616 1.00 29.06 207 THR B N 1
ATOM 3428 C CA . THR B 1 181 ? 11.534 -1.596 21.532 1.00 26.39 207 THR B CA 1
ATOM 3429 C C . THR B 1 181 ? 12.460 -0.430 21.821 1.00 31.92 207 THR B C 1
ATOM 3430 O O . THR B 1 181 ? 13.671 -0.582 21.725 1.00 38.98 207 THR B O 1
ATOM 3434 N N . SER B 1 182 ? 11.901 0.723 22.192 1.00 28.85 208 SER B N 1
ATOM 3435 C CA . SER B 1 182 ? 12.685 1.953 22.370 1.00 23.38 208 SER B CA 1
ATOM 3436 C C . SER B 1 182 ? 12.210 2.732 23.609 1.00 22.13 208 SER B C 1
ATOM 3437 O O . SER B 1 182 ? 11.026 2.740 23.959 1.00 33.55 208 SER B O 1
ATOM 3440 N N . ALA B 1 183 ? 13.146 3.410 24.286 1.00 26.04 209 ALA B N 1
ATOM 3441 C CA . ALA B 1 183 ? 12.777 4.350 25.358 1.00 28.99 209 ALA B CA 1
ATOM 3442 C C . ALA B 1 183 ? 12.221 5.665 24.747 1.00 25.26 209 ALA B C 1
ATOM 3443 O O . ALA B 1 183 ? 11.594 6.482 25.469 1.00 21.71 209 ALA B O 1
ATOM 3445 N N . ILE B 1 184 ? 12.442 5.861 23.430 1.00 26.53 210 ILE B N 1
ATOM 3446 C CA . ILE B 1 184 ? 11.943 7.040 22.719 1.00 20.05 210 ILE B CA 1
ATOM 3447 C C . ILE B 1 184 ? 10.520 6.671 22.296 1.00 20.80 210 ILE B C 1
ATOM 3448 O O . ILE B 1 184 ? 10.320 5.837 21.317 1.00 27.48 210 ILE B O 1
ATOM 3453 N N . LYS B 1 185 ? 9.554 7.284 22.958 1.00 20.40 211 LYS B N 1
ATOM 3454 C CA . LYS B 1 185 ? 8.083 7.033 22.618 1.00 19.91 211 LYS B CA 1
ATOM 3455 C C . LYS B 1 185 ? 7.510 8.111 21.705 1.00 17.29 211 LYS B C 1
ATOM 3456 O O . LYS B 1 185 ? 7.605 9.316 21.985 1.00 17.48 211 LYS B O 1
ATOM 3462 N N . GLU B 1 186 ? 6.845 7.630 20.667 1.00 13.32 212 GLU B N 1
ATOM 3463 C CA . GLU B 1 186 ? 6.302 8.422 19.610 1.00 12.67 212 GLU B CA 1
ATOM 3464 C C . GLU B 1 186 ? 4.784 8.206 19.582 1.00 11.68 212 GLU B C 1
ATOM 3465 O O . GLU B 1 186 ? 4.249 7.213 20.155 1.00 14.36 212 GLU B O 1
ATOM 3471 N N . LYS B 1 187 ? 4.076 9.095 18.904 1.00 12.08 213 LYS B N 1
ATOM 3472 C CA . LYS B 1 187 ? 2.658 8.904 18.680 1.00 11.95 213 LYS B CA 1
ATOM 3473 C C . LYS B 1 187 ? 2.265 9.498 17.340 1.00 11.78 213 LYS B C 1
ATOM 3474 O O . LYS B 1 187 ? 2.847 10.506 16.897 1.00 11.77 213 LYS B O 1
ATOM 3480 N N . VAL B 1 188 ? 1.266 8.904 16.706 1.00 11.69 214 VAL B N 1
ATOM 3481 C CA . VAL B 1 188 ? 0.613 9.512 15.584 1.00 11.02 214 VAL B CA 1
ATOM 3482 C C . VAL B 1 188 ? -0.375 10.608 16.034 1.00 12.01 214 VAL B C 1
ATOM 3483 O O . VAL B 1 188 ? -0.996 10.502 17.107 1.00 15.10 214 VAL B O 1
ATOM 3487 N N . VAL B 1 189 ? -0.489 11.667 15.249 1.00 12.13 215 VAL B N 1
ATOM 3488 C CA . VAL B 1 189 ? -1.447 12.741 15.491 1.00 12.92 215 VAL B CA 1
ATOM 3489 C C . VAL B 1 189 ? -2.112 13.120 14.196 1.00 14.04 215 VAL B C 1
ATOM 3490 O O . VAL B 1 189 ? -1.604 12.813 13.127 1.00 14.66 215 VAL B O 1
ATOM 3494 N N . GLY B 1 190 ? -3.251 13.794 14.296 1.00 15.54 216 GLY B N 1
ATOM 3495 C CA . GLY B 1 190 ? -3.928 14.294 13.142 1.00 13.93 216 GLY B CA 1
ATOM 3496 C C . GLY B 1 190 ? -4.607 13.242 12.311 1.00 13.18 216 GLY B C 1
ATOM 3497 O O . GLY B 1 190 ? -4.704 12.088 12.689 1.00 14.72 216 GLY B O 1
ATOM 3498 N N . ASP B 1 191 ? -5.070 13.689 11.168 1.00 13.56 217 ASP B N 1
ATOM 3499 C CA . ASP B 1 191 ? -5.853 12.868 10.284 1.00 14.31 217 ASP B CA 1
ATOM 3500 C C . ASP B 1 191 ? -4.901 11.987 9.456 1.00 12.48 217 ASP B C 1
ATOM 3501 O O . ASP B 1 191 ? -3.700 12.292 9.262 1.00 13.70 217 ASP B O 1
ATOM 3506 N N . VAL B 1 192 ? -5.427 10.880 8.990 1.00 12.81 218 VAL B N 1
ATOM 3507 C CA . VAL B 1 192 ? -4.700 10.067 8.023 1.00 12.23 218 VAL B CA 1
ATOM 3508 C C . VAL B 1 192 ? -4.461 10.935 6.774 1.00 11.47 218 VAL B C 1
ATOM 3509 O O . VAL B 1 192 ? -5.393 11.503 6.163 1.00 13.11 218 VAL B O 1
ATOM 3513 N N . LEU B 1 193 ? -3.203 10.983 6.373 1.00 10.47 219 LEU B N 1
ATOM 3514 C CA . LEU B 1 193 ? -2.720 11.816 5.281 1.00 10.50 219 LEU B CA 1
ATOM 3515 C C . LEU B 1 193 ? -2.642 11.083 3.952 1.00 11.08 219 LEU B C 1
ATOM 3516 O O . LEU B 1 193 ? -2.585 11.718 2.886 1.00 12.71 219 LEU B O 1
ATOM 3521 N N . SER B 1 194 ? -2.591 9.751 4.016 1.00 10.90 220 SER B N 1
ATOM 3522 C CA A SER B 1 194 ? -2.573 8.900 2.806 0.60 11.81 220 SER B CA 1
ATOM 3523 C CA B SER B 1 194 ? -2.456 8.885 2.812 0.40 11.37 220 SER B CA 1
ATOM 3524 C C . SER B 1 194 ? -2.824 7.481 3.251 1.00 11.26 220 SER B C 1
ATOM 3525 O O . SER B 1 194 ? -2.538 7.129 4.405 1.00 11.45 220 SER B O 1
ATOM 3530 N N . ASN B 1 195 ? -3.425 6.682 2.350 1.00 10.83 221 ASN B N 1
ATOM 3531 C CA . ASN B 1 195 ? -3.820 5.334 2.698 1.00 11.34 221 ASN B CA 1
ATOM 3532 C C . ASN B 1 195 ? -3.544 4.331 1.587 1.00 11.85 221 ASN B C 1
ATOM 3533 O O . ASN B 1 195 ? -4.413 3.545 1.224 1.00 14.06 221 ASN B O 1
ATOM 3538 N N . ALA B 1 196 ? -2.311 4.343 1.102 1.00 11.48 222 ALA B N 1
ATOM 3539 C CA . ALA B 1 196 ? -1.862 3.462 0.056 1.00 11.39 222 ALA B CA 1
ATOM 3540 C C . ALA B 1 196 ? -1.619 2.050 0.606 1.00 11.14 222 ALA B C 1
ATOM 3541 O O . ALA B 1 196 ? -1.288 1.855 1.781 1.00 12.97 222 ALA B O 1
ATOM 3543 N N . LYS B 1 197 ? -1.806 1.074 -0.268 1.00 11.42 223 LYS B N 1
ATOM 3544 C CA . LYS B 1 197 ? -1.373 -0.283 -0.010 1.00 10.52 223 LYS B CA 1
ATOM 3545 C C . LYS B 1 197 ? 0.044 -0.486 -0.495 1.00 9.72 223 LYS B C 1
ATOM 3546 O O . LYS B 1 197 ? 0.566 0.289 -1.311 1.00 9.99 223 LYS B O 1
ATOM 3552 N N . VAL B 1 198 ? 0.627 -1.566 0.015 1.00 9.72 224 VAL B N 1
ATOM 3553 C CA . VAL B 1 198 ? 2.019 -1.949 -0.233 1.00 9.76 224 VAL B CA 1
ATOM 3554 C C . VAL B 1 198 ? 2.098 -3.079 -1.239 1.00 9.73 224 VAL B C 1
ATOM 3555 O O . VAL B 1 198 ? 1.399 -4.101 -1.110 1.00 11.08 224 VAL B O 1
ATOM 3559 N N . TYR B 1 199 ? 2.979 -2.909 -2.208 1.00 9.83 225 TYR B N 1
ATOM 3560 C CA . TYR B 1 199 ? 3.233 -3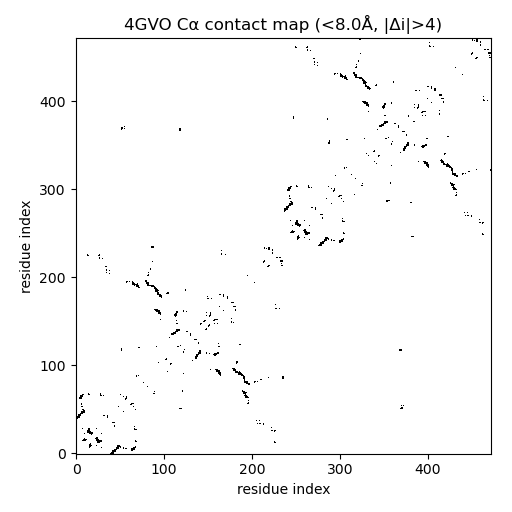.897 -3.258 1.00 9.69 225 TYR B CA 1
ATOM 3561 C C . TYR B 1 199 ? 4.708 -3.942 -3.577 1.00 9.02 225 TYR B C 1
ATOM 3562 O O . TYR B 1 199 ? 5.488 -3.034 -3.187 1.00 10.01 225 TYR B O 1
ATOM 3571 N N . PHE B 1 200 ? 5.107 -4.935 -4.377 1.00 9.15 226 PHE B N 1
ATOM 3572 C CA . PHE B 1 200 ? 6.450 -4.916 -4.965 1.00 9.54 226 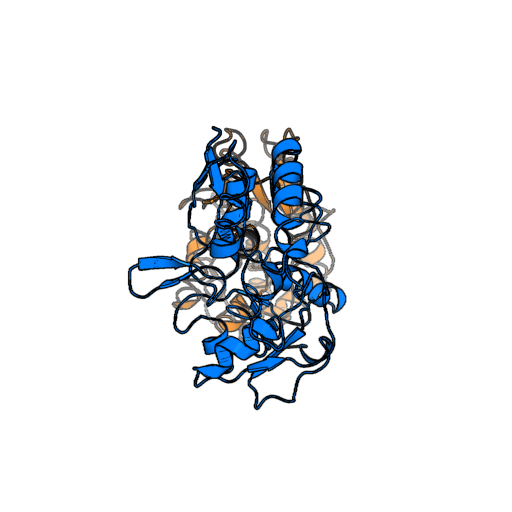PHE B CA 1
ATOM 3573 C C . PHE B 1 200 ? 6.483 -3.970 -6.147 1.00 10.65 226 PHE B C 1
ATOM 3574 O O . PHE B 1 200 ? 5.455 -3.770 -6.804 1.00 11.50 226 PHE B O 1
ATOM 3582 N N . MET B 1 201 ? 7.674 -3.376 -6.396 1.00 9.46 227 MET B N 1
ATOM 3583 C CA . MET B 1 201 ? 7.874 -2.544 -7.544 1.00 10.16 227 MET B CA 1
ATOM 3584 C C . MET B 1 201 ? 8.849 -3.208 -8.490 1.00 10.31 227 MET B C 1
ATOM 3585 O O . MET B 1 201 ? 9.873 -3.737 -8.052 1.00 11.06 227 MET B O 1
ATOM 3590 N N . LEU B 1 202 ? 8.554 -3.071 -9.783 1.00 11.09 228 LEU B N 1
ATOM 3591 C CA . LEU B 1 202 ? 9.349 -3.707 -10.857 1.00 12.40 228 LEU B CA 1
ATOM 3592 C C . LEU B 1 202 ? 9.511 -2.711 -12.018 1.00 14.30 228 LEU B C 1
ATOM 3593 O O . LEU B 1 202 ? 8.810 -1.709 -12.092 1.00 14.06 228 LEU B O 1
ATOM 3598 N N . GLY B 1 203 ? 10.434 -2.976 -12.944 1.00 16.00 229 GLY B N 1
ATOM 3599 C CA . GLY B 1 203 ? 10.453 -2.265 -14.214 1.00 15.80 229 GLY B CA 1
ATOM 3600 C C . GLY B 1 203 ? 9.198 -2.542 -15.028 1.00 15.09 229 GLY B C 1
ATOM 3601 O O . GLY B 1 203 ? 8.594 -3.631 -14.934 1.00 16.10 229 GLY B O 1
ATOM 3602 N N . LYS B 1 204 ? 8.798 -1.595 -15.864 1.00 16.55 230 LYS B N 1
ATOM 3603 C CA . LYS B 1 204 ? 7.550 -1.740 -16.616 1.00 18.72 230 LYS B CA 1
ATOM 3604 C C . LYS B 1 204 ? 7.588 -2.921 -17.582 1.00 18.89 230 LYS B C 1
ATOM 3605 O O . LYS B 1 204 ? 6.546 -3.451 -17.963 1.00 24.72 230 LYS B O 1
ATOM 3611 N N . ASP B 1 205 ? 8.776 -3.363 -17.982 1.00 19.51 231 ASP B N 1
ATOM 3612 C CA A ASP B 1 205 ? 8.753 -4.471 -18.918 0.70 22.20 231 ASP B CA 1
ATOM 3613 C CA B ASP B 1 205 ? 8.979 -4.490 -18.907 0.30 19.79 231 ASP B CA 1
ATOM 3614 C C . ASP B 1 205 ? 8.779 -5.853 -18.255 1.00 21.76 231 ASP B C 1
ATOM 3615 O O . ASP B 1 205 ? 8.666 -6.879 -18.958 1.00 26.38 231 ASP B O 1
ATOM 3624 N N . GLU B 1 206 ? 8.758 -5.879 -16.917 1.00 17.98 232 GLU B N 1
ATOM 3625 C CA . GLU B 1 206 ? 8.825 -7.149 -16.164 1.00 16.41 232 GLU B CA 1
ATOM 3626 C C . GLU B 1 206 ? 7.433 -7.713 -15.813 1.00 16.68 232 GLU B C 1
ATOM 3627 O O . GLU B 1 206 ? 7.185 -8.222 -14.711 1.00 16.07 232 GLU B O 1
ATOM 3633 N N . THR B 1 207 ? 6.554 -7.692 -16.793 1.00 17.46 233 THR B N 1
ATOM 3634 C CA A THR B 1 207 ? 5.187 -8.204 -16.681 0.60 17.05 233 THR B CA 1
ATOM 3635 C CA B THR B 1 207 ? 5.192 -8.196 -16.603 0.40 16.74 233 THR B CA 1
ATOM 3636 C C . THR B 1 207 ? 5.131 -9.708 -16.307 1.00 16.87 233 THR B C 1
ATOM 3637 O O . THR B 1 207 ? 4.308 -10.128 -15.496 1.00 16.49 233 THR B O 1
ATOM 3644 N N . LYS B 1 208 ? 5.998 -10.523 -16.914 1.00 17.76 234 LYS B N 1
ATOM 3645 C CA . LYS B 1 208 ? 6.015 -11.962 -16.622 1.00 16.23 234 LYS B CA 1
ATOM 3646 C C . LYS B 1 208 ? 6.399 -12.219 -15.161 1.00 16.20 234 LYS B C 1
ATOM 3647 O O . LYS B 1 208 ? 5.716 -12.959 -14.464 1.00 17.52 234 LYS B O 1
ATOM 3653 N N . LEU B 1 209 ? 7.483 -11.590 -14.694 1.00 15.73 235 LEU B N 1
ATOM 3654 C CA . LEU B 1 209 ? 7.946 -11.766 -13.321 1.00 14.43 235 LEU B CA 1
ATOM 3655 C C . LEU B 1 209 ? 6.863 -11.267 -12.374 1.00 14.00 235 LEU B C 1
ATOM 3656 O O . LEU B 1 209 ? 6.589 -11.878 -11.376 1.00 15.32 235 LEU B O 1
ATOM 3661 N N . SER B 1 210 ? 6.277 -10.120 -12.669 1.00 14.62 236 SER B N 1
ATOM 3662 C CA . SER B 1 210 ? 5.205 -9.606 -11.832 1.00 14.57 236 SER B CA 1
ATOM 3663 C C . SER B 1 210 ? 4.038 -10.584 -11.661 1.00 13.86 236 SER B C 1
ATOM 3664 O O . SER B 1 210 ? 3.520 -10.763 -10.540 1.00 13.77 236 SER B O 1
ATOM 3667 N N . LYS B 1 211 ? 3.621 -11.199 -12.775 1.00 12.96 237 LYS B N 1
ATOM 3668 C CA A LYS B 1 211 ? 2.546 -12.194 -12.754 0.60 14.93 237 LYS B CA 1
ATOM 3669 C CA B LYS B 1 211 ? 2.550 -12.189 -12.751 0.40 14.77 237 LYS B CA 1
ATOM 3670 C C . LYS B 1 211 ? 2.946 -13.400 -11.889 1.00 14.49 237 LYS B C 1
ATOM 3671 O O . LYS B 1 211 ? 2.151 -13.890 -11.092 1.00 13.82 237 LYS B O 1
ATOM 3682 N N . LYS B 1 212 ? 4.181 -13.866 -12.033 1.00 13.96 238 LYS B N 1
ATOM 3683 C CA . LYS B 1 212 ? 4.683 -14.988 -11.209 1.00 14.43 238 LYS B CA 1
ATOM 3684 C C . LYS B 1 212 ? 4.711 -14.648 -9.742 1.00 11.50 238 LYS B C 1
ATOM 3685 O O . LYS B 1 212 ? 4.312 -15.455 -8.903 1.00 12.93 238 LYS B O 1
ATOM 3691 N N . VAL B 1 213 ? 5.142 -13.422 -9.429 1.00 12.03 239 VAL B N 1
ATOM 3692 C CA . VAL B 1 213 ? 5.144 -12.971 -8.035 1.00 12.21 239 VAL B CA 1
ATOM 3693 C C . VAL B 1 213 ? 3.714 -12.977 -7.470 1.00 11.64 239 VAL B C 1
ATOM 3694 O O . VAL B 1 213 ? 3.484 -13.397 -6.327 1.00 12.38 239 VAL B O 1
ATOM 3698 N N . ASP B 1 214 ? 2.754 -12.482 -8.245 1.00 12.21 240 ASP B N 1
ATOM 3699 C CA . ASP B 1 214 ? 1.346 -12.500 -7.821 1.00 12.93 240 ASP B CA 1
ATOM 3700 C C . ASP B 1 214 ? 0.808 -13.906 -7.595 1.00 13.25 240 ASP B C 1
ATOM 3701 O O . ASP B 1 214 ? 0.054 -14.131 -6.663 1.00 13.82 240 ASP B O 1
ATOM 3706 N N . GLU B 1 215 ? 1.201 -14.845 -8.457 1.00 14.01 241 GLU B N 1
ATOM 3707 C CA . GLU B 1 215 ? 0.762 -16.261 -8.289 1.00 14.06 241 GLU B CA 1
ATOM 3708 C C . GLU B 1 215 ? 1.290 -16.821 -6.970 1.00 11.54 241 GLU B C 1
ATOM 3709 O O . GLU B 1 215 ? 0.546 -17.395 -6.165 1.00 13.55 241 GLU B O 1
ATOM 3715 N N . ALA B 1 216 ? 2.562 -16.564 -6.696 1.00 13.34 242 ALA B N 1
ATOM 3716 C CA . ALA B 1 216 ? 3.200 -17.047 -5.453 1.00 12.43 242 ALA B CA 1
ATOM 3717 C C . ALA B 1 216 ? 2.542 -16.391 -4.239 1.00 11.58 242 ALA B C 1
ATOM 3718 O O . ALA B 1 216 ? 2.226 -17.046 -3.248 1.00 11.88 242 ALA B O 1
ATOM 3720 N N . LEU B 1 217 ? 2.379 -15.071 -4.316 1.00 12.89 243 LEU B N 1
ATOM 3721 C CA . LEU B 1 217 ? 1.769 -14.321 -3.229 1.00 12.69 243 LEU B CA 1
ATOM 3722 C C . LEU B 1 217 ? 0.330 -14.790 -2.969 1.00 11.14 243 LEU B C 1
ATOM 3723 O O . LEU B 1 217 ? -0.043 -14.980 -1.808 1.00 12.79 243 LEU B O 1
ATOM 3728 N N . GLN B 1 218 ? -0.442 -15.043 -4.032 1.00 12.31 244 GLN B N 1
ATOM 3729 C CA . GLN B 1 218 ? -1.821 -15.506 -3.853 1.00 12.93 244 GLN B CA 1
ATOM 3730 C C . GLN B 1 218 ? -1.810 -16.885 -3.157 1.00 12.97 244 GLN B C 1
ATOM 3731 O O . GLN B 1 218 ? -2.614 -17.136 -2.298 1.00 14.65 244 GLN B O 1
ATOM 3737 N N . SER B 1 219 ? -0.853 -17.752 -3.504 1.00 13.46 245 SER B N 1
ATOM 3738 C CA A SER B 1 219 ? -0.751 -19.048 -2.854 0.60 13.58 245 SER B CA 1
ATOM 3739 C CA B SER B 1 219 ? -0.767 -19.055 -2.850 0.40 13.04 245 SER B CA 1
ATOM 3740 C C . SER B 1 219 ? -0.399 -18.905 -1.360 1.00 12.38 245 SER B C 1
ATOM 3741 O O . SER B 1 219 ? -0.848 -19.680 -0.514 1.00 14.38 245 SER B O 1
ATOM 3746 N N . ILE B 1 220 ? 0.451 -17.918 -1.050 1.00 13.20 246 ILE B N 1
ATOM 3747 C CA . ILE B 1 220 ? 0.849 -17.585 0.331 1.00 12.37 246 ILE B CA 1
ATOM 3748 C C . ILE B 1 220 ? -0.331 -17.040 1.135 1.00 13.04 246 ILE B C 1
ATOM 3749 O O . ILE B 1 220 ? -0.483 -17.316 2.319 1.00 14.26 246 ILE B O 1
ATOM 3754 N N . ILE B 1 221 ? -1.183 -16.261 0.496 1.00 14.10 247 ILE B N 1
ATOM 3755 C CA . ILE B 1 221 ? -2.409 -15.813 1.151 1.00 14.67 247 ILE B CA 1
ATOM 3756 C C . ILE B 1 221 ? -3.351 -16.992 1.377 1.00 14.06 247 ILE B C 1
ATOM 3757 O O . ILE B 1 221 ? -3.836 -17.192 2.488 1.00 14.64 247 ILE B O 1
ATOM 3762 N N . ASP B 1 222 ? -3.533 -17.794 0.336 1.00 13.42 248 ASP B N 1
ATOM 3763 C CA . ASP B 1 222 ? -4.566 -18.823 0.349 1.00 16.65 248 ASP B CA 1
ATOM 3764 C C . ASP B 1 222 ? -4.327 -19.941 1.343 1.00 16.01 248 ASP B C 1
ATOM 3765 O O . ASP B 1 222 ? -5.296 -20.509 1.859 1.00 18.61 248 ASP B O 1
ATOM 3770 N N . ASP B 1 223 ? -3.055 -20.261 1.620 1.00 16.18 249 ASP B N 1
ATOM 3771 C CA . ASP B 1 223 ? -2.741 -21.304 2.604 1.00 17.31 249 ASP B CA 1
ATOM 3772 C C . ASP B 1 223 ? -2.563 -20.790 4.031 1.00 16.89 249 ASP B C 1
ATOM 3773 O O . ASP B 1 223 ? -2.222 -21.557 4.929 1.00 18.38 249 ASP B O 1
ATOM 3778 N N . GLY B 1 224 ? -2.816 -19.488 4.228 1.00 16.11 250 GLY B N 1
ATOM 3779 C CA . GLY B 1 224 ? -2.674 -18.850 5.522 1.00 15.24 250 GLY B CA 1
ATOM 3780 C C . GLY B 1 224 ? -1.287 -18.378 5.938 1.00 12.71 250 GLY B C 1
ATOM 3781 O O . GLY B 1 224 ? -1.087 -17.910 7.099 1.00 15.34 250 GLY B O 1
ATOM 3782 N N . THR B 1 225 ? -0.347 -18.486 5.024 1.00 13.84 251 THR B N 1
ATOM 3783 C CA . THR B 1 225 ? 1.031 -18.111 5.322 1.00 14.07 251 THR B CA 1
ATOM 3784 C C . THR B 1 225 ? 1.166 -16.590 5.540 1.00 13.38 251 THR B C 1
ATOM 3785 O O . THR B 1 225 ? 1.896 -16.155 6.463 1.00 15.20 251 THR B O 1
ATOM 3789 N N . LEU B 1 226 ? 0.434 -15.781 4.776 1.00 12.02 252 LEU B N 1
ATOM 3790 C CA . LEU B 1 226 ? 0.594 -14.339 4.942 1.00 13.71 252 LEU B CA 1
ATOM 3791 C C . LEU B 1 226 ? 0.019 -13.903 6.243 1.00 12.98 252 LEU B C 1
ATOM 3792 O O . LEU B 1 226 ? 0.552 -13.012 6.877 1.00 12.84 252 LEU B O 1
ATOM 3797 N N . LYS B 1 227 ? -1.072 -14.525 6.693 1.00 13.29 253 LYS B N 1
ATOM 3798 C CA . LYS B 1 227 ? -1.596 -14.221 8.035 1.00 13.25 253 LYS B CA 1
ATOM 3799 C C . LYS B 1 227 ? -0.555 -14.507 9.122 1.00 13.52 253 LYS B C 1
ATOM 3800 O O . LYS B 1 227 ? -0.313 -13.675 10.009 1.00 13.93 253 LYS B O 1
ATOM 3806 N N . LYS B 1 228 ? 0.124 -15.641 9.019 1.00 13.74 254 LYS B N 1
ATOM 3807 C CA . LYS B 1 228 ? 1.164 -15.970 9.995 1.00 15.00 254 LYS B CA 1
ATOM 3808 C C . LYS B 1 228 ? 2.388 -15.045 9.931 1.00 13.73 254 LYS B C 1
ATOM 3809 O O . LYS B 1 228 ? 2.927 -14.609 10.980 1.00 13.85 254 LYS B O 1
ATOM 3815 N N . LEU B 1 229 ? 2.852 -14.766 8.728 1.00 13.73 255 LEU B N 1
ATOM 3816 C CA A LEU B 1 229 ? 4.024 -13.920 8.534 0.50 13.27 255 LEU B CA 1
ATOM 3817 C CA B LEU B 1 229 ? 4.030 -13.887 8.523 0.50 13.27 255 LEU B CA 1
ATOM 3818 C C . LEU B 1 229 ? 3.751 -12.501 9.061 1.00 12.73 255 LEU B C 1
ATOM 3819 O O . LEU B 1 229 ? 4.571 -11.902 9.748 1.00 12.52 255 LEU B O 1
ATOM 3828 N N . SER B 1 230 ? 2.570 -11.991 8.756 1.00 13.13 256 SER B N 1
ATOM 3829 C CA . SER B 1 230 ? 2.241 -10.631 9.190 1.00 12.11 256 SER B CA 1
ATOM 3830 C C . SER B 1 230 ? 2.061 -10.570 10.703 1.00 12.75 256 SER B C 1
ATOM 3831 O O . SER B 1 230 ? 2.455 -9.583 11.338 1.00 12.98 256 SER B O 1
ATOM 3834 N N . GLU B 1 231 ? 1.518 -11.623 11.305 1.00 12.54 257 GLU B N 1
ATOM 3835 C CA . GLU B 1 231 ? 1.410 -11.605 12.757 1.00 14.76 257 GLU B CA 1
ATOM 3836 C C . GLU B 1 231 ? 2.792 -11.582 13.409 1.00 14.52 257 GLU B C 1
ATOM 3837 O O . GLU B 1 231 ? 3.028 -10.818 14.347 1.00 15.96 257 GLU B O 1
ATOM 3843 N N . LYS B 1 232 ? 3.705 -12.400 12.888 1.00 13.17 258 LYS B N 1
ATOM 3844 C CA . LYS B 1 232 ? 5.051 -12.497 13.426 1.00 14.20 258 LYS B CA 1
ATOM 3845 C C . LYS B 1 232 ? 5.792 -11.159 13.399 1.00 13.89 258 LYS B C 1
ATOM 3846 O O . LYS B 1 232 ? 6.413 -10.763 14.398 1.00 16.13 258 LYS B O 1
ATOM 3852 N N . TRP B 1 233 ? 5.700 -10.458 12.262 1.00 12.27 259 TRP B N 1
ATOM 3853 C CA . TRP B 1 233 ? 6.522 -9.288 12.034 1.00 11.25 259 TRP B CA 1
ATOM 3854 C C . TRP B 1 233 ? 5.826 -7.966 12.305 1.00 13.13 259 TRP B C 1
ATOM 3855 O O . TRP B 1 233 ? 6.488 -7.002 12.735 1.00 13.45 259 TRP B O 1
ATOM 3866 N N . LEU B 1 234 ? 4.511 -7.878 12.059 1.00 12.42 260 LEU B N 1
ATOM 3867 C CA . LEU B 1 234 ? 3.798 -6.625 12.209 1.00 11.82 260 LEU B CA 1
ATOM 3868 C C . LEU B 1 234 ? 2.975 -6.553 13.509 1.00 15.90 260 LEU B C 1
ATOM 3869 O O . LEU B 1 234 ? 2.612 -5.487 13.938 1.00 15.89 260 LEU B O 1
ATOM 3874 N N . GLY B 1 235 ? 2.670 -7.701 14.098 1.00 15.18 261 GLY B N 1
ATOM 3875 C CA . GLY B 1 235 ? 1.837 -7.779 15.284 1.00 16.75 261 GLY B CA 1
ATOM 3876 C C . GLY B 1 235 ? 0.412 -8.169 14.928 1.00 15.70 261 GLY B C 1
ATOM 3877 O O . GLY B 1 235 ? -0.070 -7.882 13.836 1.00 16.98 261 GLY B O 1
ATOM 3878 N N . ALA B 1 236 ? -0.278 -8.795 15.879 1.00 18.10 262 ALA B N 1
ATOM 3879 C CA . ALA B 1 236 ? -1.680 -9.227 15.701 1.00 18.84 262 ALA B CA 1
ATOM 3880 C C . ALA B 1 236 ? -2.584 -8.107 15.247 1.00 17.71 262 ALA B C 1
ATOM 3881 O O . ALA B 1 236 ? -3.430 -8.312 14.367 1.00 19.29 262 ALA B O 1
ATOM 3883 N N . ASP B 1 237 ? -2.366 -6.895 15.782 1.00 18.34 263 ASP B N 1
ATOM 3884 C CA . ASP B 1 237 ? -3.241 -5.759 15.478 1.00 20.38 263 ASP B CA 1
ATOM 3885 C C . ASP B 1 237 ? -3.168 -5.355 14.006 1.00 16.38 263 ASP B C 1
ATOM 3886 O O . ASP B 1 237 ? -4.053 -4.652 13.478 1.00 21.51 263 ASP B O 1
ATOM 3891 N N . TYR B 1 238 ? -2.070 -5.747 13.344 1.00 14.49 264 TYR B N 1
ATOM 3892 C CA . TYR B 1 238 ? -1.783 -5.340 11.975 1.00 13.24 264 TYR B CA 1
ATOM 3893 C C . TYR B 1 238 ? -1.734 -6.507 10.965 1.00 12.65 264 TYR B C 1
ATOM 3894 O O . TYR B 1 238 ? -1.399 -6.326 9.796 1.00 15.33 264 TYR B O 1
ATOM 3903 N N . SER B 1 239 ? -2.107 -7.675 11.439 1.00 13.07 265 SER B N 1
ATOM 3904 C CA . SER B 1 239 ? -2.072 -8.891 10.696 1.00 13.24 265 SER B CA 1
ATOM 3905 C C . SER B 1 239 ? -3.445 -9.216 10.083 1.00 13.35 265 SER B C 1
ATOM 3906 O O . SER B 1 239 ? -4.462 -9.213 10.774 1.00 16.28 265 SER B O 1
ATOM 3909 N N . LYS B 1 240 ? -3.433 -9.511 8.795 1.00 13.20 266 LYS B N 1
ATOM 3910 C CA . LYS B 1 240 ? -4.628 -9.851 8.025 1.00 14.44 266 LYS B CA 1
ATOM 3911 C C . LYS B 1 240 ? -4.394 -11.084 7.148 1.00 14.41 266 LYS B C 1
ATOM 3912 O O . LYS B 1 240 ? -3.263 -11.457 6.837 1.00 15.51 266 LYS B O 1
ATOM 3918 N N . GLU B 1 241 ? -5.463 -11.765 6.795 1.00 14.47 267 GLU B N 1
ATOM 3919 C CA . GLU B 1 241 ? -5.389 -12.861 5.838 1.00 17.08 267 GLU B CA 1
ATOM 3920 C C . GLU B 1 241 ? -4.888 -12.391 4.477 1.00 15.25 267 GLU B C 1
ATOM 3921 O O . GLU B 1 241 ? -4.125 -13.085 3.788 1.00 16.00 267 GLU B O 1
ATOM 3927 N N . GLN B 1 242 ? -5.365 -11.195 4.088 1.00 14.96 268 GLN B N 1
ATOM 3928 C CA . GLN B 1 242 ? -5.061 -10.590 2.809 1.00 14.04 268 GLN B CA 1
ATOM 3929 C C . GLN B 1 242 ? -5.163 -9.086 3.026 1.00 16.38 268 GLN B C 1
ATOM 3930 O O . GLN B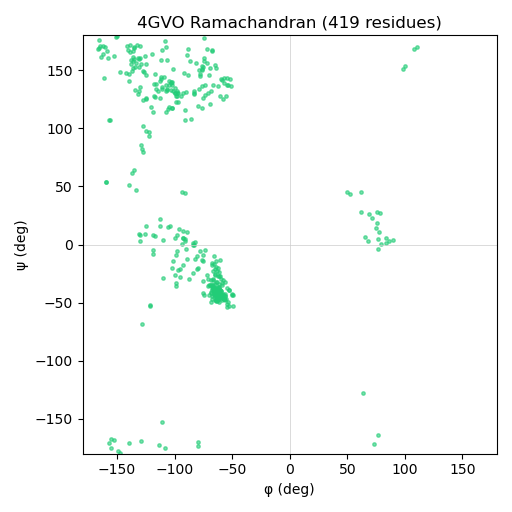 1 242 ? -5.729 -8.632 4.009 1.00 17.75 268 GLN B O 1
ATOM 3936 N N . TYR B 1 243 ? -4.584 -8.351 2.108 1.00 15.23 269 TYR B N 1
ATOM 3937 C CA . TYR B 1 243 ? -4.551 -6.881 2.127 1.00 14.49 269 TYR B CA 1
ATOM 3938 C C . TYR B 1 243 ? -5.139 -6.288 0.866 1.00 19.39 269 TYR B C 1
ATOM 3939 O O . TYR B 1 243 ? -5.684 -5.209 0.951 1.00 19.85 269 TYR B O 1
#

InterPro domains:
  IPR001638 Solute-binding protein family 3/N-terminal domain of MltF [PF00497] (37-261)
  IPR001638 Solute-binding protein family 3/N-terminal domain of MltF [SM00062] (36-263)

Radius of gyration: 27.07 Å; Cα contacts (8 Å, |Δi|>4): 986; chains: 2; bounding box: 46×84×53 Å

Sequence (472 aa):
VQQTITVGTGTQQFPNVCFLDEENGKLTGYDVELVKKEIDKKRLPGYKFKFKKTMDFSNLLVSLGAGKVDIIVAHQMEKKSKKEREKKKKFLFNDDVAYNNFPLQLTVLDSNNSINSTKDLAGKRVITSSSATSNGALVLKKKINEEQGNNNFEEIAYEGQGSNDTANQLKKTGRRADATISTPFAVDFQNKTSAIKEKVVGDVLSNAKVYFMLGKDDETKLSKKVDEALQSSIIDDGTLKKLLSEEKWLGADYSKEEQYVQTITVGTGTQFPNVCFLDEENGKKLTGYDVELVKKEIDKRLPGYKKFKFKKTMDFSNLLVSSLGAGKKVDIIVAHQMEKKSKKEREKKFLFNDDVAYNNFPLQLTVLDSNNSINSTKDLAGKRVITSSATSNGALVLKKINEEEEQGNNFEIAYEEGQQGSNDDTANNQLKKTGRADATISTPFAVDFQNKKTSAIKEKVVGDVLSSNAKVYFMLGKDDETTKLSKKKVDEALQSSIIDDGTLKKLLSEKWLGADYSKEQY